Protein AF-A0A7R9ZUE6-F1 (afdb_monomer_lite)

Sequence (410 aa):
VFLILVAGALLWVGVVLMVLRQDAWTFVRWEVLACRSDDLQPEVAAHWDLLGWLAVLCTLAMLGLLPACYLGSYYTQCGDELAHWSVTYLSRSPGAESIVVILMVIYLFLVFFFVSRLAGDRTKKAKLDFFLHKTLLWLVWLLVLAVVAILPVLYAVVRALPWNNIINKLIGNVPYTGIYYGAPAASAVFNSLILPKIAAAYSKRTDMTVRRLLTLTHFVCVWLGPTCAVIWVSEGCGKHWKWFWLACQDDKSDLFDVDVTFGDKIIKVMSTNSTCRVPTFERLVRQHNGGCSRDILEALTPLLLQQVAIEAVVFPVLYLLSWWGSRLTEDGSELQLRALGGVTTSFTTEDYFIQLDTWASTAVAWGPLVPLMQPLILLAVAVSFVMLRLETRYFGRRVGGGRGEECGGP

Radius of gyration: 24.53 Å; chains: 1; bounding box: 69×47×80 Å

pLDDT: mean 82.13, std 15.07, range [38.94, 97.38]

Secondary structure (DSSP, 8-state):
-HHHHHHHHHHHHHHHHHHHSTTT--S--HHHHHTT-TTS-HHHHHHHHHHHHHHHHHHHIIIIIHHHHHHH----SSS-TTGGGSGGG--S-HHHHHHHHHHHHHHHHHHHHHHHHH--S---------HHHHHHHHHHHHHHHHHHHHHHHHHHHHHHS-SSBHHHHHH-HHHHHHHHHHHHHHHHHIIIIIHHHHHHHHHHHHS--HHHHHHHHIIIIIIIHHHHHHHHH-TTTT-GGGGGBGGGTS--TTTT-EEEEETTEEEEEE-HHHHHSPPPHHHHHHT-SSHHHHHHHHHHHHHHHHHHHHHHHHHHHHHHHHHHTEEE-TTSS-EEEGGGTS-B-SPPHHHHHHHHHHHHHHHHHHTTT-TTHHHHHHHHHHHHHHHHHHHHHHH-----S--TTSS---

Foldseek 3Di:
DVLVVVLLVCLVVVLVVLLPPPQNQCLAPLVVQCLVDPPDHSLLSLLVLLLVLLVVLLCLLVVQLQVLLQVQADDDPDADPLLSRFPLRNQPDPVSVVSLSVSSVVLVVSSVVSSVVRSDDDDDDDDDDDDPVLVVLVVVLVVVLVVLLPLLLLLLQLVQADCQWQVCVVVHDVVSVCSNPPSLVVSLCCLQPPLLVVLVVSCVPNVDDSLSSSSV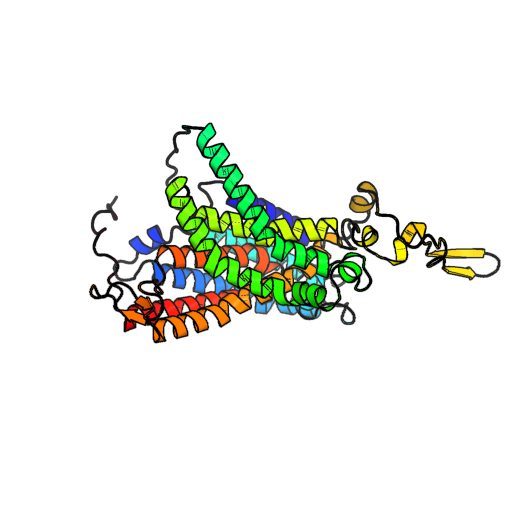SCCRRLQVSSLVSLQCPHPLHQVCSLVGHVVLVPPPQCSWQDWDDDDPDTDRPDGSCVVSDGDDPVVSVVVPPVSSVSSSSSSNSVSLLSSLLCLLPVVLVVLVVQQVQWDQDPVLAFTAHPVPVGDTSDDDSVSSSSLSSSLVSCCSSCCSRRVVSSVSSSSSSVSVSVVVVCCCVPSVNPPPPPPPPPSDDD

Structure (mmCIF, N/CA/C/O backbone):
data_AF-A0A7R9ZUE6-F1
#
_entry.id   AF-A0A7R9ZUE6-F1
#
loop_
_atom_site.group_PDB
_atom_site.id
_atom_site.type_symbol
_atom_site.label_atom_id
_atom_site.label_alt_id
_atom_site.label_comp_id
_atom_site.label_asym_id
_atom_site.label_entity_id
_atom_site.label_seq_id
_atom_site.pdbx_PDB_ins_code
_atom_site.Cartn_x
_atom_site.Cartn_y
_atom_site.Cartn_z
_atom_site.occupancy
_atom_site.B_iso_or_equiv
_atom_site.auth_seq_id
_atom_site.auth_comp_id
_atom_site.auth_asym_id
_atom_site.auth_atom_id
_atom_site.pdbx_PDB_model_num
ATOM 1 N N . VAL A 1 1 ? -2.097 5.457 -22.569 1.00 47.53 1 VAL A N 1
ATOM 2 C CA . VAL A 1 1 ? -1.255 5.443 -21.339 1.00 47.53 1 VAL A CA 1
ATOM 3 C C . VAL A 1 1 ? -1.100 6.825 -20.695 1.00 47.53 1 VAL A C 1
ATOM 5 O O . VAL A 1 1 ? -1.571 6.988 -19.584 1.00 47.53 1 VAL A O 1
ATOM 8 N N . PHE A 1 2 ? -0.519 7.846 -21.344 1.00 44.53 2 PHE A N 1
ATOM 9 C CA . PHE A 1 2 ? -0.311 9.174 -20.719 1.00 44.53 2 PHE A CA 1
ATOM 10 C C . PHE A 1 2 ? -1.576 9.784 -20.077 1.00 44.53 2 PHE A C 1
ATOM 12 O O . PHE A 1 2 ? -1.518 10.241 -18.943 1.00 44.53 2 PHE A O 1
ATOM 19 N N . LEU A 1 3 ? -2.739 9.710 -20.735 1.00 50.06 3 LEU A N 1
ATOM 20 C CA . LEU A 1 3 ? -4.015 10.177 -20.163 1.00 50.06 3 LEU A CA 1
ATOM 21 C C . LEU A 1 3 ? -4.454 9.391 -18.916 1.00 50.06 3 LEU A C 1
ATOM 23 O O . LEU A 1 3 ? -4.938 9.995 -17.966 1.00 50.06 3 LEU A O 1
ATOM 27 N N . ILE A 1 4 ? -4.235 8.071 -18.890 1.00 54.16 4 ILE A N 1
ATOM 28 C CA . ILE A 1 4 ? -4.480 7.215 -17.713 1.00 54.16 4 ILE A CA 1
ATOM 29 C C . ILE A 1 4 ? -3.597 7.669 -16.548 1.00 54.16 4 ILE A C 1
ATOM 31 O O . ILE A 1 4 ? -4.041 7.712 -15.407 1.00 54.16 4 ILE A O 1
ATOM 35 N N . LEU A 1 5 ? -2.358 8.064 -16.841 1.00 52.66 5 LEU A N 1
ATOM 36 C CA . LEU A 1 5 ? -1.402 8.530 -15.844 1.00 52.66 5 LEU A CA 1
ATOM 37 C C . LEU A 1 5 ? -1.702 9.933 -15.351 1.00 52.66 5 LEU A C 1
ATOM 39 O O . LEU A 1 5 ? -1.564 10.181 -14.165 1.00 52.66 5 LEU A O 1
ATOM 43 N N . VAL A 1 6 ? -2.136 10.839 -16.225 1.00 59.84 6 VAL A N 1
ATOM 44 C CA . VAL A 1 6 ? -2.588 12.171 -15.816 1.00 59.84 6 VAL A CA 1
ATOM 45 C C . VAL A 1 6 ? -3.854 12.049 -14.975 1.00 59.84 6 VAL A C 1
ATOM 47 O O . VAL A 1 6 ? -3.924 12.657 -13.916 1.00 59.84 6 VAL A O 1
ATOM 50 N N . ALA A 1 7 ? -4.816 11.213 -15.370 1.00 56.59 7 ALA A N 1
ATOM 51 C CA . ALA A 1 7 ? -6.004 10.937 -14.565 1.00 56.59 7 ALA A CA 1
ATOM 52 C C . ALA A 1 7 ? -5.645 10.273 -13.226 1.00 56.59 7 ALA A C 1
ATOM 54 O O . ALA A 1 7 ? -6.155 10.680 -12.188 1.00 56.59 7 ALA A O 1
ATOM 55 N N . GLY A 1 8 ? -4.721 9.310 -13.229 1.00 55.31 8 GLY A N 1
ATOM 56 C CA . GLY A 1 8 ? -4.207 8.652 -12.029 1.00 55.31 8 GLY A CA 1
ATOM 57 C C . GLY A 1 8 ? -3.409 9.590 -11.122 1.00 55.31 8 GLY A C 1
ATOM 58 O O . GLY A 1 8 ? -3.552 9.514 -9.911 1.00 55.31 8 GLY A O 1
ATOM 59 N N . ALA A 1 9 ? -2.625 10.512 -11.683 1.00 53.78 9 ALA A N 1
ATOM 60 C CA . ALA A 1 9 ? -1.869 11.525 -10.953 1.00 53.78 9 ALA A CA 1
ATOM 61 C C . ALA A 1 9 ? -2.778 12.631 -10.413 1.00 53.78 9 ALA A C 1
ATOM 63 O O . ALA A 1 9 ? -2.560 13.088 -9.303 1.00 53.78 9 ALA A O 1
ATOM 64 N N . LEU A 1 10 ? -3.814 13.042 -11.149 1.00 56.97 10 LEU A N 1
ATOM 65 C CA . LEU A 1 10 ? -4.839 13.971 -10.666 1.00 56.97 10 LEU A CA 1
ATOM 66 C C . LEU A 1 10 ? -5.726 13.322 -9.601 1.00 56.97 10 LEU A C 1
ATOM 68 O O . LEU A 1 10 ? -6.065 13.991 -8.632 1.00 56.97 10 LEU A O 1
ATOM 72 N N . LEU A 1 11 ? -6.045 12.028 -9.728 1.00 59.22 11 LEU A N 1
ATOM 73 C CA . LEU A 1 11 ? -6.630 11.223 -8.652 1.00 59.22 11 LEU A CA 1
ATOM 74 C C . LEU A 1 11 ? -5.687 11.239 -7.452 1.00 59.22 11 LEU A C 1
ATOM 76 O O . LEU A 1 11 ? -6.125 11.555 -6.358 1.00 59.22 11 LEU A O 1
ATOM 80 N N . TRP A 1 12 ? -4.400 10.956 -7.653 1.00 51.69 12 TRP A N 1
ATOM 81 C CA . TRP A 1 12 ? -3.405 10.940 -6.587 1.00 51.69 12 TRP A CA 1
ATOM 82 C C . TRP A 1 12 ? -3.302 12.291 -5.897 1.00 51.69 12 TRP A C 1
ATOM 84 O O . TRP A 1 12 ? -3.473 12.357 -4.695 1.00 51.69 12 TRP A O 1
ATOM 94 N N . VAL A 1 13 ? -3.089 13.377 -6.639 1.00 56.22 13 VAL A N 1
ATOM 95 C CA . VAL A 1 13 ? -3.000 14.747 -6.123 1.00 56.22 13 VAL A CA 1
ATOM 96 C C . VAL A 1 13 ? -4.321 15.175 -5.498 1.00 56.22 13 VAL A C 1
ATOM 98 O O . VAL A 1 13 ? -4.299 15.802 -4.451 1.00 56.22 13 VAL A O 1
ATOM 101 N N . GLY A 1 14 ? -5.465 14.806 -6.071 1.00 57.12 14 GLY A N 1
ATOM 102 C CA . GLY A 1 14 ? -6.779 15.009 -5.470 1.00 57.12 14 GLY A CA 1
ATOM 103 C C . GLY A 1 14 ? -6.894 14.293 -4.128 1.00 57.12 14 GLY A C 1
ATOM 104 O O . GLY A 1 14 ? -7.245 14.922 -3.139 1.00 57.12 14 GLY A O 1
ATOM 105 N N . VAL A 1 15 ? -6.493 13.022 -4.062 1.00 52.41 15 VAL A N 1
ATOM 106 C CA . VAL A 1 15 ? -6.412 12.218 -2.839 1.00 52.41 15 VAL A CA 1
ATOM 107 C C . VAL A 1 15 ? -5.438 12.858 -1.849 1.00 52.41 15 VAL A C 1
ATOM 109 O O . VAL A 1 15 ? -5.840 13.073 -0.720 1.00 52.41 15 VAL A O 1
ATOM 112 N N . VAL A 1 16 ? -4.225 13.262 -2.246 1.00 49.59 16 VAL A N 1
ATOM 113 C CA . VAL A 1 16 ? -3.216 13.919 -1.389 1.00 49.59 16 VAL A CA 1
ATOM 114 C C . VAL A 1 16 ? -3.712 15.265 -0.865 1.00 49.59 16 VAL A C 1
ATOM 116 O O . VAL A 1 16 ? -3.620 15.537 0.326 1.00 49.59 16 VAL A O 1
ATOM 119 N N . LEU A 1 17 ? -4.242 16.128 -1.731 1.00 51.00 17 LEU A N 1
ATOM 120 C CA . LEU A 1 17 ? -4.779 17.433 -1.346 1.00 51.00 17 LEU A CA 1
ATOM 121 C C . LEU A 1 17 ? -6.013 17.273 -0.462 1.00 51.00 17 LEU A C 1
ATOM 123 O O . LEU A 1 17 ? -6.205 18.067 0.455 1.00 51.00 17 LEU A O 1
ATOM 127 N N . MET A 1 18 ? -6.813 16.230 -0.687 1.00 45.91 18 MET A N 1
ATOM 128 C CA . MET A 1 18 ? -7.857 15.830 0.245 1.00 45.91 18 MET A CA 1
ATOM 129 C C . MET A 1 18 ? -7.236 15.358 1.576 1.00 45.91 18 MET A C 1
ATOM 131 O O . MET A 1 18 ? -7.665 15.869 2.605 1.00 45.91 18 MET A O 1
ATOM 135 N N . VAL A 1 19 ? -6.212 14.480 1.584 1.00 43.81 19 VAL A N 1
ATOM 136 C CA . VAL A 1 19 ? -5.535 13.928 2.792 1.00 43.81 19 VAL A CA 1
ATOM 137 C C . VAL A 1 19 ? -4.994 15.054 3.662 1.00 43.81 19 VAL A C 1
ATOM 139 O O . VAL A 1 19 ? -5.150 15.049 4.881 1.00 43.81 19 VAL A O 1
ATOM 142 N N . LEU A 1 20 ? -4.345 16.029 3.028 1.00 44.88 20 LEU A N 1
ATOM 143 C CA . LEU A 1 20 ? -3.692 17.148 3.698 1.00 44.88 20 LEU A CA 1
ATOM 144 C C . LEU A 1 20 ? -4.690 18.196 4.203 1.00 44.88 20 LEU A C 1
ATOM 146 O O . LEU A 1 20 ? -4.371 18.955 5.120 1.00 44.88 20 LEU A O 1
ATOM 150 N N . ARG A 1 21 ? -5.907 18.252 3.649 1.00 51.56 21 ARG A N 1
ATOM 151 C CA . ARG A 1 21 ? -6.947 19.166 4.121 1.00 51.56 21 ARG A CA 1
ATOM 152 C C . ARG A 1 21 ? -7.617 18.552 5.353 1.00 51.56 21 ARG A C 1
ATOM 154 O O . ARG A 1 21 ? -8.498 17.708 5.253 1.00 51.56 21 ARG A O 1
ATOM 161 N N . GLN A 1 22 ? -7.186 19.024 6.522 1.00 43.34 22 GLN A N 1
ATOM 162 C CA . GLN A 1 22 ? -7.490 18.546 7.884 1.00 43.34 22 GLN A CA 1
ATOM 163 C C . GLN A 1 22 ? -8.976 18.279 8.218 1.00 43.34 22 GLN A C 1
ATOM 165 O O . GLN A 1 22 ? -9.257 17.500 9.136 1.00 43.34 22 GLN A O 1
ATOM 170 N N . ASP A 1 23 ? -9.895 18.898 7.469 1.00 47.03 23 ASP A N 1
ATOM 171 C CA . ASP A 1 23 ? -11.352 18.800 7.630 1.00 47.03 23 ASP A CA 1
ATOM 172 C C . ASP A 1 23 ? -12.034 17.924 6.559 1.00 47.03 23 ASP A C 1
ATOM 174 O O . ASP A 1 23 ? -13.196 17.565 6.712 1.00 47.03 23 ASP A O 1
ATOM 178 N N . ALA A 1 24 ? -11.330 17.563 5.478 1.00 38.94 24 ALA A N 1
ATOM 179 C CA . ALA A 1 24 ? -11.886 16.819 4.343 1.00 38.94 24 ALA A CA 1
ATOM 180 C C . ALA A 1 24 ? -11.731 15.290 4.468 1.00 38.94 24 ALA A C 1
ATOM 182 O O . ALA A 1 24 ? -12.365 14.555 3.717 1.00 38.94 24 ALA A O 1
ATOM 183 N N . TRP A 1 25 ? -10.895 14.805 5.397 1.00 39.44 25 TRP A N 1
ATOM 184 C CA . TRP A 1 25 ? -10.546 13.379 5.537 1.00 39.44 25 TRP A CA 1
ATOM 185 C C . TRP A 1 25 ? -11.189 12.627 6.699 1.00 39.44 25 TRP A C 1
ATOM 187 O O . TRP A 1 25 ? -10.825 11.484 6.973 1.00 39.44 25 TRP A O 1
ATOM 197 N N . THR A 1 26 ? -12.232 13.171 7.324 1.00 48.78 26 THR A N 1
ATOM 198 C CA . THR A 1 26 ? -13.245 12.279 7.910 1.00 48.78 26 THR A CA 1
ATOM 199 C C . THR A 1 26 ? -14.042 11.674 6.752 1.00 48.78 26 THR A C 1
ATOM 201 O O . THR A 1 26 ? -15.181 12.068 6.520 1.00 48.78 26 THR A O 1
ATOM 204 N N . PHE A 1 27 ? -13.388 10.784 5.989 1.00 45.88 27 PHE A N 1
ATOM 205 C CA . PHE A 1 27 ? -13.844 10.169 4.732 1.00 45.88 27 PHE A CA 1
ATOM 206 C C . PHE A 1 27 ? -15.262 9.613 4.867 1.00 45.88 27 PHE A C 1
ATOM 208 O O . PHE A 1 27 ? -16.079 9.718 3.958 1.00 45.88 27 PHE A O 1
ATOM 215 N N . VAL A 1 28 ? -15.563 9.132 6.071 1.00 52.16 28 VAL A N 1
ATOM 216 C CA . VAL A 1 28 ? -16.903 8.895 6.565 1.00 52.16 28 VAL A CA 1
ATOM 217 C C . VAL A 1 28 ? -16.934 9.298 8.040 1.00 52.16 28 VAL A C 1
ATOM 219 O O . VAL A 1 28 ? -16.141 8.795 8.849 1.00 52.16 28 VAL A O 1
ATOM 222 N N . ARG A 1 29 ? -17.830 10.213 8.436 1.00 58.84 29 ARG A N 1
ATOM 223 C CA . ARG A 1 29 ? -18.242 10.282 9.846 1.00 58.84 29 ARG A CA 1
ATOM 224 C C . ARG A 1 29 ? -19.189 9.122 10.091 1.00 58.84 29 ARG A C 1
ATOM 226 O O . ARG A 1 29 ? -20.405 9.287 10.097 1.00 58.84 29 ARG A O 1
ATOM 233 N N . TRP A 1 30 ? -18.606 7.949 10.300 1.00 58.94 30 TRP A N 1
ATOM 234 C CA . TRP A 1 30 ? -19.334 6.768 10.744 1.00 58.94 30 TRP A CA 1
ATOM 235 C C . TRP A 1 30 ? -20.163 7.066 11.998 1.00 58.94 30 TRP A C 1
ATOM 237 O O . TRP A 1 30 ? -21.279 6.586 12.118 1.00 58.94 30 TRP A O 1
ATOM 247 N N . GLU A 1 31 ? -19.680 7.974 12.849 1.00 59.62 31 GLU A N 1
ATOM 248 C CA . GLU A 1 31 ? -20.404 8.530 13.997 1.00 59.62 31 GLU A CA 1
ATOM 249 C C . GLU A 1 31 ? -21.740 9.200 13.624 1.00 59.62 31 GLU A C 1
ATOM 251 O O . GLU A 1 31 ? -22.714 9.065 14.348 1.00 59.62 31 GLU A O 1
ATOM 256 N N . VAL A 1 32 ? -21.827 9.902 12.488 1.00 58.12 32 VAL A N 1
ATOM 257 C CA . VAL A 1 32 ? -23.072 10.570 12.059 1.00 58.12 32 VAL A CA 1
ATOM 258 C C . VAL A 1 32 ? -24.060 9.567 11.465 1.00 58.12 32 VAL A C 1
ATOM 260 O O . VAL A 1 32 ? -25.262 9.686 11.686 1.00 58.12 32 VAL A O 1
ATOM 263 N N . LEU A 1 33 ? -23.565 8.567 10.730 1.00 56.25 33 LEU A N 1
ATOM 264 C CA . LEU A 1 33 ? -24.395 7.463 10.236 1.00 56.25 33 LEU A CA 1
ATOM 265 C C . LEU A 1 33 ? -24.922 6.601 11.387 1.00 56.25 33 LEU A C 1
ATOM 267 O O . LEU A 1 33 ? -26.081 6.196 11.367 1.00 56.25 33 LEU A O 1
ATOM 271 N N . ALA A 1 34 ? -24.101 6.399 12.415 1.00 56.19 34 ALA A N 1
ATOM 272 C CA . ALA A 1 34 ? -24.465 5.691 13.629 1.00 56.19 34 ALA A CA 1
ATOM 273 C C . ALA A 1 34 ? -25.642 6.327 14.367 1.00 56.19 34 ALA A C 1
ATOM 275 O O . ALA A 1 34 ? -26.545 5.624 14.800 1.00 56.19 34 ALA A O 1
ATOM 276 N N . CYS A 1 35 ? -25.672 7.659 14.454 1.00 55.28 35 CYS A N 1
ATOM 277 C CA . CYS A 1 35 ? -26.768 8.386 15.093 1.00 55.28 35 CYS A CA 1
ATOM 278 C C . CYS A 1 35 ? -28.092 8.322 14.317 1.00 55.28 35 CYS A C 1
ATOM 280 O O . CYS A 1 35 ? -29.113 8.737 14.849 1.00 55.28 35 CYS A O 1
ATOM 282 N N . ARG A 1 36 ? -28.095 7.870 13.055 1.00 58.59 36 ARG A N 1
ATOM 283 C CA . ARG A 1 36 ? -29.305 7.822 12.217 1.00 58.59 36 ARG A CA 1
ATOM 284 C C . ARG A 1 36 ? -30.048 6.488 12.306 1.00 58.59 36 ARG A C 1
ATOM 286 O O . ARG A 1 36 ? -31.166 6.386 11.809 1.00 58.59 36 ARG A O 1
ATOM 293 N N . SER A 1 37 ? -29.420 5.462 12.868 1.00 54.31 37 SER A N 1
ATOM 294 C CA . SER A 1 37 ? -29.976 4.117 12.939 1.00 54.31 37 SER A CA 1
ATOM 295 C C . SER A 1 37 ? -30.277 3.771 14.392 1.00 54.31 37 SER A C 1
ATOM 297 O O . SER A 1 37 ? -29.429 3.191 15.063 1.00 54.31 37 SER A O 1
ATOM 299 N N . ASP A 1 38 ? -31.486 4.096 14.851 1.00 55.41 38 ASP A N 1
ATOM 300 C CA . ASP A 1 38 ? -31.902 3.987 16.261 1.00 55.41 38 ASP A CA 1
ATOM 301 C C . ASP A 1 38 ? -31.738 2.576 16.878 1.00 55.41 38 ASP A C 1
ATOM 303 O O . ASP A 1 38 ? -31.651 2.454 18.096 1.00 55.41 38 ASP A O 1
ATOM 307 N N . ASP A 1 39 ? -31.595 1.521 16.061 1.00 57.19 39 ASP A N 1
ATOM 308 C CA . ASP A 1 39 ? -31.458 0.126 16.519 1.00 57.19 39 ASP A CA 1
ATOM 309 C C . ASP A 1 39 ? -30.105 -0.551 16.200 1.00 57.19 39 ASP A C 1
ATOM 311 O O . ASP A 1 39 ? -29.865 -1.686 16.627 1.00 57.19 39 ASP A O 1
ATOM 315 N N . LEU A 1 40 ? -29.202 0.081 15.435 1.00 62.34 40 LEU A N 1
ATOM 316 C CA . LEU A 1 40 ? -27.993 -0.589 14.922 1.00 62.34 40 LEU A CA 1
ATOM 317 C C . LEU A 1 40 ? -26.714 0.053 15.462 1.00 62.34 40 LEU A C 1
ATOM 319 O O . LEU A 1 40 ? -26.529 1.262 15.376 1.00 62.34 40 LEU A O 1
ATOM 323 N N . GLN A 1 41 ? -25.799 -0.775 15.974 1.00 77.88 41 GLN A N 1
ATOM 324 C CA . GLN A 1 41 ? -24.494 -0.313 16.450 1.00 77.88 41 GLN A CA 1
ATOM 325 C C . GLN A 1 41 ? -23.750 0.494 15.356 1.00 77.88 41 GLN A C 1
ATOM 327 O O . GLN A 1 41 ? -23.742 0.055 14.197 1.00 77.88 41 GLN A O 1
ATOM 332 N N . PRO A 1 42 ? -23.105 1.627 15.710 1.00 77.25 42 PRO A N 1
ATOM 333 C CA . PRO A 1 42 ? -22.361 2.508 14.801 1.00 77.25 42 PRO A CA 1
ATOM 334 C C . PRO A 1 42 ? -21.481 1.773 13.795 1.00 77.25 42 PRO A C 1
ATOM 336 O O . PRO A 1 42 ? -21.447 2.063 12.600 1.00 77.25 42 PRO A O 1
ATOM 339 N N . GLU A 1 43 ? -20.754 0.795 14.319 1.00 81.69 43 GLU A N 1
ATOM 340 C CA . GLU A 1 43 ? -19.751 0.024 13.620 1.00 81.69 43 GLU A CA 1
ATOM 341 C C . GLU A 1 43 ? -20.418 -0.887 12.594 1.00 81.69 43 GLU A C 1
ATOM 343 O O . GLU A 1 43 ? -19.930 -1.031 11.479 1.00 81.69 43 GLU A O 1
ATOM 348 N N . VAL A 1 44 ? -21.567 -1.470 12.933 1.00 84.75 44 VAL A N 1
ATOM 349 C CA . VAL A 1 44 ? -22.309 -2.364 12.041 1.00 84.75 44 VAL A CA 1
ATOM 350 C C . VAL A 1 44 ? -22.843 -1.589 10.838 1.00 84.75 44 VAL A C 1
ATOM 352 O O . VAL A 1 44 ? -22.684 -2.058 9.713 1.00 84.75 44 VAL A O 1
ATOM 355 N N . ALA A 1 45 ? -23.430 -0.408 11.057 1.00 83.31 45 ALA A N 1
ATOM 356 C CA . ALA A 1 45 ? -23.894 0.459 9.971 1.00 83.31 45 ALA A CA 1
ATOM 357 C C . ALA A 1 45 ? -22.730 0.860 9.052 1.00 83.31 45 ALA A C 1
ATOM 359 O O . ALA A 1 45 ? -22.827 0.750 7.831 1.00 83.31 45 ALA A O 1
ATOM 360 N N . ALA A 1 46 ? -21.591 1.214 9.652 1.00 81.88 46 ALA A N 1
ATOM 361 C CA . ALA A 1 46 ? -20.398 1.583 8.914 1.00 81.88 46 ALA A CA 1
ATOM 362 C C . ALA A 1 46 ? -19.854 0.472 8.008 1.00 81.88 46 ALA A C 1
ATOM 364 O O . ALA A 1 46 ? -19.550 0.693 6.835 1.00 81.88 46 ALA A O 1
ATOM 365 N N . HIS A 1 47 ? -19.766 -0.747 8.539 1.00 85.69 47 HIS A N 1
ATOM 366 C CA . HIS A 1 47 ? -19.336 -1.899 7.756 1.00 85.69 47 HIS A CA 1
ATOM 367 C C . HIS A 1 47 ? -20.294 -2.181 6.597 1.00 85.69 47 HIS A C 1
ATOM 369 O O . HIS A 1 47 ? -19.827 -2.443 5.493 1.00 85.69 47 HIS A O 1
ATOM 375 N N . TRP A 1 48 ? -21.612 -2.120 6.815 1.00 86.94 48 TRP A N 1
ATOM 376 C CA . TRP A 1 48 ? -22.597 -2.362 5.754 1.00 86.94 48 TRP A CA 1
ATOM 377 C C . TRP A 1 48 ? -22.479 -1.369 4.603 1.00 86.94 48 TRP A C 1
ATOM 379 O O . TRP A 1 48 ? -22.452 -1.783 3.442 1.00 86.94 48 TRP A O 1
ATOM 389 N N . ASP A 1 49 ? -22.363 -0.083 4.920 1.00 85.56 49 ASP A N 1
ATOM 390 C CA . ASP A 1 49 ? -22.197 0.966 3.918 1.00 85.56 49 ASP A CA 1
ATOM 391 C C . ASP A 1 49 ? -20.891 0.780 3.133 1.00 85.56 49 ASP A C 1
ATOM 393 O O . ASP A 1 49 ? -20.895 0.837 1.898 1.00 85.56 49 ASP A O 1
ATOM 397 N N . LEU A 1 50 ? -19.779 0.482 3.824 1.00 85.56 50 LEU A N 1
ATOM 398 C CA . LEU A 1 50 ? -18.503 0.222 3.158 1.00 85.56 50 LEU A CA 1
ATOM 399 C C . LEU A 1 50 ? -18.555 -1.040 2.288 1.00 85.56 50 LEU A C 1
ATOM 401 O O . LEU A 1 50 ? -18.061 -1.018 1.163 1.00 85.56 50 LEU A O 1
ATOM 405 N N . LEU A 1 51 ? -19.165 -2.125 2.771 1.00 88.62 51 LEU A N 1
ATOM 406 C CA . LEU A 1 51 ? -19.339 -3.372 2.020 1.00 88.62 51 LEU A CA 1
ATOM 407 C C . LEU A 1 51 ? -20.165 -3.153 0.754 1.00 88.62 51 LEU A C 1
ATOM 409 O O . LEU A 1 51 ? -19.772 -3.620 -0.312 1.00 88.62 51 LEU A O 1
ATOM 413 N N . GLY A 1 52 ? -21.284 -2.430 0.852 1.00 87.62 52 GLY A N 1
ATOM 414 C CA . GLY A 1 52 ? -22.122 -2.105 -0.302 1.00 87.62 52 GLY A CA 1
ATOM 415 C C . GLY A 1 52 ? -21.354 -1.299 -1.348 1.00 87.62 52 GLY A C 1
ATOM 416 O O . GLY A 1 52 ? -21.382 -1.623 -2.536 1.00 87.62 52 GLY A O 1
ATOM 417 N N . TRP A 1 53 ? -20.599 -0.293 -0.905 1.00 89.62 53 TRP A N 1
ATOM 418 C CA . TRP A 1 53 ? -19.749 0.509 -1.779 1.00 89.62 53 TRP A CA 1
ATOM 419 C C . TRP A 1 53 ? -18.632 -0.314 -2.439 1.00 89.62 53 TRP A C 1
ATOM 421 O O . TRP A 1 53 ? -18.488 -0.293 -3.664 1.00 89.62 53 TRP A O 1
ATOM 431 N N . LEU A 1 54 ? -17.884 -1.095 -1.657 1.00 88.12 54 LEU A N 1
ATOM 432 C CA . LEU A 1 54 ? -16.823 -1.964 -2.167 1.00 88.12 54 LEU A CA 1
ATOM 433 C C . LEU A 1 54 ? -17.362 -3.039 -3.109 1.00 88.12 54 LEU A C 1
ATOM 435 O O . LEU A 1 54 ? -16.691 -3.363 -4.080 1.00 88.12 54 LEU A O 1
ATOM 439 N N . ALA A 1 55 ? -18.567 -3.566 -2.887 1.00 90.75 55 ALA A N 1
ATOM 440 C CA . ALA A 1 55 ? -19.189 -4.524 -3.797 1.00 90.75 55 ALA A CA 1
ATOM 441 C C . ALA A 1 55 ? -19.448 -3.905 -5.182 1.00 90.75 55 ALA A C 1
ATOM 443 O O . ALA A 1 55 ? -19.161 -4.537 -6.203 1.00 90.75 55 ALA A O 1
ATOM 444 N N . VAL A 1 56 ? -19.917 -2.652 -5.238 1.00 90.62 56 VAL A N 1
ATOM 445 C CA . VAL A 1 56 ? -20.099 -1.916 -6.503 1.00 90.62 56 VAL A CA 1
ATOM 446 C C . VAL A 1 56 ? -18.754 -1.691 -7.199 1.00 90.62 56 VAL A C 1
ATOM 448 O O . VAL A 1 56 ? -18.615 -1.992 -8.386 1.00 90.62 56 VAL A O 1
ATOM 451 N N . LEU A 1 57 ? -17.743 -1.216 -6.467 1.00 89.56 57 LEU A N 1
ATOM 452 C CA . LEU A 1 57 ? -16.406 -0.981 -7.022 1.00 89.56 57 LEU A CA 1
ATOM 453 C C . LEU A 1 57 ? -15.714 -2.273 -7.469 1.00 89.56 57 LEU A C 1
ATOM 455 O O . LEU A 1 57 ? -15.074 -2.298 -8.518 1.00 89.56 57 LEU A O 1
ATOM 459 N N . CYS A 1 58 ? -15.875 -3.353 -6.709 1.00 91.25 58 CYS A N 1
ATOM 460 C CA . CYS A 1 58 ? -15.376 -4.681 -7.040 1.00 91.25 58 CYS A CA 1
ATOM 461 C C . CYS A 1 58 ? -16.050 -5.220 -8.302 1.00 91.25 58 CYS A C 1
ATOM 463 O O . CYS A 1 58 ? -15.366 -5.723 -9.186 1.00 91.25 58 CYS A O 1
ATOM 465 N N . THR A 1 59 ? -17.363 -5.032 -8.454 1.00 90.38 59 THR A N 1
ATOM 466 C CA . THR A 1 59 ? -18.085 -5.406 -9.679 1.00 90.38 59 THR A CA 1
ATOM 467 C C . THR A 1 59 ? -17.531 -4.656 -10.892 1.00 90.38 59 THR A C 1
ATOM 469 O O . THR A 1 59 ? -17.231 -5.272 -11.914 1.00 90.38 59 THR A O 1
ATOM 472 N N . LEU A 1 60 ? -17.312 -3.341 -10.768 1.00 91.19 60 LEU A N 1
ATOM 473 C CA . LEU A 1 60 ? -16.712 -2.523 -11.827 1.00 91.19 60 LEU A CA 1
ATOM 474 C C . LEU A 1 60 ? -15.281 -2.979 -12.167 1.00 91.19 60 LEU A C 1
ATOM 476 O O . LEU A 1 60 ? -14.910 -3.064 -13.340 1.00 91.19 60 LEU A O 1
ATOM 480 N N . ALA A 1 61 ? -14.483 -3.307 -11.150 1.00 90.12 61 ALA A N 1
ATOM 481 C CA . ALA A 1 61 ? -13.115 -3.777 -11.324 1.00 90.12 61 ALA A CA 1
ATOM 482 C C . ALA A 1 61 ? -13.050 -5.172 -11.962 1.00 90.12 61 ALA A C 1
ATOM 484 O O . ALA A 1 61 ? -12.290 -5.369 -12.904 1.00 90.12 61 ALA A O 1
ATOM 485 N N . MET A 1 62 ? -13.864 -6.123 -11.502 1.00 91.12 62 MET A N 1
ATOM 486 C CA . MET A 1 62 ? -13.822 -7.521 -11.940 1.00 91.12 62 MET A CA 1
ATOM 487 C C . MET A 1 62 ? -14.511 -7.756 -13.284 1.00 91.12 62 MET A C 1
ATOM 489 O O . MET A 1 62 ? -14.037 -8.578 -14.061 1.00 91.12 62 MET A O 1
ATOM 493 N N . LEU A 1 63 ? -15.608 -7.050 -13.577 1.00 91.56 63 LEU A N 1
ATOM 494 C CA . LEU A 1 63 ? -16.334 -7.205 -14.844 1.00 91.56 63 LEU A CA 1
ATOM 495 C C . LEU A 1 63 ? -15.853 -6.238 -15.930 1.00 91.56 63 LEU A C 1
ATOM 497 O O . LEU A 1 63 ? -16.018 -6.523 -17.112 1.00 91.56 63 LEU A O 1
ATOM 501 N N . GLY A 1 64 ? -15.273 -5.098 -15.544 1.00 89.94 64 GLY A N 1
ATOM 502 C CA . GLY A 1 64 ? -14.815 -4.068 -16.475 1.00 89.94 64 GLY A CA 1
ATOM 503 C C . GLY A 1 64 ? -13.298 -4.035 -16.629 1.00 89.94 64 GLY A C 1
ATOM 504 O O . GLY A 1 64 ? -12.769 -4.314 -17.704 1.00 89.94 64 GLY A O 1
ATOM 505 N N . LEU A 1 65 ? -12.590 -3.671 -15.555 1.00 86.69 65 LEU A N 1
ATOM 506 C CA . LEU A 1 65 ? -11.151 -3.395 -15.628 1.00 86.69 65 LEU A CA 1
ATOM 507 C C . LEU A 1 65 ? -10.320 -4.665 -15.841 1.00 86.69 65 LEU A C 1
ATOM 509 O O . LEU A 1 65 ? -9.431 -4.664 -16.684 1.00 86.69 65 LEU A O 1
ATOM 513 N N . LEU A 1 66 ? -10.610 -5.750 -15.120 1.00 87.88 66 LEU A N 1
ATOM 514 C CA . LEU A 1 66 ? -9.827 -6.984 -15.186 1.00 87.88 66 LEU A CA 1
ATOM 515 C C . LEU A 1 66 ? -9.865 -7.627 -16.588 1.00 87.88 66 LEU A C 1
ATOM 517 O O . LEU A 1 66 ? -8.788 -7.915 -17.113 1.00 87.88 66 LEU A O 1
ATOM 521 N N . PRO A 1 67 ? -11.029 -7.788 -17.257 1.00 89.12 67 PRO A N 1
ATOM 522 C CA . PRO A 1 67 ? -11.067 -8.307 -18.622 1.00 89.12 67 PRO A CA 1
ATOM 523 C C . PRO A 1 67 ? -10.377 -7.369 -19.614 1.00 89.12 67 PRO A C 1
ATOM 525 O O . PRO A 1 67 ? -9.684 -7.840 -20.511 1.00 89.12 67 PRO A O 1
ATOM 528 N N . ALA A 1 68 ? -10.510 -6.048 -19.441 1.00 86.50 68 ALA A N 1
ATOM 529 C CA . ALA A 1 68 ? -9.825 -5.074 -20.289 1.00 86.50 68 ALA A CA 1
ATOM 530 C C . ALA A 1 68 ? -8.294 -5.152 -20.138 1.00 86.50 68 ALA A C 1
ATOM 532 O O . ALA A 1 68 ? -7.584 -5.138 -21.144 1.00 86.50 68 ALA A O 1
ATOM 533 N N . CYS A 1 69 ? -7.785 -5.296 -18.909 1.00 86.12 69 CYS A N 1
ATOM 534 C CA . CYS A 1 69 ? -6.364 -5.523 -18.639 1.00 86.12 69 CYS A CA 1
ATOM 535 C C . CYS A 1 69 ? -5.884 -6.850 -19.240 1.00 86.12 69 CYS A C 1
ATOM 537 O O . CYS A 1 69 ? -4.862 -6.872 -19.921 1.00 86.12 69 CYS A O 1
ATOM 539 N N . TYR A 1 70 ? -6.643 -7.934 -19.047 1.00 86.31 70 TYR A N 1
ATOM 540 C CA . TYR A 1 70 ? -6.304 -9.260 -19.565 1.00 86.31 70 TYR A CA 1
ATOM 541 C C . TYR A 1 70 ? -6.225 -9.271 -21.099 1.00 86.31 70 TYR A C 1
ATOM 543 O O . TYR A 1 70 ? -5.200 -9.646 -21.665 1.00 86.31 70 TYR A O 1
ATOM 551 N N . LEU A 1 71 ? -7.264 -8.775 -21.779 1.00 86.12 71 LEU A N 1
ATOM 552 C CA . LEU A 1 71 ? -7.324 -8.706 -23.245 1.00 86.12 71 LEU A CA 1
ATOM 553 C C . LEU A 1 71 ? -6.325 -7.701 -23.841 1.00 86.12 71 LEU A C 1
ATOM 555 O O . LEU A 1 71 ? -5.921 -7.837 -24.993 1.00 86.12 71 LEU A O 1
ATOM 559 N N . GLY A 1 72 ? -5.950 -6.670 -23.078 1.00 81.25 72 GLY A N 1
ATOM 560 C CA . GLY A 1 72 ? -4.973 -5.660 -23.483 1.00 81.25 72 GLY A CA 1
ATOM 561 C C . GLY A 1 72 ? -3.513 -6.063 -23.258 1.00 81.25 72 GLY A C 1
ATOM 562 O O . GLY A 1 72 ? -2.623 -5.375 -23.767 1.00 81.25 72 GLY A O 1
ATOM 563 N N . SER A 1 73 ? -3.259 -7.147 -22.516 1.00 80.81 73 SER A N 1
ATOM 564 C CA . SER A 1 73 ? -1.913 -7.607 -22.176 1.00 80.81 73 SER A CA 1
ATOM 565 C C . SER A 1 73 ? -1.238 -8.282 -23.379 1.00 80.81 73 SER A C 1
ATOM 567 O O . SER A 1 73 ? -1.712 -9.280 -23.913 1.00 80.81 73 SER A O 1
ATOM 569 N N . TYR A 1 74 ? -0.126 -7.709 -23.850 1.00 70.06 74 TYR A N 1
ATOM 570 C CA . TYR A 1 74 ? 0.649 -8.246 -24.986 1.00 70.06 74 TYR A CA 1
ATOM 571 C C . TYR A 1 74 ? 2.042 -8.763 -24.572 1.00 70.06 74 TYR A C 1
ATOM 573 O O . TYR A 1 74 ? 2.689 -9.492 -25.318 1.00 70.06 74 TYR A O 1
ATOM 581 N N . TYR A 1 75 ? 2.520 -8.398 -23.379 1.00 59.44 75 TYR A N 1
ATOM 582 C CA . TYR A 1 75 ? 3.818 -8.816 -22.841 1.00 59.44 75 TYR A CA 1
ATOM 583 C C . TYR A 1 75 ? 3.615 -9.969 -21.856 1.00 59.44 75 TYR A C 1
ATOM 585 O O . TYR A 1 75 ? 3.350 -9.726 -20.688 1.00 59.44 75 TYR A O 1
ATOM 593 N N . THR A 1 76 ? 3.707 -11.214 -22.325 1.00 53.78 76 THR A N 1
ATOM 594 C CA . THR A 1 76 ? 3.425 -12.404 -21.497 1.00 53.78 76 THR A CA 1
ATOM 595 C C . THR A 1 76 ? 4.660 -13.199 -21.074 1.00 53.78 76 THR A C 1
ATOM 597 O O . THR A 1 76 ? 4.510 -14.217 -20.409 1.00 53.78 76 THR A O 1
ATOM 600 N N . GLN A 1 77 ? 5.879 -12.786 -21.441 1.00 62.25 77 GLN A N 1
ATOM 601 C CA . GLN A 1 77 ? 7.065 -13.633 -21.223 1.00 62.25 77 GLN A CA 1
ATOM 602 C C . GLN A 1 77 ? 8.019 -13.164 -20.120 1.00 62.25 77 GLN A C 1
ATOM 604 O O . GLN A 1 77 ? 8.799 -13.973 -19.626 1.00 62.25 77 GLN A O 1
ATOM 609 N N . CYS A 1 78 ? 7.993 -11.891 -19.718 1.00 69.25 78 CYS A N 1
ATOM 610 C CA . CYS A 1 78 ? 8.900 -11.371 -18.693 1.00 69.25 78 CYS A CA 1
ATOM 611 C C . CYS A 1 78 ? 8.143 -10.410 -17.777 1.00 69.25 78 CYS A C 1
ATOM 613 O O . CYS A 1 78 ? 7.660 -9.386 -18.256 1.00 69.25 78 CYS A O 1
ATOM 615 N N . GLY A 1 79 ? 8.054 -10.739 -16.490 1.00 73.25 79 GLY A N 1
ATOM 616 C CA . GLY A 1 79 ? 7.338 -9.942 -15.497 1.00 73.25 79 GLY A CA 1
ATOM 617 C C . GLY A 1 79 ? 6.907 -10.780 -14.296 1.00 73.25 79 GLY A C 1
ATOM 618 O O . GLY A 1 79 ? 6.969 -12.008 -14.326 1.00 73.25 79 GLY A O 1
ATOM 619 N N . ASP A 1 80 ? 6.495 -10.102 -13.229 1.00 78.94 80 ASP A N 1
ATOM 620 C CA . ASP A 1 80 ? 5.849 -10.731 -12.076 1.00 78.94 80 ASP A CA 1
ATOM 621 C C . ASP A 1 80 ? 4.394 -11.072 -12.435 1.00 78.94 80 ASP A C 1
ATOM 623 O O . ASP A 1 80 ? 3.657 -10.209 -12.923 1.00 78.94 80 ASP A O 1
ATOM 627 N N . GLU A 1 81 ? 3.961 -12.307 -12.172 1.00 83.94 81 GLU A N 1
ATOM 628 C CA . GLU A 1 81 ? 2.610 -12.777 -12.503 1.00 83.94 81 GLU A CA 1
ATOM 629 C C . GLU A 1 81 ? 1.517 -11.903 -11.875 1.00 83.94 81 GLU A C 1
ATOM 631 O O . GLU A 1 81 ? 0.456 -11.705 -12.470 1.00 83.94 81 GLU A O 1
ATOM 636 N N . LEU A 1 82 ? 1.776 -11.326 -10.696 1.00 82.56 82 LEU A N 1
ATOM 637 C CA . LEU A 1 82 ? 0.828 -10.433 -10.031 1.00 82.56 82 LEU A CA 1
ATOM 638 C C . LEU A 1 82 ? 0.709 -9.074 -10.731 1.00 82.56 82 LEU A C 1
ATOM 640 O O . LEU A 1 82 ? -0.362 -8.466 -10.718 1.00 82.56 82 LEU A O 1
ATOM 644 N N . ALA A 1 83 ? 1.781 -8.598 -11.367 1.00 80.50 83 ALA A N 1
ATOM 645 C CA . ALA A 1 83 ? 1.774 -7.322 -12.075 1.00 80.50 83 ALA A CA 1
ATOM 646 C C . ALA A 1 83 ? 0.962 -7.389 -13.379 1.00 80.50 83 ALA A C 1
ATOM 648 O O . ALA A 1 83 ? 0.403 -6.367 -13.784 1.00 80.50 83 ALA A O 1
ATOM 649 N N . HIS A 1 84 ? 0.815 -8.576 -13.983 1.00 81.25 84 HIS A N 1
ATOM 650 C CA . HIS A 1 84 ? 0.008 -8.793 -15.194 1.00 81.25 84 HIS A CA 1
ATOM 651 C C . HIS A 1 84 ? -1.458 -8.372 -15.035 1.00 81.25 84 HIS A C 1
ATOM 653 O O . HIS A 1 84 ? -2.121 -8.027 -16.010 1.00 81.25 84 HIS A O 1
ATOM 659 N N . TRP A 1 85 ? -1.960 -8.350 -13.802 1.00 81.94 85 TRP A N 1
ATOM 660 C CA . TRP A 1 85 ? -3.335 -7.968 -13.493 1.00 81.94 85 TRP A CA 1
ATOM 661 C C . TRP A 1 85 ? -3.522 -6.471 -13.242 1.00 81.94 85 TRP A C 1
ATOM 663 O O . TRP A 1 85 ? -4.613 -6.048 -12.867 1.00 81.94 85 TRP A O 1
ATOM 673 N N . SER A 1 86 ? -2.479 -5.661 -13.425 1.00 85.50 86 SER A N 1
ATOM 674 C CA . SER A 1 86 ? -2.530 -4.206 -13.267 1.00 85.50 86 SER A CA 1
ATOM 675 C C . SER A 1 86 ? -2.643 -3.489 -14.615 1.00 85.50 86 SER A C 1
ATOM 677 O O . SER A 1 86 ? -2.359 -4.047 -15.676 1.00 85.50 86 SER A O 1
ATOM 679 N N . VAL A 1 87 ? -3.005 -2.203 -14.582 1.00 85.75 87 VAL A N 1
ATOM 680 C CA . VAL A 1 87 ? -3.140 -1.371 -15.796 1.00 85.75 87 VAL A CA 1
ATOM 681 C C . VAL A 1 87 ? -1.819 -1.150 -16.554 1.00 85.75 87 VAL A C 1
ATOM 683 O O . VAL A 1 87 ? -1.801 -0.578 -17.643 1.00 85.75 87 VAL A O 1
ATOM 686 N N . THR A 1 88 ? -0.692 -1.604 -16.008 1.00 81.50 88 THR A N 1
ATOM 687 C CA . THR A 1 88 ? 0.646 -1.452 -16.596 1.00 81.50 88 THR A CA 1
ATOM 688 C C . THR A 1 88 ? 0.833 -2.186 -17.919 1.00 81.50 88 THR A C 1
ATOM 690 O O . THR A 1 88 ? 1.619 -1.740 -18.758 1.00 81.50 88 THR A O 1
ATOM 693 N N . TYR A 1 89 ? 0.093 -3.274 -18.138 1.00 80.12 89 TYR A N 1
ATOM 694 C CA . TYR A 1 89 ? 0.252 -4.139 -19.307 1.00 80.12 89 TYR A CA 1
ATOM 695 C C . TYR A 1 89 ? -0.639 -3.743 -20.504 1.00 80.12 89 TYR A C 1
ATOM 697 O O . TYR A 1 89 ? -0.544 -4.366 -21.560 1.00 80.12 89 TYR A O 1
ATOM 705 N N . LEU A 1 90 ? -1.422 -2.656 -20.402 1.00 79.38 90 LEU A N 1
ATOM 706 C CA . LEU A 1 90 ? -2.291 -2.092 -21.458 1.00 79.38 90 LEU A CA 1
ATOM 707 C C . LEU A 1 90 ? -1.513 -1.348 -22.563 1.00 79.38 90 LEU A C 1
ATOM 709 O O . LEU A 1 90 ? -1.836 -0.214 -22.900 1.00 79.38 90 LEU A O 1
ATOM 713 N N . SER A 1 91 ? -0.440 -1.922 -23.111 1.00 66.25 91 SER A N 1
ATOM 714 C CA . SER A 1 91 ? 0.503 -1.133 -23.922 1.00 66.25 91 SER A CA 1
ATOM 715 C C . SER A 1 91 ? 0.235 -1.123 -25.435 1.00 66.25 91 SER A C 1
ATOM 717 O O . SER A 1 91 ? 1.013 -0.495 -26.156 1.00 66.25 91 SER A O 1
ATOM 719 N N . ARG A 1 92 ? -0.771 -1.844 -25.961 1.00 67.06 92 ARG A N 1
ATOM 720 C CA . ARG A 1 92 ? -0.948 -1.991 -27.428 1.00 67.06 92 ARG A CA 1
ATOM 721 C C . ARG A 1 92 ? -2.380 -2.088 -27.961 1.00 67.06 92 ARG A C 1
ATOM 723 O O . ARG A 1 92 ? -2.546 -2.263 -29.164 1.00 67.06 92 ARG A O 1
ATOM 730 N N . SER A 1 93 ? -3.406 -1.949 -27.124 1.00 79.38 93 SER A N 1
ATOM 731 C CA . SER A 1 93 ? -4.804 -1.995 -27.577 1.00 79.38 93 SER A CA 1
ATOM 732 C C . SER A 1 93 ? -5.494 -0.648 -27.332 1.00 79.38 93 SER A C 1
ATOM 734 O O . SER A 1 93 ? -5.926 -0.391 -26.207 1.00 79.38 93 SER A O 1
ATOM 736 N N . PRO A 1 94 ? -5.644 0.214 -28.361 1.00 80.44 94 PRO A N 1
ATOM 737 C CA . PRO A 1 94 ? -6.315 1.512 -28.227 1.00 80.44 94 PRO A CA 1
ATOM 738 C C . PRO A 1 94 ? -7.745 1.393 -27.683 1.00 80.44 94 PRO A C 1
ATOM 740 O O . PRO A 1 94 ? -8.210 2.255 -26.935 1.00 80.44 94 PRO A O 1
ATOM 743 N N . GLY A 1 95 ? -8.434 0.302 -28.036 1.00 83.81 95 GLY A N 1
ATOM 744 C CA . GLY A 1 95 ? -9.761 -0.019 -27.516 1.00 83.81 95 GLY A CA 1
ATOM 745 C C . GLY A 1 95 ? -9.737 -0.314 -26.016 1.00 83.81 95 GLY A C 1
ATOM 746 O O . GLY A 1 95 ? -10.501 0.294 -25.269 1.00 83.81 95 GLY A O 1
ATOM 747 N N . ALA A 1 96 ? -8.825 -1.180 -25.559 1.00 81.62 96 ALA A N 1
ATOM 748 C CA . ALA A 1 96 ? -8.697 -1.502 -24.136 1.00 81.62 96 ALA A CA 1
ATOM 749 C C . ALA A 1 96 ? -8.269 -0.278 -23.310 1.00 81.62 96 ALA A C 1
ATOM 751 O O . ALA A 1 96 ? -8.820 -0.041 -22.238 1.00 81.62 96 ALA A O 1
ATOM 752 N N . GLU A 1 97 ? -7.358 0.549 -23.834 1.00 79.81 97 GLU A N 1
ATOM 753 C CA . GLU A 1 97 ? -6.973 1.811 -23.193 1.00 79.81 97 GLU A CA 1
ATOM 754 C C . GLU A 1 97 ? -8.173 2.753 -23.027 1.00 79.81 97 GLU A C 1
ATOM 756 O O . GLU A 1 97 ? -8.369 3.311 -21.949 1.00 79.81 97 GLU A O 1
ATOM 761 N N . SER A 1 98 ? -9.003 2.901 -24.065 1.00 82.69 98 SER A N 1
ATOM 762 C CA . SER A 1 98 ? -10.190 3.766 -24.021 1.00 82.69 98 SER A CA 1
ATOM 763 C C . SER A 1 98 ? -11.219 3.270 -23.004 1.00 82.69 98 SER A C 1
ATOM 765 O O . SER A 1 98 ? -11.742 4.060 -22.219 1.00 82.69 98 SER A O 1
ATOM 767 N N . ILE A 1 99 ? -11.470 1.956 -22.974 1.00 83.19 99 ILE A N 1
ATOM 768 C CA . ILE A 1 99 ? -12.370 1.321 -22.002 1.00 83.19 99 ILE A CA 1
ATOM 769 C C . ILE A 1 99 ? -11.866 1.564 -20.577 1.00 83.19 99 ILE A C 1
ATOM 771 O O . ILE A 1 99 ? -12.640 1.985 -19.722 1.00 83.19 99 ILE A O 1
ATOM 775 N N . VAL A 1 100 ? -10.571 1.365 -20.321 1.00 82.56 100 VAL A N 1
ATOM 776 C CA . VAL A 1 100 ? -9.984 1.569 -18.990 1.00 82.56 100 VAL A CA 1
ATOM 777 C C . VAL A 1 100 ? -10.083 3.028 -18.559 1.00 82.56 100 VAL A C 1
ATOM 779 O O . VAL A 1 100 ? -10.484 3.285 -17.429 1.00 82.56 100 VAL A O 1
ATOM 782 N N . VAL A 1 101 ? -9.823 3.993 -19.449 1.00 83.69 101 VAL A N 1
ATOM 783 C CA . VAL A 1 101 ? -10.017 5.422 -19.143 1.00 83.69 101 VAL A CA 1
ATOM 784 C C . VAL A 1 101 ? -11.468 5.710 -18.753 1.00 83.69 101 VAL A C 1
ATOM 786 O O . VAL A 1 101 ? -11.703 6.343 -17.725 1.00 83.69 101 VAL A O 1
ATOM 789 N N . ILE A 1 102 ? -12.442 5.227 -19.530 1.00 84.88 102 ILE A N 1
ATOM 790 C CA . ILE A 1 102 ? -13.871 5.427 -19.240 1.00 84.88 102 ILE A CA 1
ATOM 791 C C . ILE A 1 102 ? -14.229 4.820 -17.879 1.00 84.88 102 ILE A C 1
ATOM 793 O O . ILE A 1 102 ? -14.851 5.482 -17.050 1.00 84.88 102 ILE A O 1
ATOM 797 N N . LEU A 1 103 ? -13.793 3.587 -17.616 1.00 83.62 103 LEU A N 1
ATOM 798 C CA . LEU A 1 103 ? -14.042 2.905 -16.349 1.00 83.62 103 LEU A CA 1
ATOM 799 C C . LEU A 1 103 ? -13.377 3.618 -15.167 1.00 83.62 103 LEU A C 1
ATOM 801 O O . LEU A 1 103 ? -13.990 3.709 -14.109 1.00 83.62 103 LEU A O 1
ATOM 805 N N . MET A 1 104 ? -12.178 4.181 -15.335 1.00 82.19 104 MET A N 1
ATOM 806 C CA . MET A 1 104 ? -11.522 4.992 -14.303 1.00 82.19 104 MET A CA 1
ATOM 807 C C . MET A 1 104 ? -12.275 6.296 -14.028 1.00 82.19 104 MET A C 1
ATOM 809 O O . MET A 1 104 ? -12.373 6.700 -12.873 1.00 82.19 104 MET A O 1
ATOM 813 N N . VAL A 1 105 ? -12.842 6.941 -15.051 1.00 83.31 105 VAL A N 1
ATOM 814 C CA . VAL A 1 105 ? -13.685 8.136 -14.876 1.00 83.31 105 VAL A CA 1
ATOM 815 C C . VAL A 1 105 ? -14.986 7.788 -14.148 1.00 83.31 105 VAL A C 1
ATOM 817 O O . VAL A 1 105 ? -15.375 8.504 -13.228 1.00 83.31 105 VAL A O 1
ATOM 820 N N . ILE A 1 106 ? -15.633 6.671 -14.497 1.00 85.12 106 ILE A N 1
ATOM 821 C CA . ILE A 1 106 ? -16.819 6.173 -13.780 1.00 85.12 106 ILE A CA 1
ATOM 822 C C . ILE A 1 106 ? -16.461 5.855 -12.325 1.00 85.12 106 ILE A C 1
ATOM 824 O O . ILE A 1 106 ? -17.167 6.273 -11.411 1.00 85.12 106 ILE A O 1
ATOM 828 N N . TYR A 1 107 ? -15.340 5.167 -12.103 1.00 85.00 107 TYR A N 1
ATOM 829 C CA . TYR A 1 107 ? -14.824 4.844 -10.776 1.00 85.00 107 TYR A CA 1
ATOM 830 C C . TYR A 1 107 ? -14.619 6.113 -9.935 1.00 85.00 107 TYR A C 1
ATOM 832 O O . TYR A 1 107 ? -15.110 6.210 -8.812 1.00 85.00 107 TYR A O 1
ATOM 840 N N . LEU A 1 108 ? -13.958 7.120 -10.510 1.00 79.44 108 LEU A N 1
ATOM 841 C CA . LEU A 1 108 ? -13.739 8.438 -9.915 1.00 79.44 108 LEU A CA 1
ATOM 842 C C . LEU A 1 108 ? -15.044 9.145 -9.550 1.00 79.44 108 LEU A C 1
ATOM 844 O O . LEU A 1 108 ? -15.176 9.675 -8.447 1.00 79.44 108 LEU A O 1
ATOM 848 N N . PHE A 1 109 ? -16.007 9.146 -10.470 1.00 84.69 109 PHE A N 1
ATOM 849 C CA . PHE A 1 109 ? -17.313 9.750 -10.250 1.00 84.69 109 PHE A CA 1
ATOM 850 C C . PHE A 1 109 ? -18.059 9.070 -9.098 1.00 84.69 109 PHE A C 1
ATOM 852 O O . PHE A 1 109 ? -18.595 9.761 -8.234 1.00 84.69 109 PHE A O 1
ATOM 859 N N . LEU A 1 110 ? -18.041 7.733 -9.039 1.00 83.19 110 LEU A N 1
ATOM 860 C CA . LEU A 1 110 ? -18.633 6.976 -7.936 1.00 83.19 110 LEU A CA 1
ATOM 861 C C . LEU A 1 110 ? -17.964 7.343 -6.611 1.00 83.19 110 LEU A C 1
ATOM 863 O O . LEU A 1 110 ? -18.658 7.736 -5.678 1.00 83.19 110 LEU A O 1
ATOM 867 N N . VAL A 1 111 ? -16.630 7.292 -6.533 1.00 78.69 111 VAL A N 1
ATOM 868 C CA . VAL A 1 111 ? -15.883 7.699 -5.331 1.00 78.69 111 VAL A CA 1
ATOM 869 C C . VAL A 1 111 ? -16.286 9.107 -4.890 1.00 78.69 111 VAL A C 1
ATOM 871 O O . VAL A 1 111 ? -16.636 9.306 -3.730 1.00 78.69 111 VAL A O 1
ATOM 874 N N . PHE A 1 112 ? -16.288 10.074 -5.809 1.00 77.12 112 PHE A N 1
ATOM 875 C CA . PHE A 1 112 ? -16.641 11.458 -5.504 1.00 77.12 112 PHE A CA 1
ATOM 876 C C . PHE A 1 112 ? -18.078 11.596 -4.987 1.00 77.12 112 PHE A C 1
ATOM 878 O O . PHE A 1 112 ? -18.309 12.279 -3.987 1.00 77.12 112 PHE A O 1
ATOM 885 N N . PHE A 1 113 ? -19.034 10.934 -5.644 1.00 80.88 113 PHE A N 1
ATOM 886 C CA . PHE A 1 113 ? -20.442 10.922 -5.253 1.00 80.88 113 PHE A CA 1
ATOM 887 C C . PHE A 1 113 ? -20.634 10.351 -3.842 1.00 80.88 113 PHE A C 1
ATOM 889 O O . PHE A 1 113 ? -21.328 10.954 -3.022 1.00 80.88 113 PHE A O 1
ATOM 896 N N . PHE A 1 114 ? -19.978 9.230 -3.530 1.00 74.44 114 PHE A N 1
ATOM 897 C CA . PHE A 1 114 ? -20.043 8.617 -2.203 1.00 74.44 114 PHE A CA 1
ATOM 898 C C . PHE A 1 114 ? -19.396 9.498 -1.133 1.00 74.44 114 PHE A C 1
ATOM 900 O O . PHE A 1 114 ? -20.033 9.775 -0.121 1.00 74.44 114 PHE A O 1
ATOM 907 N N . VAL A 1 115 ? -18.187 10.013 -1.370 1.00 68.88 115 VAL A N 1
ATOM 908 C CA . VAL A 1 115 ? -17.483 10.880 -0.408 1.00 68.88 115 VAL A CA 1
ATOM 909 C C . VAL A 1 115 ? -18.273 12.162 -0.135 1.00 68.88 115 VAL A C 1
ATOM 911 O O . VAL A 1 115 ? -18.427 12.568 1.016 1.00 68.88 115 VAL A O 1
ATOM 914 N N . SER A 1 116 ? -18.850 12.771 -1.172 1.00 71.44 116 SER A N 1
ATOM 915 C CA . SER A 1 116 ? -19.644 13.998 -1.041 1.00 71.44 116 SER A CA 1
ATOM 916 C C . SER A 1 116 ? -20.920 13.795 -0.224 1.00 71.44 116 SER A C 1
ATOM 918 O O . SER A 1 116 ? -21.351 14.705 0.477 1.00 71.44 116 SER A O 1
ATOM 920 N N . ARG A 1 117 ? -21.506 12.594 -0.250 1.00 70.75 117 ARG A N 1
ATOM 921 C CA . ARG A 1 117 ? -22.676 12.252 0.569 1.00 70.75 117 ARG A CA 1
ATOM 922 C C . ARG A 1 117 ? -22.340 12.104 2.060 1.00 70.75 117 ARG A C 1
ATOM 924 O O . ARG A 1 117 ? -23.235 12.218 2.893 1.00 70.75 117 ARG A O 1
ATOM 931 N N . LEU A 1 118 ? -21.074 11.844 2.387 1.00 59.94 118 LEU A N 1
ATOM 932 C CA . LEU A 1 118 ? -20.598 11.543 3.743 1.00 59.94 118 LEU A CA 1
ATOM 933 C C . LEU A 1 118 ? -19.935 12.742 4.434 1.00 59.94 118 LEU A C 1
ATOM 935 O O . LEU A 1 118 ? -19.792 12.747 5.660 1.00 59.94 118 LEU A O 1
ATOM 939 N N . ALA A 1 119 ? -19.571 13.775 3.672 1.00 56.75 119 ALA A N 1
ATOM 940 C CA . ALA A 1 119 ? -19.053 15.039 4.180 1.00 56.75 119 ALA A CA 1
ATOM 941 C C . ALA A 1 119 ? -20.167 15.851 4.878 1.00 56.75 119 ALA A C 1
ATOM 943 O O . ALA A 1 119 ? -20.806 16.715 4.286 1.00 56.75 119 ALA A O 1
ATOM 944 N N . GLY A 1 120 ? -20.426 15.545 6.153 1.00 52.47 120 GLY A N 1
ATOM 945 C CA . GLY A 1 120 ? -21.346 16.301 7.005 1.00 52.47 120 GLY A CA 1
ATOM 946 C C . GLY A 1 120 ? -20.820 17.700 7.359 1.00 52.47 120 GLY A C 1
ATOM 947 O O . GLY A 1 120 ? -19.653 17.877 7.713 1.00 52.47 120 GLY A O 1
ATOM 948 N N . ASP A 1 121 ? -21.710 18.687 7.303 1.00 42.81 121 ASP A N 1
ATOM 949 C CA . ASP A 1 121 ? -21.406 20.119 7.342 1.00 42.81 121 ASP A CA 1
ATOM 950 C C . ASP A 1 121 ? -21.190 20.645 8.777 1.00 42.81 121 ASP A C 1
ATOM 952 O O . ASP A 1 121 ? -22.124 21.094 9.437 1.00 42.81 121 ASP A O 1
ATOM 956 N N . ARG A 1 122 ? -19.960 20.562 9.311 1.00 47.97 122 ARG A N 1
ATOM 957 C CA . ARG A 1 122 ? -19.520 21.370 10.472 1.00 47.97 122 ARG A CA 1
ATOM 958 C C . ARG A 1 122 ? -18.018 21.642 10.421 1.00 47.97 122 ARG A C 1
ATOM 960 O O . ARG A 1 122 ? -17.219 20.852 10.922 1.00 47.97 122 ARG A O 1
ATOM 967 N N . THR A 1 123 ? -17.643 22.816 9.924 1.00 41.94 123 THR A N 1
ATOM 968 C CA . THR A 1 123 ? -16.307 23.389 10.123 1.00 41.94 123 THR A CA 1
ATOM 969 C C . THR A 1 123 ? -16.288 24.190 11.427 1.00 41.94 123 THR A C 1
ATOM 971 O O . THR A 1 123 ? -16.785 25.312 11.508 1.00 41.94 123 THR A O 1
ATOM 974 N N . LYS A 1 124 ? -15.713 23.623 12.494 1.00 47.91 124 LYS A N 1
ATOM 975 C CA . LYS A 1 124 ? -15.309 24.423 13.660 1.00 47.91 124 LYS A CA 1
ATOM 976 C C . LYS A 1 124 ? -13.861 24.855 13.458 1.00 47.91 124 LYS A C 1
ATOM 978 O O . LYS A 1 124 ? -12.966 24.020 13.400 1.00 47.91 124 LYS A O 1
ATOM 983 N N . LYS A 1 125 ? -13.642 26.171 13.369 1.00 44.16 125 LYS A N 1
ATOM 984 C CA . LYS A 1 125 ? -12.310 26.793 13.353 1.00 44.16 125 LYS A CA 1
ATOM 985 C C . LYS A 1 125 ? -11.532 26.386 14.607 1.00 44.16 125 LYS A C 1
ATOM 987 O O . LYS A 1 125 ? -11.871 26.824 15.706 1.00 44.16 125 LYS A O 1
ATOM 992 N N . ALA A 1 126 ? -10.475 25.597 14.443 1.00 48.84 126 ALA A N 1
ATOM 993 C CA . ALA A 1 126 ? -9.484 25.399 15.492 1.00 48.84 126 ALA A CA 1
ATOM 994 C C . ALA A 1 126 ? -8.621 26.666 15.613 1.00 48.84 126 ALA A C 1
ATOM 996 O O . ALA A 1 126 ? -8.081 27.156 14.620 1.00 48.84 126 ALA A O 1
ATOM 997 N N . LYS A 1 127 ? -8.513 27.220 16.827 1.00 48.25 127 LYS A N 1
ATOM 998 C CA . LYS A 1 127 ? -7.582 28.316 17.121 1.00 48.25 127 LYS A CA 1
ATOM 999 C C . LYS A 1 127 ? -6.152 27.777 17.124 1.00 48.25 127 LYS A C 1
ATOM 1001 O O . LYS A 1 127 ? -5.853 26.767 17.759 1.00 48.25 127 LYS A O 1
ATOM 1006 N N . LEU A 1 128 ? -5.294 28.468 16.385 1.00 45.41 128 LEU A N 1
ATOM 1007 C CA . LEU A 1 128 ? -3.881 28.168 16.241 1.00 45.41 128 LEU A CA 1
ATOM 1008 C C . LEU A 1 128 ? -3.133 28.762 17.438 1.00 45.41 128 LEU A C 1
ATOM 1010 O O . LEU A 1 128 ? -2.824 29.945 17.420 1.00 45.41 128 LEU A O 1
ATOM 1014 N N . ASP A 1 129 ? -2.847 27.955 18.457 1.00 54.09 129 ASP A N 1
ATOM 1015 C CA . ASP A 1 129 ? -1.891 28.340 19.495 1.00 54.09 129 ASP A CA 1
ATOM 1016 C C . ASP A 1 129 ? -0.882 27.222 19.811 1.00 54.09 129 ASP A C 1
ATOM 1018 O O . ASP A 1 129 ? -1.174 26.017 19.746 1.00 54.09 129 ASP A O 1
ATOM 1022 N N . PHE A 1 130 ? 0.322 27.701 20.140 1.00 53.56 130 PHE A N 1
ATOM 1023 C CA . PHE A 1 130 ? 1.555 27.022 20.558 1.00 53.56 130 PHE A CA 1
ATOM 1024 C C . PHE A 1 130 ? 2.349 26.233 19.489 1.00 53.56 130 PHE A C 1
ATOM 1026 O O . PHE A 1 130 ? 2.147 25.041 19.264 1.00 53.56 130 PHE A O 1
ATOM 1033 N N . PHE A 1 131 ? 3.317 26.912 18.854 1.00 72.44 131 PHE A N 1
ATOM 1034 C CA . PHE A 1 131 ? 4.063 26.449 17.670 1.00 72.44 131 PHE A CA 1
ATOM 1035 C C . PHE A 1 131 ? 5.284 25.553 17.979 1.00 72.44 131 PHE A C 1
ATOM 1037 O O . PHE A 1 131 ? 5.513 24.562 17.287 1.00 72.44 131 PHE A O 1
ATOM 1044 N N . LEU A 1 132 ? 6.068 25.842 19.028 1.00 80.44 132 LEU A N 1
ATOM 1045 C CA . LEU A 1 132 ? 7.382 25.202 19.220 1.00 80.44 132 LEU A CA 1
ATOM 1046 C C . LEU A 1 132 ? 7.295 23.741 19.706 1.00 80.44 132 LEU A C 1
ATOM 1048 O O . LEU A 1 132 ? 7.911 22.857 19.115 1.00 80.44 132 LEU A O 1
ATOM 1052 N N . HIS A 1 133 ? 6.497 23.465 20.748 1.00 82.88 133 HIS A N 1
ATOM 1053 C CA . HIS A 1 133 ? 6.333 22.104 21.284 1.00 82.88 133 HIS A CA 1
ATOM 1054 C C . HIS A 1 133 ? 5.699 21.161 20.253 1.00 82.88 133 HIS A C 1
ATOM 1056 O O . HIS A 1 133 ? 6.174 20.044 20.054 1.00 82.88 133 HIS A O 1
ATOM 1062 N N . LYS A 1 134 ? 4.687 21.652 19.521 1.00 81.62 134 LYS A N 1
ATOM 1063 C CA . LYS A 1 134 ? 4.076 20.921 18.406 1.00 81.62 134 LYS A CA 1
ATOM 1064 C C . LYS A 1 134 ? 5.099 20.617 17.314 1.00 81.62 134 LYS A C 1
ATOM 1066 O O . LYS A 1 134 ? 5.133 19.491 16.837 1.00 81.62 134 LYS A O 1
ATOM 1071 N N . THR A 1 135 ? 5.970 21.565 16.963 1.00 82.44 135 THR A N 1
ATOM 1072 C CA . THR A 1 135 ? 7.025 21.338 15.958 1.00 82.44 135 THR A CA 1
ATOM 1073 C C . THR A 1 135 ? 7.984 20.222 16.381 1.00 82.44 135 THR A C 1
ATOM 1075 O O . THR A 1 135 ? 8.267 19.330 15.586 1.00 82.44 135 THR A O 1
ATOM 1078 N N . LEU A 1 136 ? 8.445 20.215 17.638 1.00 88.75 136 LEU A N 1
ATOM 1079 C CA . LEU A 1 136 ? 9.343 19.165 18.133 1.00 88.75 136 LEU A CA 1
ATOM 1080 C C . LEU A 1 136 ? 8.669 17.789 18.134 1.00 88.75 136 LEU A C 1
ATOM 1082 O O . LEU A 1 136 ? 9.268 16.804 17.709 1.00 88.75 136 LEU A O 1
ATOM 1086 N N . LEU A 1 137 ? 7.407 17.724 18.554 1.00 89.50 137 LEU A N 1
ATOM 1087 C CA . LEU A 1 137 ? 6.621 16.500 18.469 1.00 89.50 137 LEU A CA 1
ATOM 1088 C C . LEU A 1 137 ? 6.499 16.024 17.016 1.00 89.50 137 LEU A C 1
ATOM 1090 O O . LEU A 1 137 ? 6.722 14.842 16.750 1.00 89.50 137 LEU A O 1
ATOM 1094 N N . TRP A 1 138 ? 6.204 16.917 16.069 1.00 87.94 138 TRP A N 1
ATOM 1095 C CA . TRP A 1 138 ? 6.138 16.583 14.644 1.00 87.94 138 TRP A CA 1
ATOM 1096 C C . TRP A 1 138 ? 7.458 16.024 14.111 1.00 87.94 138 TRP A C 1
ATOM 1098 O O . TRP A 1 138 ? 7.433 15.046 13.370 1.00 87.94 138 TRP A O 1
ATOM 1108 N N . LEU A 1 139 ? 8.606 16.569 14.525 1.00 90.56 139 LEU A N 1
ATOM 1109 C CA . LEU A 1 139 ? 9.916 16.018 14.161 1.00 90.56 139 LEU A CA 1
ATOM 1110 C C . LEU A 1 139 ? 10.094 14.578 14.666 1.00 90.56 139 LEU A C 1
ATOM 1112 O O . LEU A 1 139 ? 10.585 13.729 13.924 1.00 90.56 139 LEU A O 1
ATOM 1116 N N . VAL A 1 140 ? 9.643 14.275 15.889 1.00 94.31 140 VAL A N 1
ATOM 1117 C CA . VAL A 1 140 ? 9.648 12.899 16.417 1.00 94.31 140 VAL A CA 1
ATOM 1118 C C . VAL A 1 140 ? 8.748 11.988 15.578 1.00 94.31 140 VAL A C 1
ATOM 1120 O O . VAL A 1 140 ? 9.140 10.865 15.271 1.00 94.31 140 VAL A O 1
ATOM 1123 N N . TRP A 1 141 ? 7.571 12.458 15.158 1.00 93.81 141 TRP A N 1
ATOM 1124 C CA . TRP A 1 141 ? 6.692 11.666 14.293 1.00 93.81 141 TRP A CA 1
ATOM 1125 C C . TRP A 1 141 ? 7.297 11.430 12.910 1.00 93.81 141 TRP A C 1
ATOM 1127 O O . TRP A 1 141 ? 7.249 10.313 12.410 1.00 93.81 141 TRP A O 1
ATOM 1137 N N . LEU A 1 142 ? 7.930 12.440 12.309 1.00 90.50 142 LEU A N 1
ATOM 1138 C CA . LEU A 1 142 ? 8.647 12.285 11.040 1.00 90.50 142 LEU A CA 1
ATOM 1139 C C . LEU A 1 142 ? 9.768 11.243 11.143 1.00 90.50 142 LEU A C 1
ATOM 1141 O O . LEU A 1 142 ? 9.961 10.470 10.208 1.00 90.50 142 LEU A O 1
ATOM 1145 N N . LEU A 1 143 ? 10.464 11.173 12.283 1.00 94.69 143 LEU A N 1
ATOM 1146 C CA . LEU A 1 143 ? 11.442 10.116 12.539 1.00 94.69 143 LEU A CA 1
ATOM 1147 C C . LEU A 1 143 ? 10.778 8.731 12.587 1.00 94.69 143 LEU A C 1
ATOM 1149 O O . LEU A 1 143 ? 11.296 7.794 11.984 1.00 94.69 143 LEU A O 1
ATOM 1153 N N . VAL A 1 144 ? 9.619 8.602 13.247 1.00 94.25 144 VAL A N 1
ATOM 1154 C CA . VAL A 1 144 ? 8.830 7.357 13.228 1.00 94.25 144 VAL A CA 1
ATOM 1155 C C . VAL A 1 144 ? 8.459 6.992 11.789 1.00 94.25 144 VAL A C 1
ATOM 1157 O O . VAL A 1 144 ? 8.745 5.877 11.368 1.00 94.25 144 VAL A O 1
ATOM 1160 N N . LEU A 1 145 ? 7.919 7.928 11.003 1.00 92.06 145 LEU A N 1
ATOM 1161 C CA . LEU A 1 145 ? 7.575 7.694 9.595 1.00 92.06 145 LEU A CA 1
ATOM 1162 C C . LEU A 1 145 ? 8.781 7.221 8.775 1.00 92.06 145 LEU A C 1
ATOM 1164 O O . LEU A 1 145 ? 8.658 6.285 7.987 1.00 92.06 145 LEU A O 1
ATOM 1168 N N . ALA A 1 146 ? 9.951 7.830 8.980 1.00 92.88 146 ALA A N 1
ATOM 1169 C CA . ALA A 1 146 ? 11.175 7.426 8.301 1.00 92.88 146 ALA A CA 1
ATOM 1170 C C . ALA A 1 146 ? 11.556 5.978 8.636 1.00 92.88 146 ALA A C 1
ATOM 1172 O O . ALA A 1 146 ? 11.852 5.214 7.723 1.00 92.88 146 ALA A O 1
ATOM 1173 N N . VAL A 1 147 ? 11.488 5.581 9.914 1.00 95.38 147 VAL A N 1
ATOM 1174 C CA . VAL A 1 147 ? 11.784 4.208 10.357 1.00 95.38 147 VAL A CA 1
ATOM 1175 C C . VAL A 1 147 ? 10.787 3.204 9.777 1.00 95.38 147 VAL A C 1
ATOM 1177 O O . VAL A 1 147 ? 11.193 2.162 9.268 1.00 95.38 147 VAL A O 1
ATOM 1180 N N . VAL A 1 148 ? 9.491 3.518 9.804 1.00 94.00 148 VAL A N 1
ATOM 1181 C CA . VAL A 1 148 ? 8.439 2.628 9.283 1.00 94.00 148 VAL A CA 1
ATOM 1182 C C . VAL A 1 148 ? 8.530 2.475 7.765 1.00 94.00 148 VAL A C 1
ATOM 1184 O O . VAL A 1 148 ? 8.301 1.390 7.236 1.00 94.00 148 VAL A O 1
ATOM 1187 N N . ALA A 1 149 ? 8.936 3.529 7.053 1.00 95.56 149 ALA A N 1
ATOM 1188 C CA . ALA A 1 149 ? 9.117 3.491 5.606 1.00 95.56 149 ALA A CA 1
ATOM 1189 C C . ALA A 1 149 ? 10.308 2.624 5.153 1.00 95.56 149 ALA A C 1
ATOM 1191 O O . ALA A 1 149 ? 10.367 2.275 3.975 1.00 95.56 149 ALA A O 1
ATOM 1192 N N . ILE A 1 150 ? 11.239 2.247 6.045 1.00 96.12 150 ILE A N 1
ATOM 1193 C CA . ILE A 1 150 ? 12.446 1.485 5.677 1.00 96.12 150 ILE A CA 1
ATOM 1194 C C . ILE A 1 150 ? 12.086 0.176 4.970 1.00 96.12 150 ILE A C 1
ATOM 1196 O O . ILE A 1 150 ? 12.634 -0.099 3.909 1.00 96.12 150 ILE A O 1
ATOM 1200 N N . LEU A 1 151 ? 11.168 -0.625 5.518 1.00 96.12 151 LEU A N 1
ATOM 1201 C CA . LEU A 1 151 ? 10.816 -1.932 4.947 1.00 96.12 151 LEU A CA 1
ATOM 1202 C C . LEU A 1 151 ? 10.234 -1.840 3.522 1.00 96.12 151 LEU A C 1
ATOM 1204 O O . LEU A 1 151 ? 10.800 -2.467 2.623 1.00 96.12 151 LEU A O 1
ATOM 1208 N N . PRO A 1 152 ? 9.163 -1.064 3.263 1.00 96.62 152 PRO A N 1
ATOM 1209 C CA . PRO A 1 152 ? 8.610 -0.942 1.915 1.00 96.62 152 PRO A CA 1
ATOM 1210 C C . PRO A 1 152 ? 9.578 -0.256 0.936 1.00 96.62 152 PRO A C 1
ATOM 1212 O O . PRO A 1 152 ? 9.632 -0.635 -0.234 1.00 96.62 152 PRO A O 1
ATOM 1215 N N . VAL A 1 153 ? 10.394 0.704 1.393 1.00 97.38 153 VAL A N 1
ATOM 1216 C CA . VAL A 1 153 ? 11.437 1.329 0.559 1.00 97.38 153 VAL A CA 1
ATOM 1217 C C . VAL A 1 153 ? 12.523 0.322 0.190 1.00 97.38 153 VAL A C 1
ATOM 1219 O O . VAL A 1 153 ? 12.885 0.228 -0.980 1.00 97.38 153 VAL A O 1
ATOM 1222 N N . LEU A 1 154 ? 13.024 -0.461 1.148 1.00 96.75 154 LEU A N 1
ATOM 1223 C CA . LEU A 1 154 ? 14.019 -1.500 0.883 1.00 96.75 154 LEU A CA 1
ATOM 1224 C C . LEU A 1 154 ? 13.478 -2.556 -0.074 1.00 96.75 154 LEU A C 1
ATOM 1226 O O . LEU A 1 154 ? 14.199 -2.948 -0.986 1.00 96.75 154 LEU A O 1
ATOM 1230 N N . TYR A 1 155 ? 12.219 -2.968 0.084 1.00 97.06 155 TYR A N 1
ATOM 1231 C CA . TYR A 1 155 ? 11.553 -3.847 -0.875 1.00 97.06 155 TYR A CA 1
ATOM 1232 C C . TYR A 1 155 ? 11.592 -3.261 -2.291 1.00 97.06 155 TYR A C 1
ATOM 1234 O O . TYR A 1 155 ? 12.057 -3.921 -3.220 1.00 97.06 155 TYR A O 1
ATOM 1242 N N . ALA A 1 156 ? 11.160 -2.006 -2.451 1.00 96.44 156 ALA A N 1
ATOM 1243 C CA . ALA A 1 156 ? 11.133 -1.328 -3.743 1.00 96.44 156 ALA A CA 1
ATOM 1244 C C . ALA A 1 156 ? 12.532 -1.209 -4.372 1.00 96.44 156 ALA A C 1
ATOM 1246 O O . ALA A 1 156 ? 12.691 -1.455 -5.567 1.00 96.44 156 ALA A O 1
ATOM 1247 N N . VAL A 1 157 ? 13.553 -0.887 -3.569 1.00 96.81 157 VAL A N 1
ATOM 1248 C CA . VAL A 1 157 ? 14.950 -0.827 -4.022 1.00 96.81 157 VAL A CA 1
ATOM 1249 C C . VAL A 1 157 ? 15.437 -2.211 -4.443 1.00 96.81 157 VAL A C 1
ATOM 1251 O O . VAL A 1 157 ? 15.884 -2.372 -5.572 1.00 96.81 157 VAL A O 1
ATOM 1254 N N . VAL A 1 158 ? 15.328 -3.219 -3.574 1.00 96.69 158 VAL A N 1
ATOM 1255 C CA . VAL A 1 158 ? 15.795 -4.590 -3.841 1.00 96.69 158 VAL A CA 1
ATOM 1256 C C . VAL A 1 158 ? 15.134 -5.154 -5.095 1.00 96.69 158 VAL A C 1
ATOM 1258 O O . VAL A 1 158 ? 15.829 -5.724 -5.928 1.00 96.69 158 VAL A O 1
ATOM 1261 N N . ARG A 1 159 ? 13.830 -4.925 -5.277 1.00 95.06 159 ARG A N 1
ATOM 1262 C CA . ARG A 1 159 ? 13.080 -5.350 -6.464 1.00 95.06 159 ARG A CA 1
ATOM 1263 C C . ARG A 1 159 ? 13.548 -4.677 -7.756 1.00 95.06 159 ARG A C 1
ATOM 1265 O O . ARG A 1 159 ? 13.522 -5.315 -8.802 1.00 95.06 159 ARG A O 1
ATOM 1272 N N . ALA A 1 160 ? 13.948 -3.409 -7.697 1.00 95.12 160 ALA A N 1
ATOM 1273 C CA . ALA A 1 160 ? 14.403 -2.658 -8.866 1.00 95.12 160 ALA A CA 1
ATOM 1274 C C . ALA A 1 160 ? 15.874 -2.933 -9.238 1.00 95.12 160 ALA A C 1
ATOM 1276 O O . ALA A 1 160 ? 16.314 -2.548 -10.321 1.00 95.12 160 ALA A O 1
ATOM 1277 N N . LEU A 1 161 ? 16.651 -3.568 -8.354 1.00 95.62 161 LEU A N 1
ATOM 1278 C CA . LEU A 1 161 ? 18.059 -3.876 -8.595 1.00 95.62 161 LEU A CA 1
ATOM 1279 C C . LEU A 1 161 ? 18.240 -5.215 -9.335 1.00 95.62 161 LEU A C 1
ATOM 1281 O O . LEU A 1 161 ? 17.537 -6.183 -9.050 1.00 95.62 161 LEU A O 1
ATOM 1285 N N . PRO A 1 162 ? 19.234 -5.324 -10.237 1.00 94.06 162 PRO A N 1
ATOM 1286 C CA . PRO A 1 162 ? 19.601 -6.605 -10.836 1.00 94.06 162 PRO A CA 1
ATOM 1287 C C . PRO A 1 162 ? 20.196 -7.536 -9.776 1.00 94.06 162 PRO A C 1
ATOM 1289 O O . PRO A 1 162 ? 20.872 -7.067 -8.867 1.00 94.06 162 PRO A O 1
ATOM 1292 N N . TRP A 1 163 ? 20.049 -8.856 -9.920 1.00 93.56 163 TRP A N 1
ATOM 1293 C CA . TRP A 1 163 ? 20.547 -9.829 -8.929 1.00 93.56 163 TRP A CA 1
ATOM 1294 C C . TRP A 1 163 ? 22.041 -9.657 -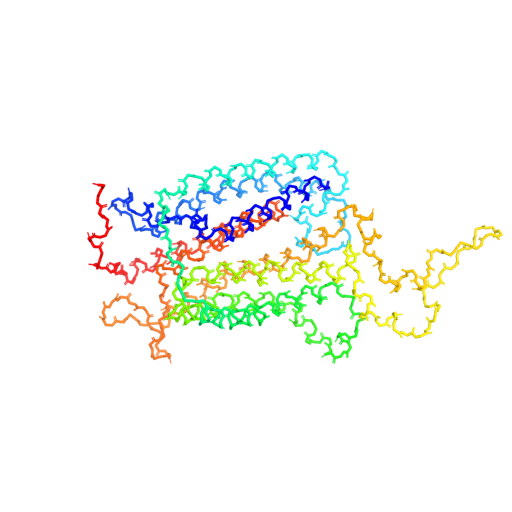8.583 1.00 93.56 163 TRP A C 1
ATOM 1296 O O . TRP A 1 163 ? 22.433 -9.698 -7.416 1.00 93.56 163 TRP A O 1
ATOM 1306 N N . ASN A 1 164 ? 22.877 -9.391 -9.590 1.00 93.88 164 ASN A N 1
ATOM 1307 C CA . ASN A 1 164 ? 24.315 -9.155 -9.429 1.00 93.88 164 ASN A CA 1
ATOM 1308 C C . ASN A 1 164 ? 24.611 -7.676 -9.135 1.00 93.88 164 ASN A C 1
ATOM 1310 O O . ASN A 1 164 ? 25.162 -6.958 -9.971 1.00 93.88 164 ASN A O 1
ATOM 1314 N N . ASN A 1 165 ? 24.236 -7.213 -7.947 1.00 95.62 165 ASN A N 1
ATOM 1315 C CA . ASN A 1 165 ? 24.470 -5.843 -7.493 1.00 95.62 165 ASN A CA 1
ATOM 1316 C C . ASN A 1 165 ? 25.361 -5.791 -6.237 1.00 95.62 165 ASN A C 1
ATOM 1318 O O . ASN A 1 165 ? 25.560 -6.793 -5.548 1.00 95.62 165 ASN A O 1
ATOM 1322 N N . ILE A 1 166 ? 25.893 -4.604 -5.932 1.00 96.31 166 ILE A N 1
ATOM 1323 C CA . ILE A 1 166 ? 26.772 -4.358 -4.776 1.00 96.31 166 ILE A CA 1
ATOM 1324 C C . ILE A 1 166 ? 26.076 -4.693 -3.459 1.00 96.31 166 ILE A C 1
ATOM 1326 O O . ILE A 1 166 ? 26.708 -5.263 -2.577 1.00 96.31 166 ILE A O 1
ATOM 1330 N N . ILE A 1 167 ? 24.792 -4.349 -3.317 1.00 95.75 167 ILE A N 1
ATOM 1331 C CA . ILE A 1 167 ? 24.045 -4.589 -2.079 1.00 95.75 167 ILE A CA 1
ATOM 1332 C C . ILE A 1 167 ? 23.968 -6.092 -1.827 1.00 95.75 167 ILE A C 1
ATOM 1334 O O . ILE A 1 167 ? 24.359 -6.529 -0.752 1.00 95.75 167 ILE A O 1
ATOM 1338 N N . ASN A 1 168 ? 23.568 -6.886 -2.827 1.00 96.81 168 ASN A N 1
ATOM 1339 C CA . ASN A 1 168 ? 23.534 -8.345 -2.718 1.00 96.81 168 ASN A CA 1
ATOM 1340 C C . ASN A 1 168 ? 24.927 -8.930 -2.413 1.00 96.81 168 ASN A C 1
ATOM 1342 O O . ASN A 1 168 ? 25.064 -9.789 -1.547 1.00 96.81 168 ASN A O 1
ATOM 1346 N N . LYS A 1 169 ? 25.989 -8.406 -3.041 1.00 96.75 169 LYS A N 1
ATOM 1347 C CA . LYS A 1 169 ? 27.374 -8.800 -2.729 1.00 96.75 169 LYS A CA 1
ATOM 1348 C C . LYS A 1 169 ? 27.778 -8.470 -1.283 1.00 96.75 169 LYS A C 1
ATOM 1350 O O . LYS A 1 169 ? 28.536 -9.231 -0.691 1.00 96.75 169 LYS A O 1
ATOM 1355 N N . LEU A 1 170 ? 27.293 -7.356 -0.730 1.00 96.94 170 LEU A N 1
ATOM 1356 C CA . LEU A 1 170 ? 27.627 -6.879 0.614 1.00 96.94 170 LEU A CA 1
ATOM 1357 C C . LEU A 1 170 ? 26.877 -7.640 1.714 1.00 96.94 170 LEU A C 1
ATOM 1359 O O . LEU A 1 170 ? 27.496 -8.061 2.686 1.00 96.94 170 LEU A O 1
ATOM 1363 N N . ILE A 1 171 ? 25.555 -7.793 1.582 1.00 97.06 171 ILE A N 1
ATOM 1364 C CA . ILE A 1 171 ? 24.725 -8.435 2.617 1.00 97.06 171 ILE A CA 1
ATOM 1365 C C . ILE A 1 171 ? 24.629 -9.954 2.434 1.00 97.06 171 ILE A C 1
ATOM 1367 O O . ILE A 1 171 ? 24.390 -10.675 3.397 1.00 97.06 171 ILE A O 1
ATOM 1371 N N . GLY A 1 172 ? 24.841 -10.450 1.215 1.00 97.31 172 GLY A N 1
ATOM 1372 C CA . GLY A 1 172 ? 24.696 -11.852 0.839 1.00 97.31 172 GLY A CA 1
ATOM 1373 C C . GLY A 1 172 ? 23.302 -12.207 0.307 1.00 97.31 172 GLY A C 1
ATOM 1374 O O . GLY A 1 172 ? 22.297 -11.561 0.612 1.00 97.31 172 GLY A O 1
ATOM 1375 N N . ASN A 1 173 ? 23.239 -13.308 -0.449 1.00 96.62 173 ASN A N 1
ATOM 1376 C CA . ASN A 1 173 ? 22.022 -13.753 -1.142 1.00 96.62 173 ASN A CA 1
ATOM 1377 C C . ASN A 1 173 ? 20.843 -14.021 -0.194 1.00 96.62 173 ASN A C 1
ATOM 1379 O O . ASN A 1 173 ? 19.699 -13.726 -0.536 1.00 96.62 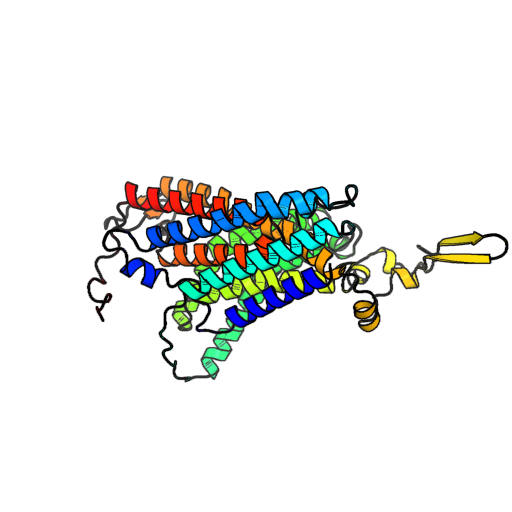173 ASN A O 1
ATOM 1383 N N . VAL A 1 174 ? 21.101 -14.582 0.993 1.00 96.56 174 VAL A N 1
ATOM 1384 C CA . VAL A 1 174 ? 20.050 -14.966 1.952 1.00 96.56 174 VAL A CA 1
ATOM 1385 C C . VAL A 1 174 ? 19.289 -13.746 2.487 1.00 96.56 174 VAL A C 1
ATOM 1387 O O . VAL A 1 174 ? 18.076 -13.697 2.289 1.00 96.56 174 VAL A O 1
ATOM 1390 N N . PRO A 1 175 ? 19.928 -12.735 3.112 1.00 96.19 175 PRO A N 1
ATOM 1391 C CA . PRO A 1 175 ? 19.204 -11.551 3.574 1.00 96.19 175 PRO A CA 1
ATOM 1392 C C . PRO A 1 175 ? 18.636 -10.714 2.424 1.00 96.19 175 PRO A C 1
ATOM 1394 O O . PRO A 1 175 ? 17.554 -10.160 2.582 1.00 96.19 175 PRO A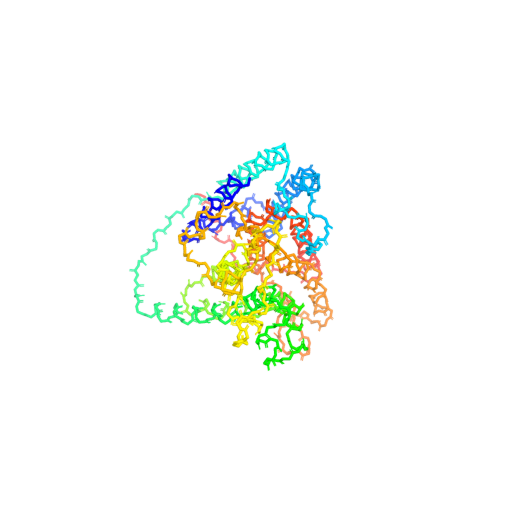 O 1
ATOM 1397 N N . TYR A 1 176 ? 19.289 -10.666 1.258 1.00 95.88 176 TYR A N 1
ATOM 1398 C CA . TYR A 1 176 ? 18.739 -9.991 0.075 1.00 95.88 176 TYR A CA 1
ATOM 1399 C C . TYR A 1 176 ? 17.402 -10.615 -0.362 1.00 95.88 176 TYR A C 1
ATOM 1401 O O . TYR A 1 176 ? 16.396 -9.920 -0.513 1.00 95.88 176 TYR A O 1
ATOM 1409 N N . THR A 1 177 ? 17.364 -11.947 -0.453 1.00 95.62 177 THR A N 1
ATOM 1410 C CA . THR A 1 177 ? 16.145 -12.722 -0.736 1.00 95.62 177 THR A CA 1
ATOM 1411 C C . THR A 1 177 ? 15.108 -12.564 0.379 1.00 95.62 177 THR A C 1
ATOM 1413 O O . THR A 1 177 ? 13.916 -12.419 0.111 1.00 95.62 177 THR A O 1
ATOM 1416 N N . GLY A 1 178 ? 15.558 -12.538 1.636 1.00 96.31 178 GLY A N 1
ATOM 1417 C CA . GLY A 1 178 ? 14.710 -12.317 2.804 1.00 96.31 178 GLY A CA 1
ATOM 1418 C C . GLY A 1 178 ? 14.020 -10.952 2.795 1.00 96.31 178 GLY A C 1
ATOM 1419 O O . GLY A 1 178 ? 12.843 -10.877 3.125 1.00 96.31 178 GLY A O 1
ATOM 1420 N N . ILE A 1 179 ? 14.700 -9.884 2.365 1.00 95.69 179 ILE A N 1
ATOM 1421 C CA . ILE A 1 179 ? 14.077 -8.564 2.187 1.00 95.69 179 ILE A CA 1
ATOM 1422 C C . ILE A 1 179 ? 13.040 -8.624 1.064 1.00 95.69 179 ILE A C 1
ATOM 1424 O O . ILE A 1 179 ? 11.920 -8.157 1.254 1.00 95.69 179 ILE A O 1
ATOM 1428 N N . TYR A 1 180 ? 13.378 -9.234 -0.076 1.00 94.19 180 TYR A N 1
ATOM 1429 C CA . TYR A 1 180 ? 12.470 -9.320 -1.221 1.00 94.19 180 TYR A CA 1
ATOM 1430 C C . TYR A 1 180 ? 11.150 -10.028 -0.873 1.00 94.19 180 TYR A C 1
ATOM 1432 O O . TYR A 1 180 ? 10.082 -9.489 -1.139 1.00 94.19 180 TYR A O 1
ATOM 1440 N N . TYR A 1 181 ? 11.196 -11.202 -0.237 1.00 94.12 181 TYR A N 1
ATOM 1441 C CA . TYR A 1 181 ? 9.979 -11.965 0.078 1.00 94.12 181 TYR A CA 1
ATOM 1442 C C . TYR A 1 181 ? 9.365 -11.629 1.443 1.00 94.12 181 TYR A C 1
ATOM 1444 O O . TYR A 1 181 ? 8.159 -11.765 1.631 1.00 94.12 181 TYR A O 1
ATOM 1452 N N . GLY A 1 182 ? 10.176 -11.212 2.415 1.00 95.56 182 GLY A N 1
ATOM 1453 C CA . GLY A 1 182 ? 9.748 -11.008 3.798 1.00 95.56 182 GLY A CA 1
ATOM 1454 C C . GLY A 1 182 ? 9.274 -9.592 4.113 1.00 95.56 182 GLY A C 1
ATOM 1455 O O . GLY A 1 182 ? 8.450 -9.426 5.012 1.00 95.56 182 GLY A O 1
ATOM 1456 N N . ALA A 1 183 ? 9.746 -8.567 3.392 1.00 95.44 183 ALA A N 1
ATOM 1457 C CA . ALA A 1 183 ? 9.389 -7.179 3.690 1.00 95.44 183 ALA A CA 1
ATOM 1458 C C . ALA A 1 183 ? 7.877 -6.887 3.609 1.00 95.44 183 ALA A C 1
ATOM 1460 O O . ALA A 1 183 ? 7.394 -6.204 4.513 1.00 95.44 183 ALA A O 1
ATOM 1461 N N . PRO A 1 184 ? 7.098 -7.414 2.637 1.00 93.81 184 PRO A N 1
ATOM 1462 C CA . PRO A 1 184 ? 5.646 -7.214 2.608 1.00 93.81 184 PRO A CA 1
ATOM 1463 C C . PRO A 1 184 ? 4.953 -7.765 3.859 1.00 93.81 184 PRO A C 1
ATOM 1465 O O . PRO A 1 184 ? 4.159 -7.068 4.490 1.00 93.81 184 PRO A O 1
ATOM 1468 N N . ALA A 1 185 ? 5.315 -8.981 4.278 1.00 93.50 185 ALA A N 1
ATOM 1469 C CA . ALA A 1 185 ? 4.762 -9.605 5.476 1.00 93.50 185 ALA A CA 1
ATOM 1470 C C . ALA A 1 185 ? 5.167 -8.871 6.758 1.00 93.50 185 ALA A C 1
ATOM 1472 O O . ALA A 1 185 ? 4.323 -8.590 7.608 1.00 93.50 185 ALA A O 1
ATOM 1473 N N . ALA A 1 186 ? 6.445 -8.506 6.883 1.00 94.69 186 ALA A N 1
ATOM 1474 C CA . ALA A 1 186 ? 6.940 -7.736 8.017 1.00 94.69 186 ALA A CA 1
ATOM 1475 C C . ALA A 1 186 ? 6.268 -6.356 8.098 1.00 94.69 186 ALA A C 1
ATOM 1477 O O . ALA A 1 186 ? 5.880 -5.927 9.184 1.00 94.69 186 ALA A O 1
ATOM 1478 N N . SER A 1 187 ? 6.071 -5.692 6.954 1.00 94.56 187 SER A N 1
ATOM 1479 C CA . SER A 1 187 ? 5.365 -4.414 6.875 1.00 94.56 187 SER A CA 1
ATOM 1480 C C . SER A 1 187 ? 3.899 -4.554 7.279 1.00 94.56 187 SER A C 1
ATOM 1482 O O . SER A 1 187 ? 3.420 -3.730 8.051 1.00 94.56 187 SER A O 1
ATOM 1484 N N . ALA A 1 188 ? 3.198 -5.597 6.820 1.00 93.00 188 ALA A N 1
ATOM 1485 C CA . ALA A 1 188 ? 1.819 -5.873 7.226 1.00 93.00 188 ALA A CA 1
ATOM 1486 C C . ALA A 1 188 ? 1.720 -6.029 8.751 1.00 93.00 188 ALA A C 1
ATOM 1488 O O . ALA A 1 188 ? 0.969 -5.318 9.415 1.00 93.00 188 ALA A O 1
ATOM 1489 N N . VAL A 1 189 ? 2.543 -6.913 9.327 1.00 90.81 189 VAL A N 1
ATOM 1490 C CA . VAL A 1 189 ? 2.577 -7.176 10.776 1.00 90.81 189 VAL A CA 1
ATOM 1491 C C . VAL A 1 189 ? 2.875 -5.900 11.562 1.00 90.81 189 VAL A C 1
ATOM 1493 O O . VAL A 1 189 ? 2.210 -5.614 12.560 1.00 90.81 189 VAL A O 1
ATOM 1496 N N . PHE A 1 190 ? 3.847 -5.108 11.110 1.00 92.56 190 PHE A N 1
ATOM 1497 C CA . PHE A 1 190 ? 4.197 -3.853 11.760 1.00 92.56 190 PHE A CA 1
ATOM 1498 C C . PHE A 1 190 ? 3.038 -2.847 11.715 1.00 92.56 190 PHE A C 1
ATOM 1500 O O . PHE A 1 190 ? 2.670 -2.291 12.754 1.00 92.56 190 PHE A O 1
ATOM 1507 N N . ASN A 1 191 ? 2.442 -2.646 10.537 1.00 90.88 191 ASN A N 1
ATOM 1508 C CA . ASN A 1 191 ? 1.379 -1.667 10.310 1.00 90.88 191 ASN A CA 1
ATOM 1509 C C . ASN A 1 191 ? 0.107 -1.979 11.099 1.00 90.88 191 ASN A C 1
ATOM 1511 O O . ASN A 1 191 ? -0.580 -1.051 11.518 1.00 90.88 191 ASN A O 1
ATOM 1515 N N . SER A 1 192 ? -0.187 -3.253 11.353 1.00 87.69 192 SER A N 1
ATOM 1516 C CA . SER A 1 192 ? -1.426 -3.632 12.037 1.00 87.69 192 SER A CA 1
ATOM 1517 C C . SER A 1 192 ? -1.262 -3.923 13.524 1.00 87.69 192 SER A C 1
ATOM 1519 O O . SER A 1 192 ? -2.210 -3.723 14.273 1.00 87.69 192 SER A O 1
ATOM 1521 N N . LEU A 1 193 ? -0.084 -4.358 13.990 1.00 87.75 193 LEU A N 1
ATOM 1522 C CA . LEU A 1 193 ? 0.107 -4.707 15.407 1.00 87.75 193 LEU A CA 1
ATOM 1523 C C . LEU A 1 193 ? 0.892 -3.662 16.201 1.00 87.75 193 LEU A C 1
ATOM 1525 O O . LEU A 1 193 ? 0.607 -3.432 17.380 1.00 87.75 193 LEU A O 1
ATOM 1529 N N . ILE A 1 194 ? 1.916 -3.065 15.588 1.00 91.44 194 ILE A N 1
ATOM 1530 C CA . ILE A 1 194 ? 2.878 -2.205 16.288 1.00 91.44 194 ILE A CA 1
ATOM 1531 C C . ILE A 1 194 ? 2.493 -0.740 16.109 1.00 91.44 194 ILE A C 1
ATOM 1533 O O . ILE A 1 194 ? 2.395 0.007 17.085 1.00 91.44 194 ILE A O 1
ATOM 1537 N N . LEU A 1 195 ? 2.238 -0.336 14.869 1.00 92.75 195 LEU A N 1
ATOM 1538 C CA . LEU A 1 195 ? 1.986 1.051 14.522 1.00 92.75 195 LEU A CA 1
ATOM 1539 C C . LEU A 1 195 ? 0.760 1.658 15.243 1.00 92.75 195 LEU A C 1
ATOM 1541 O O . LEU A 1 195 ? 0.902 2.775 15.747 1.00 92.75 195 LEU A O 1
ATOM 1545 N N . PRO A 1 196 ? -0.389 0.964 15.411 1.00 91.06 196 PRO A N 1
ATOM 1546 C CA . PRO A 1 196 ? -1.528 1.512 16.153 1.00 91.06 196 PRO A CA 1
ATOM 1547 C C . PRO A 1 196 ? -1.191 1.827 17.609 1.00 91.06 196 PRO A C 1
ATOM 1549 O O . PRO A 1 196 ? -1.596 2.861 18.134 1.00 91.06 196 PRO A O 1
ATOM 1552 N N . LYS A 1 197 ? -0.353 1.000 18.245 1.00 91.38 197 LYS A N 1
ATOM 1553 C CA . LYS A 1 197 ? 0.101 1.221 19.625 1.00 91.38 197 LYS A CA 1
ATOM 1554 C C . LYS A 1 197 ? 1.009 2.443 19.730 1.00 91.38 197 LYS A C 1
ATOM 1556 O O . LYS A 1 197 ? 0.864 3.233 20.661 1.00 91.38 197 LYS A O 1
ATOM 1561 N N . ILE A 1 198 ? 1.916 2.622 18.768 1.00 94.56 198 ILE A N 1
ATOM 1562 C CA . ILE A 1 198 ? 2.782 3.809 18.692 1.00 94.56 198 ILE A CA 1
ATOM 1563 C C . ILE A 1 198 ? 1.931 5.065 18.469 1.00 94.56 198 ILE A C 1
ATOM 1565 O O . ILE A 1 198 ? 2.108 6.058 19.176 1.00 94.56 198 ILE A O 1
ATOM 1569 N N . ALA A 1 199 ? 0.970 5.010 17.544 1.00 94.19 199 ALA A N 1
ATOM 1570 C CA . ALA A 1 199 ? 0.057 6.112 17.263 1.00 94.19 199 ALA A CA 1
ATOM 1571 C C . ALA A 1 199 ? -0.817 6.464 18.480 1.00 94.19 199 ALA A C 1
ATOM 1573 O O . ALA A 1 199 ? -0.966 7.642 18.790 1.00 94.19 199 ALA A O 1
ATOM 1574 N N . ALA A 1 200 ? -1.324 5.473 19.220 1.00 91.12 200 ALA A N 1
ATOM 1575 C CA . ALA A 1 200 ? -2.090 5.676 20.453 1.00 91.12 200 ALA A CA 1
ATOM 1576 C C . ALA A 1 200 ? -1.246 6.243 21.605 1.00 91.12 200 ALA A C 1
ATOM 1578 O O . ALA A 1 200 ? -1.723 7.053 22.399 1.00 91.12 200 ALA A O 1
ATOM 1579 N N . ALA A 1 201 ? 0.023 5.850 21.717 1.00 93.12 201 ALA A N 1
ATOM 1580 C CA . ALA A 1 201 ? 0.934 6.443 22.693 1.00 93.12 201 ALA A CA 1
ATOM 1581 C C . ALA A 1 201 ? 1.270 7.903 22.342 1.00 93.12 201 ALA A C 1
ATOM 1583 O O . ALA A 1 201 ? 1.384 8.749 23.231 1.00 93.12 201 ALA A O 1
ATOM 1584 N N . TYR A 1 202 ? 1.413 8.197 21.049 1.00 93.81 202 TYR A N 1
ATOM 1585 C CA . TYR A 1 202 ? 1.729 9.528 20.547 1.00 93.81 202 TYR A CA 1
ATOM 1586 C C . TYR A 1 202 ? 0.516 10.476 20.583 1.00 93.81 202 TYR A C 1
ATOM 1588 O O . TYR A 1 202 ? 0.668 11.645 20.946 1.00 93.81 202 TYR A O 1
ATOM 1596 N N . SER A 1 203 ? -0.697 9.991 20.289 1.00 92.94 203 SER A N 1
ATOM 1597 C CA . SER A 1 203 ? -1.936 10.787 20.332 1.00 92.94 203 SER A CA 1
ATOM 1598 C C . SER A 1 203 ? -2.178 11.393 21.711 1.00 92.94 203 SER A C 1
ATOM 1600 O O . SER A 1 203 ? -2.455 12.586 21.822 1.00 92.94 203 SER A O 1
ATOM 1602 N N . LYS A 1 204 ? -1.936 10.608 22.771 1.00 92.56 204 LYS A N 1
ATOM 1603 C CA . LYS A 1 204 ? -2.031 11.035 24.178 1.00 92.56 204 LYS A CA 1
ATOM 1604 C C . LYS A 1 204 ? -1.149 12.241 24.521 1.00 92.56 204 LYS A C 1
ATOM 1606 O O . LYS A 1 204 ? -1.376 12.870 25.547 1.00 92.56 204 LYS A O 1
ATOM 1611 N N . ARG A 1 205 ? -0.127 12.542 23.710 1.00 92.75 205 ARG A N 1
ATOM 1612 C CA . ARG A 1 205 ? 0.824 13.641 23.944 1.00 92.75 205 ARG A CA 1
ATOM 1613 C C . ARG A 1 205 ? 0.645 14.836 23.009 1.00 92.75 205 ARG A C 1
ATOM 1615 O O . ARG A 1 205 ? 1.265 15.864 23.252 1.00 92.75 205 ARG A O 1
ATOM 1622 N N . THR A 1 206 ? -0.109 14.701 21.917 1.00 85.81 206 THR A N 1
ATOM 1623 C CA . THR A 1 206 ? -0.029 15.633 20.773 1.00 85.81 206 THR A CA 1
ATOM 1624 C C . THR A 1 206 ? -1.362 16.246 20.356 1.00 85.81 206 THR A C 1
ATOM 1626 O O . THR A 1 206 ? -1.397 17.004 19.387 1.00 85.81 206 THR A O 1
ATOM 1629 N N . ASP A 1 207 ? -2.454 15.913 21.054 1.00 84.75 207 ASP A N 1
ATOM 1630 C CA . ASP A 1 207 ? -3.847 16.215 20.678 1.00 84.75 207 ASP A CA 1
ATOM 1631 C C . ASP A 1 207 ? -4.230 15.732 19.262 1.00 84.75 207 ASP A C 1
ATOM 1633 O O . ASP A 1 207 ? -5.305 16.042 18.740 1.00 84.75 207 ASP A O 1
ATOM 1637 N N . MET A 1 208 ? -3.357 14.967 18.602 1.00 82.88 208 MET A N 1
ATOM 1638 C CA . MET A 1 208 ? -3.626 14.377 17.301 1.00 82.88 208 MET A CA 1
ATOM 1639 C C . MET A 1 208 ? -4.395 13.084 17.497 1.00 82.88 208 MET A C 1
ATOM 1641 O O . MET A 1 208 ? -3.977 12.223 18.261 1.00 82.88 208 MET A O 1
ATOM 1645 N N . THR A 1 209 ? -5.495 12.910 16.772 1.00 87.56 209 THR A N 1
ATOM 1646 C CA . THR A 1 209 ? -6.248 11.655 16.818 1.00 87.56 209 THR A CA 1
ATOM 1647 C C . THR A 1 209 ? -5.418 10.501 16.250 1.00 87.56 209 THR A C 1
ATOM 1649 O O . THR A 1 209 ? -4.661 10.681 15.288 1.00 87.56 209 THR A O 1
ATOM 1652 N N . VAL A 1 210 ? -5.576 9.300 16.817 1.00 88.75 210 VAL A N 1
ATOM 1653 C CA . VAL A 1 210 ? -4.857 8.085 16.385 1.00 88.75 210 VAL A CA 1
ATOM 1654 C C . VAL A 1 210 ? -5.113 7.818 14.903 1.00 88.75 210 VAL A C 1
ATOM 1656 O O . VAL A 1 210 ? -4.181 7.595 14.129 1.00 88.75 210 VAL A O 1
ATOM 1659 N N . ARG A 1 211 ? -6.370 7.987 14.482 1.00 85.44 211 ARG A N 1
ATOM 1660 C CA . ARG A 1 211 ? -6.814 7.919 13.084 1.00 85.44 211 ARG A CA 1
ATOM 1661 C C . ARG A 1 211 ? -5.985 8.778 12.126 1.00 85.44 211 ARG A C 1
ATOM 1663 O O . ARG A 1 211 ? -5.587 8.294 11.067 1.00 85.44 211 ARG A O 1
ATOM 1670 N N . ARG A 1 212 ? -5.682 10.033 12.486 1.00 83.00 212 ARG A N 1
ATOM 1671 C CA . ARG A 1 212 ? -4.887 10.946 11.638 1.00 83.00 212 ARG A CA 1
ATOM 1672 C C . ARG A 1 212 ? -3.450 10.468 11.488 1.00 83.00 212 ARG A C 1
ATOM 1674 O O . ARG A 1 212 ? -2.910 10.480 10.386 1.00 83.00 212 ARG A O 1
ATOM 1681 N N . LEU A 1 213 ? -2.848 10.042 12.593 1.00 90.00 213 LEU A N 1
ATOM 1682 C CA . LEU A 1 213 ? -1.473 9.551 12.632 1.00 90.00 213 LEU A CA 1
ATOM 1683 C C . LEU A 1 213 ? -1.310 8.296 11.768 1.00 90.00 213 LEU A C 1
ATOM 1685 O O . LEU A 1 213 ? -0.379 8.215 10.966 1.00 90.00 213 LEU A O 1
ATOM 1689 N N . LEU A 1 214 ? -2.245 7.351 11.874 1.00 90.25 214 LEU A N 1
ATOM 1690 C CA . LEU A 1 214 ? -2.223 6.109 11.103 1.00 90.25 214 LEU A CA 1
ATOM 1691 C C . LEU A 1 214 ? -2.472 6.336 9.618 1.00 90.25 214 LEU A C 1
ATOM 1693 O O . LEU A 1 214 ? -1.711 5.834 8.797 1.00 90.25 214 LEU A O 1
ATOM 1697 N N . THR A 1 215 ? -3.448 7.176 9.276 1.00 84.44 215 THR A N 1
ATOM 1698 C CA . THR A 1 215 ? -3.715 7.549 7.880 1.00 84.44 215 THR A CA 1
ATOM 1699 C C . THR A 1 215 ? -2.492 8.199 7.231 1.00 84.44 215 THR A C 1
ATOM 1701 O O . THR A 1 215 ? -2.082 7.811 6.137 1.00 84.44 215 THR A O 1
ATOM 1704 N N . LEU A 1 216 ? -1.870 9.163 7.922 1.00 86.12 216 LEU A N 1
ATOM 1705 C CA . LEU A 1 216 ? -0.654 9.818 7.444 1.00 86.12 216 LEU A CA 1
ATOM 1706 C C . LEU A 1 216 ? 0.489 8.812 7.276 1.00 86.12 216 LEU A C 1
ATOM 1708 O O . LEU A 1 216 ? 1.218 8.874 6.290 1.00 86.12 216 LEU A O 1
ATOM 1712 N N . THR A 1 217 ? 0.637 7.882 8.221 1.00 92.00 217 THR A N 1
ATOM 1713 C CA . THR A 1 217 ? 1.680 6.854 8.145 1.00 92.00 217 THR A CA 1
ATOM 1714 C C . THR A 1 217 ? 1.465 5.923 6.970 1.00 92.00 217 THR A C 1
ATOM 1716 O O . THR A 1 217 ? 2.407 5.673 6.229 1.00 92.00 217 THR A O 1
ATOM 1719 N N . HIS A 1 218 ? 0.239 5.456 6.748 1.00 90.38 218 HIS A N 1
ATOM 1720 C CA . HIS A 1 218 ? -0.076 4.607 5.603 1.00 90.38 218 HIS A CA 1
ATOM 1721 C C . HIS A 1 218 ? 0.241 5.326 4.291 1.00 90.38 218 HIS A C 1
ATOM 1723 O O . HIS A 1 218 ? 0.974 4.810 3.451 1.00 90.38 218 HIS A O 1
ATOM 1729 N N . PHE A 1 219 ? -0.204 6.575 4.160 1.00 87.44 219 PHE A N 1
ATOM 1730 C CA . PHE A 1 219 ? 0.082 7.388 2.984 1.00 87.44 219 PHE A CA 1
ATOM 1731 C C . PHE A 1 219 ? 1.593 7.572 2.746 1.00 87.44 219 PHE A C 1
ATOM 1733 O O . PHE A 1 219 ? 2.090 7.333 1.644 1.00 87.44 219 PHE A O 1
ATOM 1740 N N . VAL A 1 220 ? 2.349 7.975 3.771 1.00 87.50 220 VAL A N 1
ATOM 1741 C CA . VAL A 1 220 ? 3.781 8.268 3.624 1.00 87.50 220 VAL A CA 1
ATOM 1742 C C . VAL A 1 220 ? 4.606 6.992 3.468 1.00 87.50 220 VAL A C 1
ATOM 1744 O O . VAL A 1 220 ? 5.429 6.906 2.561 1.00 87.50 220 VAL A O 1
ATOM 1747 N N . CYS A 1 221 ? 4.409 6.004 4.335 1.00 93.38 221 CYS A N 1
ATOM 1748 C CA . CYS A 1 221 ? 5.277 4.835 4.427 1.00 93.38 221 CYS A CA 1
ATOM 1749 C C . CYS A 1 221 ? 4.893 3.739 3.435 1.00 93.38 221 CYS A C 1
ATOM 1751 O O . CYS A 1 221 ? 5.784 3.101 2.885 1.00 93.38 221 CYS A O 1
ATOM 1753 N N . VAL A 1 222 ? 3.600 3.524 3.183 1.00 91.12 222 VAL A N 1
ATOM 1754 C CA . VAL A 1 222 ? 3.135 2.436 2.307 1.00 91.12 222 VAL A CA 1
ATOM 1755 C C . VAL A 1 222 ? 3.023 2.902 0.858 1.00 91.12 222 VAL A C 1
ATOM 1757 O O . VAL A 1 222 ? 3.245 2.105 -0.050 1.00 91.12 222 VAL A O 1
ATOM 1760 N N . TRP A 1 223 ? 2.720 4.183 0.608 1.00 91.56 223 TRP A N 1
ATOM 1761 C CA . TRP A 1 223 ? 2.558 4.688 -0.762 1.00 91.56 223 TRP A CA 1
ATOM 1762 C C . TRP A 1 223 ? 3.716 5.579 -1.206 1.00 91.56 223 TRP A C 1
ATOM 1764 O O . TRP A 1 223 ? 4.427 5.234 -2.150 1.00 91.56 223 TRP A O 1
ATOM 1774 N N . LEU A 1 224 ? 3.919 6.725 -0.554 1.00 88.31 224 LEU A N 1
ATOM 1775 C CA . LEU A 1 224 ? 4.834 7.758 -1.046 1.00 88.31 224 LEU A CA 1
ATOM 1776 C C . LEU A 1 224 ? 6.300 7.309 -1.016 1.00 88.31 224 LEU A C 1
ATOM 1778 O O . LEU A 1 224 ? 6.993 7.417 -2.022 1.00 88.31 224 LEU A O 1
ATOM 1782 N N . GLY A 1 225 ? 6.763 6.784 0.118 1.00 93.88 225 GLY A N 1
ATOM 1783 C CA . GLY A 1 225 ? 8.130 6.310 0.320 1.00 93.88 225 GLY A CA 1
ATOM 1784 C C . GLY A 1 225 ? 8.583 5.317 -0.753 1.00 93.88 225 GLY A C 1
ATOM 1785 O O . GLY A 1 225 ? 9.533 5.614 -1.484 1.00 93.88 225 GLY A O 1
ATOM 1786 N N . PRO A 1 226 ? 7.911 4.164 -0.912 1.00 96.25 226 PRO A N 1
ATOM 1787 C CA . PRO A 1 226 ? 8.314 3.184 -1.909 1.00 96.25 226 PRO A CA 1
ATOM 1788 C C . PRO A 1 226 ? 8.080 3.690 -3.342 1.00 96.25 226 PRO A C 1
ATOM 1790 O O . PRO A 1 226 ? 8.893 3.389 -4.209 1.00 96.25 226 PRO A O 1
ATOM 1793 N N . THR A 1 227 ? 7.087 4.554 -3.603 1.00 93.56 227 THR A N 1
ATOM 1794 C CA . THR A 1 227 ? 6.948 5.228 -4.913 1.00 93.56 227 THR A CA 1
ATOM 1795 C C . THR A 1 227 ? 8.182 6.066 -5.251 1.00 93.56 227 THR A C 1
ATOM 1797 O O . THR A 1 227 ? 8.740 5.932 -6.339 1.00 93.56 227 THR A O 1
ATOM 1800 N N . CYS A 1 228 ? 8.655 6.896 -4.317 1.00 93.75 228 CYS A N 1
ATOM 1801 C CA . CYS A 1 228 ? 9.873 7.688 -4.489 1.00 93.75 228 CYS A CA 1
ATOM 1802 C C . CYS A 1 228 ? 11.098 6.797 -4.733 1.00 93.75 228 CYS A C 1
ATOM 1804 O O . CYS A 1 228 ? 11.933 7.120 -5.578 1.00 93.75 228 CYS A O 1
ATOM 1806 N N . ALA A 1 229 ? 11.185 5.658 -4.042 1.00 96.56 229 ALA A N 1
ATOM 1807 C CA . ALA A 1 229 ? 12.255 4.688 -4.246 1.00 96.56 229 ALA A CA 1
ATOM 1808 C C . ALA A 1 229 ? 12.234 4.091 -5.663 1.00 96.56 229 ALA A C 1
ATOM 1810 O O . ALA A 1 229 ? 13.279 4.030 -6.309 1.00 96.56 229 ALA A O 1
ATOM 1811 N N . VAL A 1 230 ? 11.058 3.727 -6.188 1.00 95.69 230 VAL A N 1
ATOM 1812 C CA . VAL A 1 230 ? 10.921 3.223 -7.566 1.00 95.69 230 VAL A CA 1
ATOM 1813 C C . VAL A 1 230 ? 11.251 4.310 -8.590 1.00 95.69 230 VAL A C 1
ATOM 1815 O O . VAL A 1 230 ? 12.013 4.052 -9.521 1.00 95.69 230 VAL A O 1
ATOM 1818 N N . ILE A 1 231 ? 10.752 5.539 -8.397 1.00 93.06 231 ILE A N 1
ATOM 1819 C CA . ILE A 1 231 ? 11.080 6.690 -9.258 1.00 93.06 231 ILE A CA 1
ATOM 1820 C C . ILE A 1 231 ? 12.592 6.898 -9.325 1.00 93.06 231 ILE A C 1
ATOM 1822 O O . ILE A 1 231 ? 13.148 7.183 -10.386 1.00 93.06 231 ILE A O 1
ATOM 1826 N N . TRP A 1 232 ? 13.271 6.755 -8.194 1.00 95.31 232 TRP A N 1
ATOM 1827 C CA . TRP A 1 232 ? 14.708 6.925 -8.143 1.00 95.31 232 TRP A CA 1
ATOM 1828 C C . TRP A 1 232 ? 15.440 5.766 -8.832 1.00 95.31 232 TRP A C 1
ATOM 1830 O O . TRP A 1 232 ? 16.253 6.001 -9.731 1.00 95.31 232 TRP A O 1
ATOM 1840 N N . VAL A 1 233 ? 15.138 4.523 -8.451 1.00 96.44 233 VAL A N 1
ATOM 1841 C CA . VAL A 1 233 ? 15.962 3.360 -8.801 1.00 96.44 233 VAL A CA 1
ATOM 1842 C C . VAL A 1 233 ? 15.596 2.744 -10.148 1.00 96.44 233 VAL A C 1
ATOM 1844 O O . VAL A 1 233 ? 16.522 2.357 -10.844 1.00 96.44 233 VAL A O 1
ATOM 1847 N N . SER A 1 234 ? 14.323 2.685 -10.552 1.00 94.62 234 SER A N 1
ATOM 1848 C CA . SER A 1 234 ? 13.842 1.818 -11.648 1.00 94.62 234 SER A CA 1
ATOM 1849 C C . SER A 1 234 ? 14.283 2.207 -13.066 1.00 94.62 234 SER A C 1
ATOM 1851 O O . SER A 1 234 ? 14.588 3.368 -13.348 1.00 94.62 234 SER A O 1
ATOM 1853 N N . GLU A 1 235 ? 14.271 1.230 -13.981 1.00 91.19 235 GLU A N 1
ATOM 1854 C CA . GLU A 1 235 ? 14.754 1.327 -15.369 1.00 91.19 235 GLU A CA 1
ATOM 1855 C C . GLU A 1 235 ? 13.916 2.244 -16.275 1.00 91.19 235 GLU A C 1
ATOM 1857 O O . GLU A 1 235 ? 14.454 2.931 -17.142 1.00 91.19 235 GLU A O 1
ATOM 1862 N N . GLY A 1 236 ? 12.603 2.295 -16.091 1.00 89.56 236 GLY A N 1
ATOM 1863 C CA . GLY A 1 236 ? 11.691 3.221 -16.760 1.00 89.56 236 GLY A CA 1
ATOM 1864 C C . GLY A 1 236 ? 11.653 4.612 -16.120 1.00 89.56 236 GLY A C 1
ATOM 1865 O O . GLY A 1 236 ? 11.084 5.534 -16.709 1.00 89.56 236 GLY A O 1
ATOM 1866 N N . CYS A 1 237 ? 12.259 4.767 -14.939 1.00 91.31 237 CYS A N 1
ATOM 1867 C CA . CYS A 1 237 ? 12.366 6.012 -14.182 1.00 91.31 237 CYS A CA 1
ATOM 1868 C C . CYS A 1 237 ? 13.830 6.496 -14.147 1.00 91.31 237 CYS A C 1
ATOM 1870 O O . CYS A 1 237 ? 14.477 6.561 -15.185 1.00 91.31 237 CYS A O 1
ATOM 1872 N N . GLY A 1 238 ? 14.368 6.856 -12.975 1.00 92.25 238 GLY A N 1
ATOM 1873 C CA . GLY A 1 238 ? 15.685 7.474 -12.816 1.00 92.25 238 GLY A CA 1
ATOM 1874 C C . GLY A 1 238 ? 16.884 6.614 -13.226 1.00 92.25 238 GLY A C 1
ATOM 1875 O O . GLY A 1 238 ? 17.952 7.167 -13.471 1.00 92.25 238 GLY A O 1
ATOM 1876 N N . LYS A 1 239 ? 16.734 5.289 -13.335 1.00 94.88 239 LYS A N 1
ATOM 1877 C CA . LYS A 1 239 ? 17.808 4.327 -13.650 1.00 94.88 239 LYS A CA 1
ATOM 1878 C C . LYS A 1 239 ? 19.014 4.386 -12.708 1.00 94.88 239 LYS A C 1
ATOM 1880 O O . LYS A 1 239 ? 20.125 4.019 -13.100 1.00 94.88 239 LYS A O 1
ATOM 1885 N N . HIS A 1 240 ? 18.827 4.841 -11.467 1.00 95.56 240 HIS A N 1
ATOM 1886 C CA . HIS A 1 240 ? 19.919 4.899 -10.492 1.00 95.56 240 HIS A CA 1
ATOM 1887 C C . HIS A 1 240 ? 20.368 3.509 -10.024 1.00 95.56 240 HIS A C 1
ATOM 1889 O O . HIS A 1 240 ? 21.446 3.389 -9.447 1.00 95.56 240 HIS A O 1
ATOM 1895 N N . TRP A 1 241 ? 19.619 2.445 -10.346 1.00 95.62 241 TRP A N 1
ATOM 1896 C CA . TRP A 1 241 ? 20.063 1.060 -10.160 1.00 95.62 241 TRP A CA 1
ATOM 1897 C C . TRP A 1 241 ? 21.445 0.786 -10.780 1.00 95.62 241 TRP A C 1
ATOM 1899 O O . TRP A 1 241 ? 22.204 -0.021 -10.245 1.00 95.62 241 TRP A O 1
ATOM 1909 N N . LYS A 1 242 ? 21.811 1.495 -11.860 1.00 94.56 242 LYS A N 1
ATOM 1910 C CA . LYS A 1 242 ? 23.103 1.353 -12.553 1.00 94.56 242 LYS A CA 1
ATOM 1911 C C . LYS A 1 242 ? 24.306 1.631 -11.653 1.00 94.56 242 LYS A C 1
ATOM 1913 O O . LYS A 1 242 ? 25.339 0.995 -11.823 1.00 94.56 242 LYS A O 1
ATOM 1918 N N . TRP A 1 243 ? 24.172 2.521 -10.665 1.00 94.94 243 TRP A N 1
ATOM 1919 C CA . TRP A 1 243 ? 25.228 2.783 -9.675 1.00 94.94 243 TRP A CA 1
ATOM 1920 C C . TRP A 1 243 ? 25.522 1.579 -8.783 1.00 94.94 243 TRP A C 1
ATOM 1922 O O . TRP A 1 243 ? 26.630 1.442 -8.274 1.00 94.94 243 TRP A O 1
ATOM 1932 N N . PHE A 1 244 ? 24.531 0.707 -8.605 1.00 95.38 244 PHE A N 1
ATOM 1933 C CA . PHE A 1 244 ? 24.642 -0.496 -7.794 1.00 95.38 244 PHE A CA 1
ATOM 1934 C C . PHE A 1 244 ? 25.014 -1.727 -8.620 1.00 95.38 244 PHE A C 1
ATOM 1936 O O . PHE A 1 244 ? 25.252 -2.792 -8.049 1.00 95.38 244 PHE A O 1
ATOM 1943 N N . TRP A 1 245 ? 25.044 -1.626 -9.949 1.00 94.69 245 TRP A N 1
ATOM 1944 C CA . TRP A 1 245 ? 25.310 -2.768 -10.810 1.00 94.69 245 TRP A CA 1
ATOM 1945 C C . TRP A 1 245 ? 26.812 -3.024 -10.918 1.00 94.69 245 TRP A C 1
ATOM 1947 O O . TRP A 1 245 ? 27.559 -2.175 -11.398 1.00 94.69 245 TRP A O 1
ATOM 1957 N N . LEU A 1 246 ? 27.254 -4.214 -10.502 1.00 92.69 246 LEU A N 1
ATOM 1958 C CA . LEU A 1 246 ? 28.682 -4.558 -10.458 1.00 92.69 246 LEU A CA 1
ATOM 1959 C C . LEU A 1 246 ? 29.351 -4.465 -11.834 1.00 92.69 246 LEU A C 1
ATOM 1961 O O . LEU A 1 246 ? 30.488 -4.022 -11.932 1.00 92.69 246 LEU A O 1
ATOM 1965 N N . ALA A 1 247 ? 28.620 -4.790 -12.902 1.00 90.56 247 ALA A N 1
ATOM 1966 C CA . ALA A 1 247 ? 29.146 -4.718 -14.261 1.00 90.56 247 ALA A CA 1
ATOM 1967 C C . ALA A 1 247 ? 29.477 -3.286 -14.724 1.00 90.56 247 ALA A C 1
ATOM 1969 O O . ALA A 1 247 ? 30.233 -3.120 -15.672 1.00 90.56 247 ALA A O 1
ATOM 1970 N N . CYS A 1 248 ? 28.924 -2.263 -14.066 1.00 90.50 248 CYS A N 1
ATOM 1971 C CA . CYS A 1 248 ? 29.238 -0.859 -14.332 1.00 90.50 248 CYS A CA 1
ATOM 1972 C C . CYS A 1 248 ? 30.337 -0.294 -13.423 1.00 90.50 248 CYS A C 1
ATOM 1974 O O . CYS A 1 248 ? 30.721 0.860 -13.600 1.00 90.50 248 CYS A O 1
ATOM 1976 N N . GLN A 1 249 ? 30.805 -1.067 -12.438 1.00 87.75 249 GLN A N 1
ATOM 1977 C CA . GLN A 1 249 ? 31.893 -0.670 -11.544 1.00 87.75 249 GLN A CA 1
ATOM 1978 C C . GLN A 1 249 ? 33.249 -1.214 -11.969 1.00 87.75 249 GLN A C 1
ATOM 1980 O O . GLN A 1 249 ? 34.268 -0.627 -11.622 1.00 87.75 249 GLN A O 1
ATOM 1985 N N . ASP A 1 250 ? 33.270 -2.340 -12.677 1.00 81.00 250 ASP A N 1
ATOM 1986 C CA . ASP A 1 250 ? 34.515 -2.872 -13.203 1.00 81.00 250 ASP A CA 1
ATOM 1987 C C . ASP A 1 250 ? 35.044 -1.903 -14.274 1.00 81.00 250 ASP A C 1
ATOM 1989 O O . ASP A 1 250 ? 34.375 -1.667 -15.279 1.00 81.00 250 ASP A O 1
ATOM 1993 N N . ASP A 1 251 ? 36.268 -1.390 -14.102 1.00 69.88 251 ASP A N 1
ATOM 1994 C CA . ASP A 1 251 ? 36.967 -0.483 -15.042 1.00 69.88 251 ASP A CA 1
ATOM 1995 C C . ASP A 1 251 ? 37.233 -1.104 -16.435 1.00 69.88 251 ASP A C 1
ATOM 1997 O O . ASP A 1 251 ? 37.968 -0.562 -17.262 1.00 69.88 251 ASP A O 1
ATOM 2001 N N . LYS A 1 252 ? 36.641 -2.265 -16.724 1.00 74.94 252 LYS A N 1
ATOM 2002 C CA . LYS A 1 252 ? 36.669 -2.907 -18.033 1.00 74.94 252 LYS A CA 1
ATOM 2003 C C . LYS A 1 252 ? 35.734 -2.138 -18.963 1.00 74.94 252 LYS A C 1
ATOM 2005 O O . LYS A 1 252 ? 34.548 -2.445 -19.066 1.00 74.94 252 LYS A O 1
ATOM 2010 N N . SER A 1 253 ? 36.299 -1.146 -19.649 1.00 63.59 253 SER A N 1
ATOM 2011 C CA . SER A 1 253 ? 35.598 -0.213 -20.542 1.00 63.59 253 SER A CA 1
ATOM 2012 C C . SER A 1 253 ? 34.755 -0.881 -21.636 1.00 63.59 253 SER A C 1
ATOM 2014 O O . SER A 1 253 ? 33.804 -0.270 -22.123 1.00 63.59 253 SER A O 1
ATOM 2016 N N . ASP A 1 254 ? 35.028 -2.144 -21.966 1.00 75.31 254 ASP A N 1
ATOM 2017 C CA . ASP A 1 254 ? 34.513 -2.779 -23.182 1.00 75.31 254 ASP A CA 1
ATOM 2018 C C . ASP A 1 254 ? 33.524 -3.926 -22.895 1.00 75.31 254 ASP A C 1
ATOM 2020 O O . ASP A 1 254 ? 33.170 -4.680 -23.796 1.00 75.31 254 ASP A O 1
ATOM 2024 N N . LEU A 1 255 ? 33.052 -4.080 -21.648 1.00 77.75 255 LEU A N 1
ATOM 2025 C CA . LEU A 1 255 ? 32.227 -5.234 -21.245 1.00 77.75 255 LEU A CA 1
ATOM 2026 C C . LEU A 1 255 ? 30.920 -5.379 -22.053 1.00 77.75 255 LEU A C 1
ATOM 2028 O O . LEU A 1 255 ? 30.412 -6.488 -22.208 1.00 77.75 255 LEU A O 1
ATOM 2032 N N . PHE A 1 256 ? 30.376 -4.263 -22.550 1.00 79.56 256 PHE A N 1
ATOM 2033 C CA . PHE A 1 256 ? 29.115 -4.207 -23.298 1.00 79.56 256 PHE A CA 1
ATOM 2034 C C . PHE A 1 256 ? 29.255 -3.577 -24.685 1.00 79.56 256 PHE A C 1
ATOM 2036 O O . PHE A 1 256 ? 28.243 -3.274 -25.321 1.00 79.56 256 PHE A O 1
ATOM 2043 N N . ASP A 1 257 ? 30.483 -3.334 -25.139 1.00 81.19 257 ASP A N 1
ATOM 2044 C CA . ASP A 1 257 ? 30.724 -2.757 -26.453 1.00 81.19 257 ASP A CA 1
ATOM 2045 C C . ASP A 1 257 ? 30.504 -3.850 -27.510 1.00 81.19 257 ASP A C 1
ATOM 2047 O O . ASP A 1 257 ? 31.356 -4.699 -27.762 1.00 81.19 257 ASP A O 1
ATOM 2051 N N . VAL A 1 258 ? 29.299 -3.857 -28.089 1.00 83.06 258 VAL A N 1
ATOM 2052 C CA . VAL A 1 258 ? 28.920 -4.768 -29.173 1.00 83.06 258 VAL A CA 1
ATOM 2053 C C . VAL A 1 258 ? 28.869 -3.976 -30.469 1.00 83.06 258 VAL A C 1
ATOM 2055 O O . VAL A 1 258 ? 27.937 -3.205 -30.728 1.00 83.06 258 VAL A O 1
ATOM 2058 N N . ASP A 1 259 ? 29.885 -4.207 -31.287 1.00 85.50 259 ASP A N 1
ATOM 2059 C CA . ASP A 1 259 ? 30.018 -3.639 -32.616 1.00 85.50 259 ASP A CA 1
ATOM 2060 C C . ASP A 1 259 ? 29.475 -4.637 -33.643 1.00 85.50 259 ASP A C 1
ATOM 2062 O O . ASP A 1 259 ? 29.938 -5.775 -33.733 1.00 85.50 259 ASP A O 1
ATOM 2066 N N . VAL A 1 260 ? 28.471 -4.223 -34.420 1.00 86.56 260 VAL A N 1
ATOM 2067 C CA . VAL A 1 260 ? 27.930 -5.033 -35.518 1.00 86.56 260 VAL A CA 1
ATOM 2068 C C . VAL A 1 260 ? 28.343 -4.398 -36.837 1.00 86.56 260 VAL A C 1
ATOM 2070 O O . VAL A 1 260 ? 28.031 -3.238 -37.116 1.00 86.56 260 VAL A O 1
ATOM 2073 N N . THR A 1 261 ? 29.058 -5.160 -37.659 1.00 86.00 261 THR A N 1
ATOM 2074 C CA . THR A 1 261 ? 29.473 -4.747 -38.999 1.00 86.00 261 THR A CA 1
ATOM 2075 C C . THR A 1 261 ? 28.360 -5.019 -40.010 1.00 86.00 261 THR A C 1
ATOM 2077 O O . THR A 1 261 ? 27.939 -6.155 -40.211 1.00 86.00 261 THR A O 1
ATOM 2080 N N . PHE A 1 262 ? 27.885 -3.964 -40.672 1.00 85.81 262 PHE A N 1
ATOM 2081 C CA . PHE A 1 262 ? 26.972 -4.049 -41.813 1.00 85.81 262 PHE A CA 1
ATOM 2082 C C . PHE A 1 262 ? 27.686 -3.507 -43.057 1.00 85.81 262 PHE A C 1
ATOM 2084 O O . PHE A 1 262 ? 27.732 -2.296 -43.287 1.00 85.81 262 PHE A O 1
ATOM 2091 N N . GLY A 1 263 ? 28.277 -4.413 -43.845 1.00 89.00 263 GLY A N 1
ATOM 2092 C CA . GLY A 1 263 ? 29.198 -4.051 -44.929 1.00 89.00 263 GLY A CA 1
ATOM 2093 C C . GLY A 1 263 ? 30.463 -3.394 -44.369 1.00 89.00 263 GLY A C 1
ATOM 2094 O O . GLY A 1 263 ? 31.032 -3.892 -43.401 1.00 89.00 263 GLY A O 1
ATOM 2095 N N . ASP A 1 264 ? 30.846 -2.239 -44.917 1.00 91.50 264 ASP A N 1
ATOM 2096 C CA . ASP A 1 264 ? 32.018 -1.465 -44.469 1.00 91.50 264 ASP A CA 1
ATOM 2097 C C . ASP A 1 264 ? 31.733 -0.538 -43.268 1.00 91.50 264 ASP A C 1
ATOM 2099 O O . ASP A 1 264 ? 32.593 0.240 -42.853 1.00 91.50 264 ASP A O 1
ATOM 2103 N N . LYS A 1 265 ? 30.516 -0.569 -42.701 1.00 86.88 265 LYS A N 1
ATOM 2104 C CA . LYS A 1 265 ? 30.134 0.276 -41.559 1.00 86.88 265 LYS A CA 1
ATOM 2105 C C . LYS A 1 265 ? 30.066 -0.536 -40.273 1.00 86.88 265 LYS A C 1
ATOM 2107 O O . LYS A 1 265 ? 29.271 -1.467 -40.160 1.00 86.88 265 LYS A O 1
ATOM 2112 N N . ILE A 1 266 ? 30.846 -0.120 -39.279 1.00 86.69 266 ILE A N 1
ATOM 2113 C CA . ILE A 1 266 ? 30.717 -0.584 -37.896 1.00 86.69 266 ILE A CA 1
ATOM 2114 C C . ILE A 1 266 ? 29.616 0.245 -37.233 1.00 86.69 266 ILE A C 1
ATOM 2116 O O . ILE A 1 266 ? 29.756 1.458 -37.065 1.00 86.69 266 ILE A O 1
ATOM 2120 N N . ILE A 1 267 ? 28.502 -0.396 -36.884 1.00 85.31 267 ILE A N 1
ATOM 2121 C CA . ILE A 1 267 ? 27.440 0.220 -36.090 1.00 85.31 267 ILE A CA 1
ATOM 2122 C C . ILE A 1 267 ? 27.633 -0.244 -34.652 1.00 85.31 267 ILE A C 1
ATOM 2124 O O . ILE A 1 267 ? 27.484 -1.425 -34.343 1.00 85.31 267 ILE A O 1
ATOM 2128 N N . LYS A 1 268 ? 27.942 0.704 -33.768 1.00 82.12 268 LYS A N 1
ATOM 2129 C CA . LYS A 1 268 ? 28.022 0.454 -32.330 1.00 82.12 268 LYS A CA 1
ATOM 2130 C C . LYS A 1 268 ? 26.602 0.316 -31.787 1.00 82.12 268 LYS A C 1
ATOM 2132 O O . LYS A 1 268 ? 25.907 1.315 -31.602 1.00 82.12 268 LYS A O 1
ATOM 2137 N N . VAL A 1 269 ? 26.140 -0.925 -31.629 1.00 82.88 269 VAL A N 1
ATOM 2138 C CA . VAL A 1 269 ? 24.750 -1.236 -31.247 1.00 82.88 269 VAL A CA 1
ATOM 2139 C C . VAL A 1 269 ? 24.522 -0.931 -29.772 1.00 82.88 269 VAL A C 1
ATOM 2141 O O . VAL A 1 269 ? 23.467 -0.424 -29.391 1.00 82.88 269 VAL A O 1
ATOM 2144 N N . MET A 1 270 ? 25.530 -1.194 -28.944 1.00 83.62 270 MET A N 1
ATOM 2145 C CA . MET A 1 270 ? 25.506 -0.898 -27.522 1.00 83.62 270 MET A CA 1
ATOM 2146 C C . MET A 1 270 ? 26.892 -0.433 -27.094 1.00 83.62 270 MET A C 1
ATOM 2148 O O . MET A 1 270 ? 27.895 -0.965 -27.562 1.00 83.62 270 MET A O 1
ATOM 2152 N N . SER A 1 271 ? 26.948 0.587 -26.236 1.00 86.75 271 SER A N 1
ATOM 2153 C CA . SER A 1 271 ? 28.205 1.001 -25.619 1.00 86.75 271 SER A CA 1
ATOM 2154 C C . SER A 1 271 ? 28.109 0.985 -24.105 1.00 86.75 271 SER A C 1
ATOM 2156 O O . SER A 1 271 ? 27.116 1.475 -23.555 1.00 86.75 271 SER A O 1
ATOM 2158 N N . THR A 1 272 ? 29.167 0.532 -23.434 1.00 87.00 272 THR A N 1
ATOM 2159 C CA . THR A 1 272 ? 29.299 0.534 -21.970 1.00 87.00 272 THR A CA 1
ATOM 2160 C C . THR A 1 272 ? 28.929 1.893 -21.374 1.00 87.00 272 THR A C 1
ATOM 2162 O O . THR A 1 272 ? 28.142 1.964 -20.433 1.00 87.00 272 THR A O 1
ATOM 2165 N N . ASN A 1 273 ? 29.378 3.001 -21.976 1.00 85.88 273 ASN A N 1
ATOM 2166 C CA . ASN A 1 273 ? 29.048 4.346 -21.493 1.00 85.88 273 ASN A CA 1
ATOM 2167 C C . ASN A 1 273 ? 27.541 4.651 -21.604 1.00 85.88 273 ASN A C 1
ATOM 2169 O O . ASN A 1 273 ? 26.950 5.235 -20.702 1.00 85.88 273 ASN A O 1
ATOM 2173 N N . SER A 1 274 ? 26.877 4.222 -22.681 1.00 84.94 274 SER A N 1
ATOM 2174 C CA . SER A 1 274 ? 25.423 4.399 -22.823 1.00 84.94 274 SER A CA 1
ATOM 2175 C C . SER A 1 274 ? 24.625 3.528 -21.845 1.00 84.94 274 SER A C 1
ATOM 2177 O O . SER A 1 274 ? 23.596 3.961 -21.318 1.00 84.94 274 SER A O 1
ATOM 2179 N N . THR A 1 275 ? 25.135 2.332 -21.549 1.00 88.50 275 THR A N 1
ATOM 2180 C CA . THR A 1 275 ? 24.503 1.365 -20.653 1.00 88.50 275 THR A CA 1
ATOM 2181 C C . THR A 1 275 ? 24.690 1.753 -19.191 1.00 88.50 275 THR A C 1
ATOM 2183 O O . THR A 1 275 ? 23.720 1.717 -18.443 1.00 88.50 275 THR A O 1
ATOM 2186 N N . CYS A 1 276 ? 25.872 2.213 -18.784 1.00 91.31 276 CYS A N 1
ATOM 2187 C CA . CYS A 1 276 ? 26.191 2.512 -17.386 1.00 91.31 276 CYS A CA 1
ATOM 2188 C C . CYS A 1 276 ? 25.917 3.961 -16.970 1.00 91.31 276 CYS A C 1
ATOM 2190 O O . CYS A 1 276 ? 25.761 4.245 -15.782 1.00 91.31 276 CYS A O 1
ATOM 2192 N N . ARG A 1 277 ? 25.782 4.895 -17.918 1.00 91.25 277 ARG A N 1
ATOM 2193 C CA . ARG A 1 277 ? 25.456 6.284 -17.585 1.00 91.25 277 ARG A CA 1
ATOM 2194 C C . ARG A 1 277 ? 23.990 6.425 -17.171 1.00 91.25 277 ARG A C 1
ATOM 2196 O O . ARG A 1 277 ? 23.065 5.976 -17.861 1.00 91.25 277 ARG A O 1
ATOM 2203 N N . VAL A 1 278 ? 23.784 7.091 -16.038 1.00 92.19 278 VAL A N 1
ATOM 2204 C CA . VAL A 1 278 ? 22.461 7.520 -15.574 1.00 92.19 278 VAL A CA 1
ATOM 2205 C C . VAL A 1 278 ? 21.967 8.650 -16.490 1.00 92.19 278 VAL A C 1
ATOM 2207 O O . VAL A 1 278 ? 22.738 9.569 -16.795 1.00 92.19 278 VAL A O 1
ATOM 2210 N N . PRO A 1 279 ? 20.726 8.580 -17.002 1.00 89.44 279 PRO A N 1
ATOM 2211 C CA . PRO A 1 279 ? 20.189 9.613 -17.877 1.00 89.44 279 PRO A CA 1
ATOM 2212 C C . PRO A 1 279 ? 20.066 10.951 -17.138 1.00 89.44 279 PRO A C 1
ATOM 2214 O O . PRO A 1 279 ? 19.780 11.002 -15.945 1.00 89.44 279 PRO A O 1
ATOM 2217 N N . THR A 1 280 ? 20.242 12.058 -17.860 1.00 89.50 280 THR A N 1
ATOM 2218 C CA . THR A 1 280 ? 19.927 13.386 -17.321 1.00 89.50 280 THR A CA 1
ATOM 2219 C C . THR A 1 280 ? 18.413 13.558 -17.182 1.00 89.50 280 THR A C 1
ATOM 2221 O O . THR A 1 280 ? 17.645 12.983 -17.957 1.00 89.50 280 THR A O 1
ATOM 2224 N N . PHE A 1 281 ? 17.977 14.394 -16.234 1.00 83.88 281 PHE A N 1
ATOM 2225 C CA . PHE A 1 281 ? 16.553 14.663 -15.985 1.00 83.88 281 PHE A CA 1
ATOM 2226 C C . PHE A 1 281 ? 15.796 15.092 -17.254 1.00 83.88 281 PHE A C 1
ATOM 2228 O O . PHE A 1 281 ? 14.692 14.625 -17.511 1.00 83.88 281 PHE A O 1
ATOM 2235 N N . GLU A 1 282 ? 16.420 15.905 -18.108 1.00 86.25 282 GLU A N 1
ATOM 2236 C CA . GLU A 1 282 ? 15.828 16.333 -19.380 1.00 86.25 282 GLU A CA 1
ATOM 2237 C C . GLU A 1 282 ? 15.528 15.158 -20.325 1.00 86.25 282 GLU A C 1
ATOM 2239 O O . GLU A 1 282 ? 14.453 15.097 -20.925 1.00 86.25 282 GLU A O 1
ATOM 2244 N N . ARG A 1 283 ? 16.453 14.193 -20.441 1.00 83.75 283 ARG A N 1
ATOM 2245 C CA . ARG A 1 283 ? 16.218 12.976 -21.231 1.00 83.75 283 ARG A CA 1
ATOM 2246 C C . ARG A 1 283 ? 15.122 12.129 -20.610 1.00 83.75 283 ARG A C 1
ATOM 2248 O O . ARG A 1 283 ? 14.317 11.576 -21.349 1.00 83.75 283 ARG A O 1
ATOM 2255 N N . LEU A 1 284 ? 15.068 12.076 -19.279 1.00 81.56 284 LEU A N 1
ATOM 2256 C CA . LEU A 1 284 ? 14.015 11.372 -18.563 1.00 81.56 284 LEU A CA 1
ATOM 2257 C C . LEU A 1 284 ? 12.635 11.889 -18.971 1.00 81.56 284 LEU A C 1
ATOM 2259 O O . LEU A 1 284 ? 11.801 11.110 -19.423 1.00 81.56 284 LEU A O 1
ATOM 2263 N N . VAL A 1 285 ? 12.44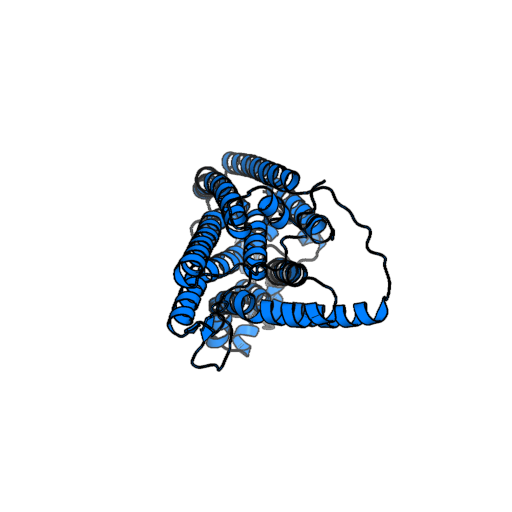0 13.206 -18.883 1.00 78.44 285 VAL A N 1
ATOM 2264 C CA . VAL A 1 285 ? 11.172 13.874 -19.200 1.00 78.44 285 VAL A CA 1
ATOM 2265 C C . VAL A 1 285 ? 10.809 13.707 -20.676 1.00 78.44 285 VAL A C 1
ATOM 2267 O O . VAL A 1 285 ? 9.658 13.420 -20.990 1.00 78.44 285 VAL A O 1
ATOM 2270 N N . ARG A 1 286 ? 11.776 13.823 -21.597 1.00 81.50 286 ARG A N 1
ATOM 2271 C CA . ARG A 1 286 ? 11.515 13.648 -23.040 1.00 81.50 286 ARG A CA 1
ATOM 2272 C C . ARG A 1 286 ? 11.212 12.202 -23.435 1.00 81.50 286 ARG A C 1
ATOM 2274 O O . ARG A 1 286 ? 10.488 11.982 -24.397 1.00 81.50 286 ARG A O 1
ATOM 2281 N N . GLN A 1 287 ? 11.760 11.222 -22.718 1.00 76.25 287 GLN A N 1
ATOM 2282 C CA . GLN A 1 287 ? 11.607 9.796 -23.022 1.00 76.25 287 GLN A CA 1
ATOM 2283 C C . GLN A 1 287 ? 10.383 9.164 -22.328 1.00 76.25 287 GLN A C 1
ATOM 2285 O O . GLN A 1 287 ? 10.175 7.953 -22.421 1.00 76.25 287 GLN A O 1
ATOM 2290 N N . HIS A 1 288 ? 9.558 9.957 -21.634 1.00 66.50 288 HIS A N 1
ATOM 2291 C CA . HIS A 1 288 ? 8.387 9.478 -20.897 1.00 66.50 288 HIS A CA 1
ATOM 2292 C C . HIS A 1 288 ? 7.244 9.014 -21.817 1.00 66.50 288 HIS A C 1
ATOM 2294 O O . HIS A 1 288 ? 6.200 9.645 -21.932 1.00 66.50 288 HIS A O 1
ATOM 2300 N N . ASN A 1 289 ? 7.379 7.809 -22.368 1.00 72.56 289 ASN A N 1
ATOM 2301 C CA . ASN A 1 289 ? 6.274 7.048 -22.961 1.00 72.56 289 ASN A CA 1
ATOM 2302 C C . ASN A 1 289 ? 5.407 6.350 -21.885 1.00 72.56 289 ASN A C 1
ATOM 2304 O O . ASN A 1 289 ? 4.844 5.287 -22.126 1.00 72.56 289 ASN A O 1
ATOM 2308 N N . GLY A 1 290 ? 5.335 6.902 -20.666 1.00 74.19 290 GLY A N 1
ATOM 2309 C CA . GLY A 1 290 ? 4.648 6.275 -19.527 1.00 74.19 290 GLY A CA 1
ATOM 2310 C C . GLY A 1 290 ? 5.386 5.089 -18.888 1.00 74.19 290 GLY A C 1
ATOM 2311 O O . GLY A 1 290 ? 4.791 4.359 -18.100 1.00 74.19 290 GLY A O 1
ATOM 2312 N N . GLY A 1 291 ? 6.674 4.892 -19.199 1.00 83.56 291 GLY A N 1
ATOM 2313 C CA . GLY A 1 291 ? 7.485 3.812 -18.620 1.00 83.56 291 GLY A CA 1
ATOM 2314 C C . GLY A 1 291 ? 7.620 3.912 -17.098 1.00 83.56 291 GLY A C 1
ATOM 2315 O O . GLY A 1 291 ? 7.418 2.927 -16.404 1.00 83.56 291 GLY A O 1
ATOM 2316 N N . CYS A 1 292 ? 7.859 5.111 -16.554 1.00 86.44 292 CYS A N 1
ATOM 2317 C CA . CYS A 1 292 ? 8.110 5.252 -15.118 1.00 86.44 292 CYS A CA 1
ATOM 2318 C C . CYS A 1 292 ? 6.910 4.866 -14.241 1.00 86.44 292 CYS A C 1
ATOM 2320 O O . CYS A 1 292 ? 7.030 4.120 -13.278 1.00 86.44 292 CYS A O 1
ATOM 2322 N N . SER A 1 293 ? 5.713 5.318 -14.595 1.00 85.62 293 SER A N 1
ATOM 2323 C CA . SER A 1 293 ? 4.491 4.903 -13.902 1.00 85.62 293 SER A CA 1
ATOM 2324 C C . SER A 1 293 ? 4.198 3.414 -14.030 1.00 85.62 293 SER A C 1
ATOM 2326 O O . SER A 1 293 ? 3.594 2.838 -13.128 1.00 85.62 293 SER A O 1
ATOM 2328 N N . ARG A 1 294 ? 4.607 2.799 -15.149 1.00 87.38 294 ARG A N 1
ATOM 2329 C CA . ARG A 1 294 ? 4.485 1.358 -15.348 1.00 87.38 294 ARG A CA 1
ATOM 2330 C C . ARG A 1 294 ? 5.300 0.629 -14.290 1.00 87.38 294 ARG A C 1
ATOM 2332 O O . ARG A 1 294 ? 4.763 -0.209 -13.580 1.00 87.38 294 ARG A O 1
ATOM 2339 N N . ASP A 1 295 ? 6.546 1.047 -14.131 1.00 90.31 295 ASP A N 1
ATOM 2340 C CA . ASP A 1 295 ? 7.463 0.497 -13.146 1.00 90.31 295 ASP A CA 1
ATOM 2341 C C . ASP A 1 295 ? 6.996 0.734 -11.706 1.00 90.31 295 ASP A C 1
ATOM 2343 O O . ASP A 1 295 ? 7.097 -0.169 -10.884 1.00 90.31 295 ASP A O 1
ATOM 2347 N N . ILE A 1 296 ? 6.441 1.915 -11.389 1.00 92.00 296 ILE A N 1
ATOM 2348 C CA . ILE A 1 296 ? 5.849 2.200 -10.066 1.00 92.00 296 ILE A CA 1
ATOM 2349 C C . ILE A 1 296 ? 4.775 1.167 -9.739 1.00 92.00 296 ILE A C 1
ATOM 2351 O O . ILE A 1 296 ? 4.805 0.539 -8.683 1.00 92.00 296 ILE A O 1
ATOM 2355 N N . LEU A 1 297 ? 3.829 0.966 -10.649 1.00 91.62 297 LEU A N 1
ATOM 2356 C CA . LEU A 1 297 ? 2.743 0.019 -10.444 1.00 91.62 297 LEU A CA 1
ATOM 2357 C C . LEU A 1 297 ? 3.249 -1.430 -10.416 1.00 91.62 297 LEU A C 1
ATOM 2359 O O . LEU A 1 297 ? 2.844 -2.189 -9.542 1.00 91.62 297 LEU A O 1
ATOM 2363 N N . GLU A 1 298 ? 4.155 -1.813 -11.311 1.00 91.25 298 GLU A N 1
ATOM 2364 C CA . GLU A 1 298 ? 4.749 -3.154 -11.361 1.00 91.25 298 GLU A CA 1
ATOM 2365 C C . GLU A 1 298 ? 5.563 -3.479 -10.100 1.00 91.25 298 GLU A C 1
ATOM 2367 O O . GLU A 1 298 ? 5.578 -4.624 -9.642 1.00 91.25 298 GLU A O 1
ATOM 2372 N N . ALA A 1 299 ? 6.203 -2.475 -9.502 1.00 92.81 299 ALA A N 1
ATOM 2373 C CA . ALA A 1 299 ? 6.935 -2.618 -8.255 1.00 92.81 299 ALA A CA 1
ATOM 2374 C C . ALA A 1 299 ? 6.016 -2.684 -7.029 1.00 92.81 299 ALA A C 1
ATOM 2376 O O . ALA A 1 299 ? 6.230 -3.518 -6.153 1.00 92.81 299 ALA A O 1
ATOM 2377 N N . LEU A 1 300 ? 4.995 -1.825 -6.954 1.00 94.75 300 LEU A N 1
ATOM 2378 C CA . LEU A 1 300 ? 4.168 -1.675 -5.752 1.00 94.75 300 LEU A CA 1
ATOM 2379 C C . LEU A 1 300 ? 2.974 -2.630 -5.693 1.00 94.75 300 LEU A C 1
ATOM 2381 O O . LEU A 1 300 ? 2.542 -2.980 -4.599 1.00 94.75 300 LEU A O 1
ATOM 2385 N N . THR A 1 301 ? 2.459 -3.092 -6.834 1.00 94.06 301 THR A N 1
ATOM 2386 C CA . THR A 1 301 ? 1.327 -4.034 -6.894 1.00 94.06 301 THR A CA 1
ATOM 2387 C C . THR A 1 301 ? 1.521 -5.261 -5.991 1.00 94.06 301 THR A C 1
ATOM 2389 O O . THR A 1 301 ? 0.667 -5.495 -5.137 1.00 94.06 301 THR A O 1
ATOM 2392 N N . PRO A 1 302 ? 2.619 -6.030 -6.096 1.00 93.94 302 PRO A N 1
ATOM 2393 C CA . PRO A 1 302 ? 2.804 -7.214 -5.258 1.00 93.94 302 PRO A CA 1
ATOM 2394 C C . PRO A 1 302 ? 3.003 -6.877 -3.782 1.00 93.94 302 PRO A C 1
ATOM 2396 O O . PRO A 1 302 ? 2.455 -7.584 -2.942 1.00 93.94 302 PRO A O 1
ATOM 2399 N N . LEU A 1 303 ? 3.710 -5.786 -3.459 1.00 94.31 303 LEU A N 1
ATOM 2400 C CA . LEU A 1 303 ? 3.851 -5.311 -2.078 1.00 94.31 303 LEU A CA 1
ATOM 2401 C C . LEU A 1 303 ? 2.477 -5.082 -1.440 1.00 94.31 303 LEU A C 1
ATOM 2403 O O . LEU A 1 303 ? 2.192 -5.608 -0.367 1.00 94.31 303 LEU A O 1
ATOM 2407 N N . LEU A 1 304 ? 1.617 -4.329 -2.128 1.00 94.44 304 LEU A N 1
ATOM 2408 C CA . LEU A 1 304 ? 0.301 -3.958 -1.622 1.00 94.44 304 LEU A CA 1
ATOM 2409 C C . LEU A 1 304 ? -0.659 -5.152 -1.590 1.00 94.44 304 LEU A C 1
ATOM 2411 O O . LEU A 1 304 ? -1.367 -5.326 -0.603 1.00 94.44 304 LEU A O 1
ATOM 2415 N N . LEU A 1 305 ? -0.680 -5.989 -2.636 1.00 94.69 305 LEU A N 1
ATOM 2416 C CA . LEU A 1 305 ? -1.546 -7.172 -2.689 1.00 94.69 305 LEU A CA 1
ATOM 2417 C C . LEU A 1 305 ? -1.180 -8.172 -1.592 1.00 94.69 305 LEU A C 1
ATOM 2419 O O . LEU A 1 305 ? -2.070 -8.672 -0.909 1.00 94.69 305 LEU A O 1
ATOM 2423 N N . GLN A 1 306 ? 0.113 -8.444 -1.395 1.00 93.75 306 GLN A N 1
ATOM 2424 C CA . GLN A 1 306 ? 0.570 -9.338 -0.332 1.00 93.75 306 GLN A CA 1
ATOM 2425 C C . GLN A 1 306 ? 0.282 -8.756 1.045 1.00 93.75 306 GLN A C 1
ATOM 2427 O O . GLN A 1 306 ? -0.182 -9.492 1.912 1.00 93.75 306 GLN A O 1
ATOM 2432 N N . GLN A 1 307 ? 0.507 -7.450 1.241 1.00 93.81 307 GLN A N 1
ATOM 2433 C CA . GLN A 1 307 ? 0.161 -6.791 2.493 1.00 93.81 307 GLN A CA 1
ATOM 2434 C C . GLN A 1 307 ? -1.328 -6.993 2.789 1.00 93.81 307 GLN A C 1
ATOM 2436 O O . GLN A 1 307 ? -1.642 -7.656 3.771 1.00 93.81 307 GLN A O 1
ATOM 2441 N N . VAL A 1 308 ? -2.229 -6.538 1.910 1.00 93.56 308 VAL A N 1
ATOM 2442 C CA . VAL A 1 308 ? -3.687 -6.648 2.106 1.00 93.56 308 VAL A CA 1
ATOM 2443 C C . VAL A 1 308 ? -4.139 -8.101 2.259 1.00 93.56 308 VAL A C 1
ATOM 2445 O O . VAL A 1 308 ? -4.984 -8.380 3.104 1.00 93.56 308 VAL A O 1
ATOM 2448 N N . ALA A 1 309 ? -3.570 -9.048 1.507 1.00 93.88 309 ALA A N 1
ATOM 2449 C CA . ALA A 1 309 ? -3.892 -10.467 1.655 1.00 93.88 309 ALA A CA 1
ATOM 2450 C C . ALA A 1 309 ? -3.514 -11.007 3.045 1.00 93.88 309 ALA A C 1
ATOM 2452 O O . ALA A 1 309 ? -4.285 -11.749 3.655 1.00 93.88 309 ALA A O 1
ATOM 2453 N N . ILE A 1 310 ? -2.356 -10.607 3.576 1.00 92.31 310 ILE A N 1
ATOM 2454 C CA . ILE A 1 310 ? -1.944 -10.947 4.941 1.00 92.31 310 ILE A CA 1
ATOM 2455 C C . ILE A 1 310 ? -2.892 -10.298 5.951 1.00 92.31 310 ILE A C 1
ATOM 2457 O O . ILE A 1 310 ? -3.318 -10.976 6.886 1.00 92.31 310 ILE A O 1
ATOM 2461 N N . GLU A 1 311 ? -3.294 -9.039 5.748 1.00 90.44 311 GLU A N 1
ATOM 2462 C CA . GLU A 1 311 ? -4.253 -8.388 6.648 1.00 90.44 311 GLU A CA 1
ATOM 2463 C C . GLU A 1 311 ? -5.629 -9.070 6.627 1.00 90.44 311 GLU A C 1
ATOM 2465 O O . GLU A 1 311 ? -6.258 -9.215 7.672 1.00 90.44 311 GLU A O 1
ATOM 2470 N N . ALA A 1 312 ? -6.074 -9.530 5.455 1.00 91.19 312 ALA A N 1
ATOM 2471 C CA . ALA A 1 312 ? -7.365 -10.180 5.254 1.00 91.19 312 ALA A CA 1
ATOM 2472 C C . ALA A 1 312 ? -7.423 -11.612 5.809 1.00 91.19 312 ALA A C 1
ATOM 2474 O O . ALA A 1 312 ? -8.494 -12.075 6.192 1.00 91.19 312 ALA A O 1
ATOM 2475 N N . VAL A 1 313 ? -6.294 -12.329 5.823 1.00 90.31 313 VAL A N 1
ATOM 2476 C CA . VAL A 1 313 ? -6.250 -13.759 6.173 1.00 90.31 313 VAL A CA 1
ATOM 2477 C C . VAL A 1 313 ? -5.555 -13.995 7.507 1.00 90.31 313 VAL A C 1
ATOM 2479 O O . VAL A 1 313 ? -6.110 -14.637 8.397 1.00 90.31 313 VAL A O 1
ATOM 2482 N N . VAL A 1 314 ? -4.337 -13.483 7.666 1.00 89.19 314 VAL A N 1
ATOM 2483 C CA . VAL A 1 314 ? -3.480 -13.824 8.806 1.00 89.19 314 VAL A CA 1
ATOM 2484 C C . VAL A 1 314 ? -3.972 -13.141 10.074 1.00 89.19 314 VAL A C 1
ATOM 2486 O O . VAL A 1 314 ? -4.048 -13.799 11.111 1.00 89.19 314 VAL A O 1
ATOM 2489 N N . PHE A 1 315 ? -4.355 -11.860 10.025 1.00 87.50 315 PHE A N 1
ATOM 2490 C CA . PHE A 1 315 ? -4.812 -11.186 11.244 1.00 87.50 315 PHE A CA 1
ATOM 2491 C C . PHE A 1 315 ? -6.083 -11.783 11.823 1.00 87.50 315 PHE A C 1
ATOM 2493 O O . PHE A 1 315 ? -6.049 -12.105 13.008 1.00 87.50 315 PHE A O 1
ATOM 2500 N N . PRO A 1 316 ? -7.161 -12.022 11.058 1.00 89.94 316 PRO A N 1
ATOM 2501 C CA . PRO A 1 316 ? -8.354 -12.653 11.611 1.00 89.94 316 PRO A CA 1
ATOM 2502 C C . PRO A 1 316 ? -8.050 -13.988 12.294 1.00 89.94 316 PRO A C 1
ATOM 2504 O O . PRO A 1 316 ? -8.541 -14.237 13.391 1.00 89.94 316 PRO A O 1
ATOM 2507 N N . VAL A 1 317 ? -7.164 -14.806 11.715 1.00 90.25 317 VAL A N 1
ATOM 2508 C CA . VAL A 1 317 ? -6.717 -16.065 12.331 1.00 90.25 317 VAL A CA 1
ATOM 2509 C C . VAL A 1 317 ? -5.968 -15.815 13.641 1.00 90.25 317 VAL A C 1
ATOM 2511 O O . VAL A 1 317 ? -6.292 -16.434 14.654 1.00 90.25 317 VAL A O 1
ATOM 2514 N N . LEU A 1 318 ? -4.999 -14.895 13.661 1.00 90.12 318 LEU A N 1
ATOM 2515 C CA . LEU A 1 318 ? -4.262 -14.550 14.883 1.00 90.12 318 LEU A CA 1
ATOM 2516 C C . LEU A 1 318 ? -5.186 -13.998 15.976 1.00 90.12 318 LEU A C 1
ATOM 2518 O O . LEU A 1 318 ? -5.020 -14.341 17.147 1.00 90.12 318 LEU A O 1
ATOM 2522 N N . TYR A 1 319 ? -6.189 -13.202 15.605 1.00 89.62 319 TYR A N 1
ATOM 2523 C CA . TYR A 1 319 ? -7.194 -12.688 16.529 1.00 89.62 319 TYR A CA 1
ATOM 2524 C C . TYR A 1 319 ? -8.067 -13.802 17.095 1.00 89.62 319 TYR A C 1
ATOM 2526 O O . TYR A 1 319 ? -8.192 -13.888 18.313 1.00 89.62 319 TYR A O 1
ATOM 2534 N N . LEU A 1 320 ? -8.585 -14.710 16.265 1.00 91.31 320 LEU A N 1
ATOM 2535 C CA . LEU A 1 320 ? -9.342 -15.871 16.743 1.00 91.31 320 LEU A CA 1
ATOM 2536 C C . LEU A 1 320 ? -8.518 -16.736 17.710 1.00 91.31 320 LEU A C 1
ATOM 2538 O O . LEU A 1 320 ? -9.023 -17.147 18.755 1.00 91.31 320 LEU A O 1
ATOM 2542 N N . LEU A 1 321 ? -7.237 -16.966 17.406 1.00 92.25 321 LEU A N 1
ATOM 2543 C CA . LEU A 1 321 ? -6.323 -17.687 18.297 1.00 92.25 321 LEU A CA 1
ATOM 2544 C C . LEU A 1 321 ? -6.092 -16.929 19.612 1.00 92.25 321 LEU A C 1
ATOM 2546 O O . LEU A 1 321 ? -6.075 -17.535 20.686 1.00 92.25 321 LEU A O 1
ATOM 2550 N N . SER A 1 322 ? -5.955 -15.602 19.550 1.00 91.75 322 SER A N 1
ATOM 2551 C CA . SER A 1 322 ? -5.820 -14.761 20.743 1.00 91.75 322 SER A CA 1
ATOM 2552 C C . SER A 1 322 ? -7.079 -14.783 21.611 1.00 91.75 322 SER A C 1
ATOM 2554 O O . SER A 1 322 ? -6.973 -14.885 22.833 1.00 91.75 322 SER A O 1
ATOM 2556 N N . TRP A 1 323 ? -8.268 -14.782 21.003 1.00 92.88 323 TRP A N 1
ATOM 2557 C CA . TRP A 1 323 ? -9.543 -14.877 21.709 1.00 92.88 323 TRP A CA 1
ATOM 2558 C C . TRP A 1 323 ? -9.693 -16.235 22.384 1.00 92.88 323 TRP A C 1
ATOM 2560 O O . TRP A 1 323 ? -10.092 -16.301 23.545 1.00 92.88 323 TRP A O 1
ATOM 2570 N N . TRP A 1 324 ? -9.283 -17.310 21.705 1.00 93.50 324 TRP A N 1
ATOM 2571 C CA . TRP A 1 324 ? -9.254 -18.651 22.285 1.00 93.50 324 TRP A CA 1
ATOM 2572 C C . TRP A 1 324 ? -8.357 -18.732 23.533 1.00 93.50 324 TRP A C 1
ATOM 2574 O O . TRP A 1 324 ? -8.719 -19.363 24.527 1.00 93.50 324 TRP A O 1
ATOM 2584 N N . GLY A 1 325 ? -7.215 -18.038 23.520 1.00 93.69 325 GLY A N 1
ATOM 2585 C CA . GLY A 1 325 ? -6.295 -17.941 24.659 1.00 93.69 325 GLY A CA 1
ATOM 2586 C C . GLY A 1 325 ? -6.683 -16.922 25.741 1.00 93.69 325 GLY A C 1
ATOM 2587 O O . GLY A 1 325 ? -5.982 -16.810 26.754 1.00 93.69 325 GLY A O 1
ATOM 2588 N N . SER A 1 326 ? -7.769 -16.172 25.558 1.00 94.62 326 SER A N 1
ATOM 2589 C CA . SER A 1 326 ? -8.153 -15.072 26.448 1.00 94.62 326 SER A CA 1
ATOM 2590 C C . SER A 1 326 ? -9.144 -15.494 27.541 1.00 94.62 326 SER A C 1
ATOM 2592 O O . SER A 1 326 ? -9.691 -16.602 27.560 1.00 94.62 326 SER A O 1
ATOM 2594 N N . ARG A 1 327 ? -9.313 -14.636 28.547 1.00 92.88 327 ARG A N 1
ATOM 2595 C CA . ARG A 1 327 ? -10.433 -14.660 29.497 1.00 92.88 327 ARG A CA 1
ATOM 2596 C C . ARG A 1 327 ? -11.175 -13.346 29.384 1.00 92.88 327 ARG A C 1
ATOM 2598 O O . ARG A 1 327 ? -10.570 -12.314 29.108 1.00 92.88 327 ARG A O 1
ATOM 2605 N N . LEU A 1 328 ? -12.478 -13.412 29.607 1.00 91.44 328 LEU A N 1
ATOM 2606 C CA . LEU A 1 328 ? -13.279 -12.219 29.799 1.00 91.44 328 LEU A CA 1
ATOM 2607 C C . LEU A 1 328 ? -12.865 -11.572 31.130 1.00 91.44 328 LEU A C 1
ATOM 2609 O O . LEU A 1 328 ? -12.693 -12.288 32.121 1.00 91.44 328 LEU A O 1
ATOM 2613 N N . THR A 1 329 ? -12.670 -10.255 31.136 1.00 89.56 329 THR A N 1
ATOM 2614 C CA . THR A 1 329 ? -12.456 -9.468 32.362 1.00 89.56 329 THR A CA 1
ATOM 2615 C C . THR A 1 329 ? -13.657 -9.631 33.303 1.00 89.56 329 THR A C 1
ATOM 2617 O O . THR A 1 329 ? -14.761 -9.922 32.841 1.00 89.56 329 THR A O 1
ATOM 2620 N N . GLU A 1 330 ? -13.469 -9.433 34.613 1.00 89.31 330 GLU A N 1
ATOM 2621 C CA . GLU A 1 330 ? -14.549 -9.530 35.616 1.00 89.31 330 GLU A CA 1
ATOM 2622 C C . GLU A 1 330 ? -15.752 -8.629 35.283 1.00 89.31 330 GLU A C 1
ATOM 2624 O O . GLU A 1 330 ? -16.897 -9.038 35.459 1.00 89.31 330 GLU A O 1
ATOM 2629 N N . ASP A 1 331 ? -15.496 -7.459 34.690 1.00 85.44 331 ASP A N 1
ATOM 2630 C CA . ASP A 1 331 ? -16.524 -6.507 34.245 1.00 85.44 331 ASP A CA 1
ATOM 2631 C C . ASP A 1 331 ? -17.291 -6.957 32.986 1.00 85.44 331 ASP A C 1
ATOM 2633 O O . ASP A 1 331 ? -18.263 -6.321 32.573 1.00 85.44 331 ASP A O 1
ATOM 2637 N N . GLY A 1 332 ? -16.847 -8.034 32.332 1.00 83.00 332 GLY A N 1
ATOM 2638 C CA . GLY A 1 332 ? -17.445 -8.553 31.103 1.00 83.00 332 GLY A CA 1
ATOM 2639 C C . GLY A 1 332 ? -17.231 -7.679 29.861 1.00 83.00 332 GLY A C 1
ATOM 2640 O O . GLY A 1 332 ? -17.841 -7.938 28.829 1.00 83.00 332 GLY A O 1
ATOM 2641 N N . SER A 1 333 ? -16.413 -6.628 29.952 1.00 80.25 333 SER A N 1
ATOM 2642 C CA . SER A 1 333 ? -16.262 -5.608 28.907 1.00 80.25 333 SER A CA 1
ATOM 2643 C C . SER A 1 333 ? -15.175 -5.920 27.877 1.00 80.25 333 SER A C 1
ATOM 2645 O O . SER A 1 333 ? -15.315 -5.544 26.715 1.00 80.25 333 SER A O 1
ATOM 2647 N N . GLU A 1 334 ? -14.102 -6.600 28.287 1.00 87.38 334 GLU A N 1
ATOM 2648 C CA . GLU A 1 334 ? -12.895 -6.792 27.477 1.00 87.38 334 GLU A CA 1
ATOM 2649 C C . GLU A 1 334 ? -12.363 -8.226 27.564 1.00 87.38 334 GLU A C 1
ATOM 2651 O O . GLU A 1 334 ? -12.588 -8.948 28.539 1.00 87.38 334 GLU A O 1
ATOM 2656 N N . LEU A 1 335 ? -11.625 -8.636 26.530 1.00 89.00 335 LEU A N 1
ATOM 2657 C CA . LEU A 1 335 ? -10.895 -9.902 26.508 1.00 89.00 335 LEU A CA 1
ATOM 2658 C C . LEU A 1 335 ? -9.426 -9.672 26.830 1.00 89.00 335 LEU A C 1
ATOM 2660 O O . LEU A 1 335 ? -8.735 -8.958 26.101 1.00 89.00 335 LEU A O 1
ATOM 2664 N N . GLN A 1 336 ? -8.925 -10.340 27.863 1.00 91.44 336 GLN A N 1
ATOM 2665 C CA . GLN A 1 336 ? -7.525 -10.275 28.263 1.00 91.44 336 GLN A CA 1
ATOM 2666 C C . GLN A 1 336 ? -6.819 -11.610 28.047 1.00 91.44 336 GLN A C 1
ATOM 2668 O O . GLN A 1 336 ? -7.306 -12.674 28.441 1.00 91.44 336 GLN A O 1
ATOM 2673 N N . LEU A 1 337 ? -5.633 -11.560 27.442 1.00 92.31 337 LEU A N 1
ATOM 2674 C CA . LEU A 1 337 ? -4.845 -12.757 27.178 1.00 92.31 337 LEU A CA 1
ATOM 2675 C C . LEU A 1 337 ? -4.328 -13.356 28.498 1.00 92.31 337 LEU A C 1
ATOM 2677 O O . LEU A 1 337 ? -3.626 -12.682 29.255 1.00 92.31 337 LEU A O 1
ATOM 2681 N N . ARG A 1 338 ? -4.611 -14.643 28.758 1.00 90.38 338 ARG A N 1
ATOM 2682 C CA . ARG A 1 338 ? -4.242 -15.317 30.024 1.00 90.38 338 ARG A CA 1
ATOM 2683 C C . ARG A 1 338 ? -2.740 -15.286 30.299 1.00 90.38 338 ARG A C 1
ATOM 2685 O O . ARG A 1 338 ? -2.323 -15.102 31.435 1.00 90.38 338 ARG A O 1
ATOM 2692 N N . ALA A 1 339 ? -1.944 -15.499 29.253 1.00 90.81 339 ALA A N 1
ATOM 2693 C CA . ALA A 1 339 ? -0.500 -15.682 29.366 1.00 90.81 339 ALA A CA 1
ATOM 2694 C C . ALA A 1 339 ? 0.273 -14.370 29.575 1.00 90.81 339 ALA A C 1
ATOM 2696 O O . ALA A 1 339 ? 1.383 -14.402 30.093 1.00 90.81 339 ALA A O 1
ATOM 2697 N N . LEU A 1 340 ? -0.295 -13.229 29.171 1.00 87.38 340 LEU A N 1
ATOM 2698 C CA . LEU A 1 340 ? 0.399 -11.936 29.166 1.00 87.38 340 LEU A CA 1
ATOM 2699 C C . LEU A 1 340 ? -0.128 -10.959 30.226 1.00 87.38 340 LEU A C 1
ATOM 2701 O O . LEU A 1 340 ? 0.167 -9.772 30.149 1.00 87.38 340 LEU A O 1
ATOM 2705 N N . GLY A 1 341 ? -0.893 -11.444 31.209 1.00 78.44 341 GLY A N 1
ATOM 2706 C CA . GLY A 1 341 ? -1.220 -10.676 32.414 1.00 78.44 341 GLY A CA 1
ATOM 2707 C C . GLY A 1 341 ? -1.947 -9.353 32.154 1.00 78.44 341 GLY A C 1
ATOM 2708 O O . GLY A 1 341 ? -1.564 -8.338 32.725 1.00 78.44 341 GLY A O 1
ATOM 2709 N N . GLY A 1 342 ? -2.973 -9.359 31.294 1.00 81.88 342 GLY A N 1
ATOM 2710 C CA . GLY A 1 342 ? -3.850 -8.194 31.097 1.00 81.88 342 GLY A CA 1
ATOM 2711 C C . GLY A 1 342 ? -3.732 -7.482 29.748 1.00 81.88 342 GLY A C 1
ATOM 2712 O O . GLY A 1 342 ? -4.293 -6.404 29.578 1.00 81.88 342 GLY A O 1
ATOM 2713 N N . VAL A 1 343 ? -3.034 -8.060 28.762 1.00 87.12 343 VAL A N 1
ATOM 2714 C CA . VAL A 1 343 ? -3.051 -7.524 27.390 1.00 87.12 343 VAL A CA 1
ATOM 2715 C C . VAL A 1 343 ? -4.448 -7.690 26.796 1.00 87.12 343 VAL A C 1
ATOM 2717 O O . VAL A 1 343 ? -4.925 -8.818 26.648 1.00 87.12 343 VAL A O 1
ATOM 2720 N N . THR A 1 344 ? -5.078 -6.573 26.441 1.00 87.00 344 THR A N 1
ATOM 2721 C CA . THR A 1 344 ? -6.385 -6.541 25.785 1.00 87.00 344 THR A CA 1
ATOM 2722 C C . THR A 1 344 ? -6.283 -7.057 24.348 1.00 87.00 344 THR A C 1
ATOM 2724 O O . THR A 1 344 ? -5.358 -6.728 23.604 1.00 87.00 344 THR A O 1
ATOM 2727 N N . THR A 1 345 ? -7.219 -7.927 23.974 1.00 87.19 345 THR A N 1
ATOM 2728 C CA . THR A 1 345 ? -7.290 -8.605 22.661 1.00 87.19 345 THR A CA 1
ATOM 2729 C C . THR A 1 345 ? -8.578 -8.288 21.904 1.00 87.19 345 THR A C 1
ATOM 2731 O O . THR A 1 345 ? -8.722 -8.660 20.739 1.00 87.19 345 THR A O 1
ATOM 2734 N N . SER A 1 346 ? -9.512 -7.593 22.555 1.00 86.38 346 SER A N 1
ATOM 2735 C CA . SER A 1 346 ? -10.676 -6.983 21.921 1.00 86.38 346 SER A CA 1
ATOM 2736 C C . SER A 1 346 ? -10.265 -5.711 21.182 1.00 86.38 346 SER A C 1
ATOM 2738 O O . SER A 1 346 ? -9.447 -4.933 21.675 1.00 86.38 346 SER A O 1
ATOM 2740 N N . PHE A 1 347 ? -10.852 -5.488 20.011 1.00 84.75 347 PHE A N 1
ATOM 2741 C CA . PHE A 1 347 ? -10.644 -4.261 19.247 1.00 84.75 347 PHE A CA 1
ATOM 2742 C C . PHE A 1 347 ? -11.399 -3.105 19.885 1.00 84.75 347 PHE A C 1
ATOM 2744 O O . PHE A 1 347 ? -12.556 -3.259 20.266 1.00 84.75 347 PHE A O 1
ATOM 2751 N N . THR A 1 348 ? -10.822 -1.910 19.945 1.00 85.12 348 THR A N 1
ATOM 2752 C CA . THR A 1 348 ? -11.629 -0.731 20.272 1.00 85.12 348 THR A CA 1
ATOM 2753 C C . THR A 1 348 ? -12.508 -0.352 19.077 1.00 85.12 348 THR A C 1
ATOM 2755 O O . THR A 1 348 ? -12.266 -0.751 17.940 1.00 85.12 348 THR A O 1
ATOM 2758 N N . THR A 1 349 ? -13.580 0.399 19.322 1.00 83.69 349 THR A N 1
ATOM 2759 C CA . THR A 1 349 ? -14.441 0.914 18.242 1.00 83.69 349 THR A CA 1
ATOM 2760 C C . THR A 1 349 ? -13.638 1.815 17.298 1.00 83.69 349 THR A C 1
ATOM 2762 O O . THR A 1 349 ? -13.841 1.795 16.086 1.00 83.69 349 THR A O 1
ATOM 2765 N N . GLU A 1 350 ? -12.678 2.562 17.850 1.00 84.00 350 GLU A N 1
ATOM 2766 C CA . GLU A 1 350 ? -11.767 3.402 17.074 1.00 84.00 350 GLU A CA 1
ATOM 2767 C C . GLU A 1 350 ? -10.895 2.561 16.128 1.00 84.00 350 GLU A C 1
ATOM 2769 O O . GLU A 1 350 ? -10.764 2.921 14.959 1.00 84.00 350 GLU A O 1
ATOM 2774 N N . ASP A 1 351 ? -10.378 1.413 16.585 1.00 85.94 351 ASP A N 1
ATOM 2775 C CA . ASP A 1 351 ? -9.537 0.530 15.764 1.00 85.94 351 ASP A CA 1
ATOM 2776 C C . ASP A 1 351 ? -10.277 0.020 14.518 1.00 85.94 351 ASP A C 1
ATOM 2778 O O . ASP A 1 351 ? -9.718 0.056 13.419 1.00 85.94 351 ASP A O 1
ATOM 2782 N N . TYR A 1 352 ? -11.548 -0.385 14.660 1.00 86.81 352 TYR A N 1
ATOM 2783 C CA . TYR A 1 352 ? -12.375 -0.801 13.520 1.00 86.81 352 TYR A CA 1
ATOM 2784 C C . TYR A 1 352 ? -12.528 0.329 12.498 1.00 86.81 352 TYR A C 1
ATOM 2786 O O . TYR A 1 352 ? -12.328 0.111 11.305 1.00 86.81 352 TYR A O 1
ATOM 2794 N N . PHE A 1 353 ? -12.836 1.552 12.939 1.00 86.31 353 PHE A N 1
ATOM 2795 C CA . PHE A 1 353 ? -12.988 2.678 12.014 1.00 86.31 353 PHE A CA 1
ATOM 2796 C C . PHE A 1 353 ? -11.690 3.022 11.292 1.00 86.31 353 PHE A C 1
ATOM 2798 O O . PHE A 1 353 ? -11.710 3.253 10.085 1.00 86.31 353 PHE A O 1
ATOM 2805 N N . ILE A 1 354 ? -10.561 3.002 12.000 1.00 85.25 354 ILE A N 1
ATOM 2806 C CA . ILE A 1 354 ? -9.259 3.262 11.389 1.00 85.25 354 ILE A CA 1
ATOM 2807 C C . ILE A 1 354 ? -8.939 2.216 10.319 1.00 85.25 354 ILE A C 1
ATOM 2809 O O . ILE A 1 354 ? -8.462 2.563 9.232 1.00 85.25 354 ILE A O 1
ATOM 2813 N N . GLN A 1 355 ? -9.210 0.944 10.607 1.00 88.81 355 GLN A N 1
ATOM 2814 C CA . GLN A 1 355 ? -9.000 -0.137 9.656 1.00 88.81 355 GLN A CA 1
ATOM 2815 C C . GLN A 1 355 ? -9.887 0.041 8.414 1.00 88.81 355 GLN A C 1
ATOM 2817 O O . GLN A 1 355 ? -9.385 0.002 7.290 1.00 88.81 355 GLN A O 1
ATOM 2822 N N . LEU A 1 356 ? -11.176 0.340 8.610 1.00 89.94 356 LEU A N 1
ATOM 2823 C CA . LEU A 1 356 ? -12.120 0.609 7.524 1.00 89.94 356 LEU A CA 1
ATOM 2824 C C . LEU A 1 356 ? -11.686 1.788 6.646 1.00 89.94 356 LEU A C 1
ATOM 2826 O O . LEU A 1 356 ? -11.760 1.688 5.425 1.00 89.94 356 LEU A O 1
ATOM 2830 N N . ASP A 1 357 ? -11.187 2.881 7.226 1.00 86.38 357 ASP A N 1
ATOM 2831 C CA . ASP A 1 357 ? -10.700 4.024 6.441 1.00 86.38 357 ASP A CA 1
ATOM 2832 C C . ASP A 1 357 ? -9.422 3.710 5.669 1.00 86.38 357 ASP A C 1
ATOM 2834 O O . ASP A 1 357 ? -9.239 4.158 4.534 1.00 86.38 357 ASP A O 1
ATOM 2838 N N . THR A 1 358 ? -8.519 2.940 6.274 1.00 88.06 358 THR A N 1
ATOM 2839 C CA . THR A 1 358 ? -7.269 2.521 5.631 1.00 88.06 358 THR A CA 1
ATOM 2840 C C . THR A 1 358 ? -7.573 1.644 4.417 1.00 88.06 358 THR A C 1
ATOM 2842 O O . THR A 1 358 ? -7.006 1.823 3.337 1.00 88.06 358 THR A O 1
ATOM 2845 N N . TRP A 1 359 ? -8.542 0.743 4.545 1.00 92.12 359 TRP A N 1
ATOM 2846 C CA . TRP A 1 359 ? -9.021 -0.078 3.441 1.00 92.12 359 TRP A CA 1
ATOM 2847 C C . TRP A 1 359 ? -9.806 0.716 2.401 1.00 92.12 359 TRP A C 1
ATOM 2849 O O . TRP A 1 359 ? -9.560 0.547 1.210 1.00 92.12 359 TRP A O 1
ATOM 2859 N N . ALA A 1 360 ? -10.678 1.636 2.816 1.00 90.69 360 ALA A N 1
ATOM 2860 C CA . ALA A 1 360 ? -11.414 2.500 1.899 1.00 90.69 360 ALA A CA 1
ATOM 2861 C C . ALA A 1 360 ? -10.468 3.373 1.063 1.00 90.69 360 ALA A C 1
ATOM 2863 O O . ALA A 1 360 ? -10.578 3.425 -0.161 1.00 90.69 360 ALA A O 1
ATOM 2864 N N . SER A 1 361 ? -9.489 4.008 1.707 1.00 87.25 361 SER A N 1
ATOM 2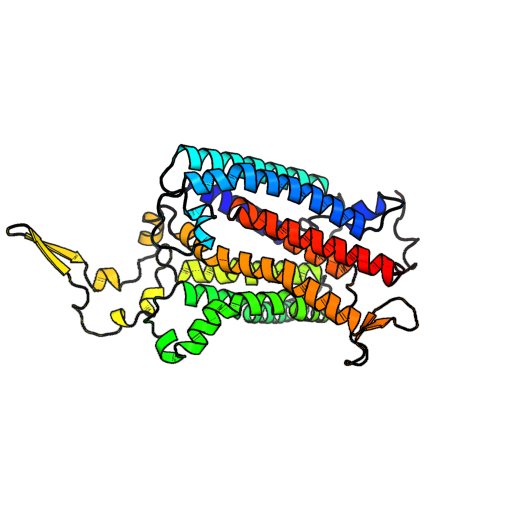865 C CA . SER A 1 361 ? -8.479 4.822 1.027 1.00 87.25 361 SER A CA 1
ATOM 2866 C C . SER A 1 361 ? -7.609 3.997 0.080 1.00 87.25 361 SER A C 1
ATOM 2868 O O . SER A 1 361 ? -7.354 4.431 -1.045 1.00 87.25 361 SER A O 1
ATOM 2870 N N . THR A 1 362 ? -7.212 2.787 0.484 1.00 90.94 362 THR A N 1
ATOM 2871 C CA . THR A 1 362 ? -6.466 1.863 -0.381 1.00 90.94 362 THR A CA 1
ATOM 2872 C C . THR A 1 362 ? -7.306 1.425 -1.579 1.00 90.94 362 THR A C 1
ATOM 2874 O O . THR A 1 362 ? -6.809 1.453 -2.704 1.00 90.94 362 THR A O 1
ATOM 2877 N N . ALA A 1 363 ? -8.590 1.113 -1.383 1.00 92.25 363 ALA A N 1
ATOM 2878 C CA . ALA A 1 363 ? -9.505 0.785 -2.471 1.00 92.25 363 ALA A CA 1
ATOM 2879 C C . ALA A 1 363 ? -9.627 1.957 -3.449 1.00 92.25 363 ALA A C 1
ATOM 2881 O O . ALA A 1 363 ? -9.442 1.771 -4.647 1.00 92.25 363 ALA A O 1
ATOM 2882 N N . VAL A 1 364 ? -9.854 3.181 -2.965 1.00 88.12 364 VAL A N 1
ATOM 2883 C CA . VAL A 1 364 ? -9.946 4.375 -3.821 1.00 88.12 364 VAL A CA 1
ATOM 2884 C C . VAL A 1 364 ? -8.675 4.612 -4.625 1.00 88.12 364 VAL A C 1
ATOM 2886 O O . VAL A 1 364 ? -8.757 4.798 -5.838 1.00 88.12 364 VAL A O 1
ATOM 2889 N N . ALA A 1 365 ? -7.518 4.618 -3.964 1.00 87.38 365 ALA A N 1
ATOM 2890 C CA . ALA A 1 365 ? -6.261 4.988 -4.599 1.00 87.38 365 ALA A CA 1
ATOM 2891 C C . ALA A 1 365 ? -5.747 3.904 -5.557 1.00 87.38 365 ALA A C 1
ATOM 2893 O O . ALA A 1 365 ? -5.297 4.218 -6.658 1.00 87.38 365 ALA A O 1
ATOM 2894 N N . TRP A 1 366 ? -5.825 2.634 -5.151 1.00 91.62 366 TRP A N 1
ATOM 2895 C CA . TRP A 1 366 ? -5.173 1.523 -5.850 1.00 91.62 366 TRP A CA 1
ATOM 2896 C C . TRP A 1 366 ? -6.126 0.617 -6.608 1.00 91.62 366 TRP A C 1
ATOM 2898 O O . TRP A 1 366 ? -5.718 0.020 -7.597 1.00 91.62 366 TRP A O 1
ATOM 2908 N N . GLY A 1 367 ? -7.394 0.547 -6.218 1.00 92.38 367 GLY A N 1
ATOM 2909 C CA . GLY A 1 367 ? -8.403 -0.268 -6.885 1.00 92.38 367 GLY A CA 1
ATOM 2910 C C . GLY A 1 367 ? -8.511 -0.093 -8.405 1.00 92.38 367 GLY A C 1
ATOM 2911 O O . GLY A 1 367 ? -8.551 -1.104 -9.103 1.00 92.38 367 GLY A O 1
ATOM 2912 N N . PRO A 1 368 ? -8.524 1.135 -8.964 1.00 88.81 368 PRO A N 1
ATOM 2913 C CA . PRO A 1 368 ? -8.601 1.303 -10.414 1.00 88.81 368 PRO A CA 1
ATOM 2914 C C . PRO A 1 368 ? -7.282 0.962 -11.130 1.00 88.81 368 PRO A C 1
ATOM 2916 O O . PRO A 1 368 ? -7.290 0.672 -12.322 1.00 88.81 368 PRO A O 1
ATOM 2919 N N . LEU A 1 369 ? -6.152 0.996 -10.417 1.00 90.44 369 LEU A N 1
ATOM 2920 C CA . LEU A 1 369 ? -4.816 0.712 -10.958 1.00 90.44 369 LEU A CA 1
ATOM 2921 C C . LEU A 1 369 ? -4.474 -0.785 -10.869 1.00 90.44 369 LEU A C 1
ATOM 2923 O O . LEU A 1 369 ? -3.788 -1.330 -11.737 1.00 90.44 369 LEU A O 1
ATOM 2927 N N . VAL A 1 370 ? -4.986 -1.445 -9.831 1.00 93.25 370 VAL A N 1
ATOM 2928 C CA . VAL A 1 370 ? -4.809 -2.859 -9.502 1.00 93.25 370 VAL A CA 1
ATOM 2929 C C . VAL A 1 370 ? -6.194 -3.456 -9.212 1.00 93.25 370 VAL A C 1
ATOM 2931 O O . VAL A 1 370 ? -6.591 -3.554 -8.051 1.00 93.25 370 VAL A O 1
ATOM 2934 N N . PRO A 1 371 ? -6.958 -3.863 -10.241 1.00 91.75 371 PRO A N 1
ATOM 2935 C CA . PRO A 1 371 ? -8.314 -4.397 -10.086 1.00 91.75 371 PRO A CA 1
ATOM 2936 C C . PRO A 1 371 ? -8.448 -5.531 -9.060 1.00 91.75 371 PRO A C 1
ATOM 2938 O O . PRO A 1 371 ? -9.425 -5.560 -8.314 1.00 91.75 371 PRO A O 1
ATOM 2941 N N . LEU A 1 372 ? -7.445 -6.415 -8.954 1.00 92.62 372 LEU A N 1
ATOM 2942 C CA . LEU A 1 372 ? -7.405 -7.495 -7.952 1.00 92.62 372 LEU A CA 1
ATOM 2943 C C . LEU A 1 372 ? -7.371 -7.005 -6.497 1.00 92.62 372 LEU A C 1
ATOM 2945 O O . LEU A 1 372 ? -7.704 -7.761 -5.588 1.00 92.62 372 LEU A O 1
ATOM 2949 N N . MET A 1 373 ? -7.010 -5.745 -6.260 1.00 94.31 373 MET A N 1
ATOM 2950 C CA . MET A 1 373 ? -7.042 -5.152 -4.928 1.00 94.31 373 MET A CA 1
ATOM 2951 C C . MET A 1 373 ? -8.473 -5.088 -4.376 1.00 94.31 373 MET A C 1
ATOM 2953 O O . MET A 1 373 ? -8.681 -5.269 -3.180 1.00 94.31 373 MET A O 1
ATOM 2957 N N . GLN A 1 374 ? -9.474 -4.874 -5.236 1.00 94.06 374 GLN A N 1
ATOM 2958 C CA . GLN A 1 374 ? -10.866 -4.720 -4.810 1.00 94.06 374 GLN A CA 1
ATOM 2959 C C . GLN A 1 374 ? -11.472 -5.963 -4.153 1.00 94.06 374 GLN A C 1
ATOM 2961 O O . GLN A 1 374 ? -11.983 -5.835 -3.040 1.00 94.06 374 GLN A O 1
ATOM 2966 N N . PRO A 1 375 ? -11.430 -7.165 -4.765 1.00 94.31 375 PRO A N 1
ATOM 2967 C CA . PRO A 1 375 ? -11.948 -8.361 -4.108 1.00 94.31 375 PRO A CA 1
ATOM 2968 C C . PRO A 1 375 ? -11.188 -8.690 -2.818 1.00 94.31 375 PRO A C 1
ATOM 2970 O O . PRO A 1 375 ? -11.805 -9.167 -1.870 1.00 94.31 375 PRO A O 1
ATOM 2973 N N . LEU A 1 376 ? -9.883 -8.396 -2.742 1.00 95.06 376 LEU A N 1
ATOM 2974 C CA . LEU A 1 376 ? -9.101 -8.596 -1.518 1.00 95.06 376 LEU A CA 1
ATOM 2975 C C . LEU A 1 376 ? -9.534 -7.654 -0.393 1.00 95.06 376 LEU A C 1
ATOM 2977 O O . LEU A 1 376 ? -9.735 -8.108 0.729 1.00 95.06 376 LEU A O 1
ATOM 2981 N N . ILE A 1 377 ? -9.724 -6.365 -0.684 1.00 95.62 377 ILE A N 1
ATOM 2982 C CA . ILE A 1 377 ? -10.212 -5.403 0.309 1.00 95.62 377 ILE A CA 1
ATOM 2983 C C . ILE A 1 377 ? -11.650 -5.733 0.722 1.00 95.62 377 ILE A C 1
ATOM 2985 O O . ILE A 1 377 ? -11.966 -5.703 1.910 1.00 95.62 377 ILE A O 1
ATOM 2989 N N . LEU A 1 378 ? -12.515 -6.105 -0.226 1.00 94.38 378 LEU A N 1
ATOM 2990 C CA . LEU A 1 378 ? -13.876 -6.552 0.073 1.00 94.38 378 LEU A CA 1
ATOM 2991 C C . LEU A 1 378 ? -13.868 -7.770 1.007 1.00 94.38 378 LEU A C 1
ATOM 2993 O O . LEU A 1 378 ? -14.622 -7.798 1.978 1.00 94.38 378 LEU A O 1
ATOM 2997 N N . LEU A 1 379 ? -12.993 -8.748 0.749 1.00 93.75 379 LEU A N 1
ATOM 2998 C CA . LEU A 1 379 ? -12.803 -9.905 1.620 1.00 93.75 379 LEU A CA 1
ATOM 2999 C C . LEU A 1 379 ? -12.310 -9.480 3.009 1.00 93.75 379 LEU A C 1
ATOM 3001 O O . LEU A 1 379 ? -12.868 -9.936 4.003 1.00 93.75 379 LEU A O 1
ATOM 3005 N N . ALA A 1 380 ? -11.324 -8.584 3.092 1.00 94.19 380 ALA A N 1
ATOM 3006 C CA . ALA A 1 380 ? -10.799 -8.080 4.361 1.00 94.19 380 ALA A CA 1
ATOM 3007 C C . ALA A 1 380 ? -11.897 -7.418 5.213 1.00 94.19 380 ALA A C 1
ATOM 3009 O O . ALA A 1 380 ? -12.061 -7.750 6.389 1.00 94.19 380 ALA A O 1
ATOM 3010 N N . VAL A 1 381 ? -12.710 -6.549 4.600 1.00 93.81 381 VAL A N 1
ATOM 3011 C CA . VAL A 1 381 ? -13.844 -5.885 5.261 1.00 93.81 381 VAL A CA 1
ATOM 3012 C C . VAL A 1 381 ? -14.913 -6.895 5.674 1.00 93.81 381 VAL A C 1
ATOM 3014 O O . VAL A 1 381 ? -15.428 -6.812 6.787 1.00 93.81 381 VAL A O 1
ATOM 3017 N N . ALA A 1 382 ? -15.235 -7.872 4.822 1.00 92.19 382 ALA A N 1
ATOM 3018 C CA . ALA A 1 382 ? -16.221 -8.903 5.137 1.00 92.19 382 ALA A CA 1
ATOM 3019 C C . ALA A 1 382 ? -15.771 -9.783 6.311 1.00 92.19 382 ALA A C 1
ATOM 3021 O O . ALA A 1 382 ? -16.560 -10.061 7.213 1.00 92.19 382 ALA A O 1
ATOM 3022 N N . VAL A 1 383 ? -14.498 -10.184 6.339 1.00 92.44 383 VAL A N 1
ATOM 3023 C CA . VAL A 1 383 ? -13.937 -10.961 7.449 1.00 92.44 383 VAL A CA 1
ATOM 3024 C C . VAL A 1 383 ? -13.905 -10.125 8.729 1.00 92.44 383 VAL A C 1
ATOM 3026 O O . VAL A 1 383 ? -14.325 -10.620 9.772 1.00 92.44 383 VAL A O 1
ATOM 3029 N N . SER A 1 384 ? -13.502 -8.852 8.663 1.00 92.69 384 SER A N 1
ATOM 3030 C CA . SER A 1 384 ? -13.549 -7.940 9.817 1.00 92.69 384 SER A CA 1
ATOM 3031 C C . SER A 1 384 ? -14.971 -7.768 10.359 1.00 92.69 384 SER A C 1
ATOM 3033 O O . SER A 1 384 ? -15.202 -7.859 11.564 1.00 92.69 384 SER A O 1
ATOM 3035 N N . PHE A 1 385 ? -15.962 -7.660 9.471 1.00 91.38 385 PHE A N 1
ATOM 3036 C CA . PHE A 1 385 ? -17.368 -7.614 9.859 1.00 91.38 385 PHE A CA 1
ATOM 3037 C C . PHE A 1 385 ? -17.828 -8.895 10.568 1.00 91.38 385 PHE A C 1
ATOM 3039 O O . PHE A 1 385 ? -18.518 -8.831 11.587 1.00 91.38 385 PHE A O 1
ATOM 3046 N N . VAL A 1 386 ? -17.436 -10.071 10.065 1.00 91.12 386 VAL A N 1
ATOM 3047 C CA . VAL A 1 386 ? -17.720 -11.352 10.731 1.00 91.12 386 VAL A CA 1
ATOM 3048 C C . VAL A 1 386 ? -17.067 -11.396 12.112 1.00 91.12 386 VAL A C 1
ATOM 3050 O O . VAL A 1 386 ? -17.723 -11.795 13.073 1.00 91.12 386 VAL A O 1
ATOM 3053 N N . MET A 1 387 ? -15.821 -10.935 12.238 1.00 91.25 387 MET A N 1
ATOM 3054 C CA . MET A 1 387 ? -15.114 -10.852 13.519 1.00 91.25 387 MET A CA 1
ATOM 3055 C C . MET A 1 387 ? -15.856 -9.950 14.509 1.00 91.25 387 MET A C 1
ATOM 3057 O O . MET A 1 387 ? -16.149 -10.397 15.615 1.00 91.25 387 MET A O 1
ATOM 3061 N N . LEU A 1 388 ? -16.282 -8.754 14.094 1.00 90.31 388 LEU A N 1
ATOM 3062 C CA . LEU A 1 388 ? -17.100 -7.856 14.915 1.00 90.31 388 LEU A CA 1
ATOM 3063 C C . LEU A 1 388 ? -18.406 -8.529 15.382 1.00 90.31 388 LEU A C 1
ATOM 3065 O O . LEU A 1 388 ? -18.815 -8.405 16.540 1.00 90.31 388 LEU A O 1
ATOM 3069 N N . ARG A 1 389 ? -19.079 -9.276 14.497 1.00 90.12 389 ARG A N 1
ATOM 3070 C CA . ARG A 1 389 ? -20.315 -10.008 14.832 1.00 90.12 389 ARG A CA 1
ATOM 3071 C C . ARG A 1 389 ? -20.081 -11.149 15.815 1.00 90.12 389 ARG A C 1
ATOM 3073 O O . ARG A 1 389 ? -20.907 -11.367 16.700 1.00 90.12 389 ARG A O 1
ATOM 3080 N N . LEU A 1 390 ? -18.981 -11.881 15.669 1.00 89.94 390 LEU A N 1
ATOM 3081 C CA . LEU A 1 390 ? -18.591 -12.913 16.625 1.00 89.94 390 LEU A CA 1
ATOM 3082 C C . LEU A 1 390 ? -18.264 -12.283 17.980 1.00 89.94 390 LEU A C 1
ATOM 3084 O O . LEU A 1 390 ? -18.757 -12.754 19.003 1.00 89.94 390 LEU A O 1
ATOM 3088 N N . GLU A 1 391 ? -17.513 -11.183 17.982 1.00 88.38 391 GLU A N 1
ATOM 3089 C CA . GLU A 1 391 ? -17.109 -10.489 19.200 1.00 88.38 391 GLU A CA 1
ATOM 3090 C C . GLU A 1 391 ? -18.330 -10.003 19.998 1.00 88.38 391 GLU A C 1
ATOM 3092 O O . GLU A 1 391 ? -18.487 -10.309 21.181 1.00 88.38 391 GLU A O 1
ATOM 3097 N N . THR A 1 392 ? -19.251 -9.314 19.322 1.00 86.62 392 THR A N 1
ATOM 3098 C CA . THR A 1 392 ? -20.489 -8.796 19.926 1.00 86.62 392 THR A CA 1
ATOM 3099 C C . THR A 1 392 ? -21.406 -9.910 20.431 1.00 86.62 392 THR A C 1
ATOM 3101 O O . THR A 1 392 ? -21.967 -9.784 21.520 1.00 86.62 392 THR A O 1
ATOM 3104 N N . ARG A 1 393 ? -21.536 -11.018 19.689 1.00 87.94 393 ARG A N 1
ATOM 3105 C CA . ARG A 1 393 ? -22.419 -12.137 20.054 1.00 87.94 393 ARG A CA 1
ATOM 3106 C C . ARG A 1 393 ? -21.902 -12.962 21.231 1.00 87.94 393 ARG A C 1
ATOM 3108 O O . ARG A 1 393 ? -22.708 -13.370 22.061 1.00 87.94 393 ARG A O 1
ATOM 3115 N N . TYR A 1 394 ? -20.603 -13.254 21.282 1.00 87.38 394 TYR A N 1
ATOM 3116 C CA . TYR A 1 394 ? -20.042 -14.176 22.278 1.00 87.38 394 TYR A CA 1
ATOM 3117 C C . TYR A 1 394 ? -19.512 -13.482 23.527 1.00 87.38 394 TYR A C 1
ATOM 3119 O O . TYR A 1 394 ? -19.581 -14.063 24.607 1.00 87.38 394 TYR A O 1
ATOM 3127 N N . PHE A 1 395 ? -19.009 -12.254 23.403 1.00 83.31 395 PHE A N 1
ATOM 3128 C CA . PHE A 1 395 ? -18.414 -11.535 24.533 1.00 83.31 395 PHE A CA 1
ATOM 3129 C C . PHE A 1 395 ? -19.325 -10.441 25.082 1.00 83.31 395 PHE A C 1
ATOM 3131 O O . PHE A 1 395 ? -18.993 -9.822 26.083 1.00 83.31 395 PHE A O 1
ATOM 3138 N N . GLY A 1 396 ? -20.497 -10.235 24.469 1.00 71.56 396 GLY A N 1
ATOM 3139 C CA . GLY A 1 396 ? -21.540 -9.378 25.023 1.00 71.56 396 GLY A CA 1
ATOM 3140 C C . GLY A 1 396 ? -21.074 -7.943 25.229 1.00 71.56 396 GLY A C 1
ATOM 3141 O O . GLY A 1 396 ? -21.454 -7.337 26.229 1.00 71.56 396 GLY A O 1
ATOM 3142 N N . ARG A 1 397 ? -20.246 -7.430 24.302 1.00 67.00 397 ARG A N 1
ATOM 3143 C CA . ARG A 1 397 ? -19.668 -6.081 24.325 1.00 67.00 397 ARG A CA 1
ATOM 3144 C C . ARG A 1 397 ? -20.753 -5.069 24.684 1.00 67.00 397 ARG A C 1
ATOM 3146 O O . ARG A 1 397 ? -21.548 -4.659 23.836 1.00 67.00 397 ARG A O 1
ATOM 3153 N N . ARG A 1 398 ? -20.801 -4.682 25.962 1.00 58.00 398 ARG A N 1
ATOM 3154 C CA . ARG A 1 398 ? -21.648 -3.591 26.429 1.00 58.00 398 ARG A CA 1
ATOM 3155 C C . ARG A 1 398 ? -21.002 -2.336 25.879 1.00 58.00 398 ARG A C 1
ATOM 3157 O O . ARG A 1 398 ? -20.028 -1.851 26.447 1.00 58.00 398 ARG A O 1
ATOM 3164 N N . VAL A 1 399 ? -21.491 -1.873 24.728 1.00 55.66 399 VAL A N 1
ATOM 3165 C CA . VAL A 1 399 ? -21.167 -0.547 24.193 1.00 55.66 399 VAL A CA 1
ATOM 3166 C C . VAL A 1 399 ? -21.359 0.407 25.361 1.00 55.66 399 VAL A C 1
ATOM 3168 O O . VAL A 1 399 ? -22.464 0.479 25.899 1.00 55.66 399 VAL A O 1
ATOM 3171 N N . GLY A 1 400 ? -20.258 0.985 25.848 1.00 52.41 400 GLY A N 1
ATOM 3172 C CA . GLY A 1 400 ? -20.234 1.679 27.129 1.00 52.41 400 GLY A CA 1
ATOM 3173 C C . GLY A 1 400 ? -21.420 2.629 27.223 1.00 52.41 400 GLY A C 1
ATOM 3174 O O . GLY A 1 400 ? -21.546 3.537 26.404 1.00 52.41 400 GLY A O 1
ATOM 3175 N N . GLY A 1 401 ? -22.300 2.400 28.200 1.00 45.06 401 GLY A N 1
ATOM 3176 C CA . GLY A 1 401 ? -23.528 3.167 28.430 1.00 45.06 401 GLY A CA 1
ATOM 3177 C C . GLY A 1 401 ? -23.285 4.605 28.904 1.00 45.06 401 GLY A C 1
ATOM 3178 O O . GLY A 1 401 ? -24.051 5.118 29.708 1.00 45.06 401 GLY A O 1
ATOM 3179 N N . GLY A 1 402 ? -22.201 5.245 28.459 1.00 46.16 402 GLY A N 1
ATOM 3180 C CA . GLY A 1 402 ? -21.703 6.522 28.962 1.00 46.16 402 GLY A CA 1
ATOM 3181 C C . GLY A 1 402 ? -21.971 7.739 28.075 1.00 46.16 402 GLY A C 1
ATOM 3182 O O . GLY A 1 402 ? -21.492 8.814 28.410 1.00 46.16 402 GLY A O 1
ATOM 3183 N N . ARG A 1 403 ? -22.694 7.619 26.951 1.00 48.28 403 ARG A N 1
ATOM 3184 C CA . ARG A 1 403 ? -22.978 8.762 26.051 1.00 48.28 403 ARG A CA 1
ATOM 3185 C C . ARG A 1 403 ? -24.415 8.822 25.528 1.00 48.28 403 ARG A C 1
ATOM 3187 O O . ARG A 1 403 ? -24.654 9.208 24.389 1.00 48.28 403 ARG A O 1
ATOM 3194 N N . GLY A 1 404 ? -25.386 8.511 26.385 1.00 49.06 404 GLY A N 1
ATOM 3195 C CA . GLY A 1 404 ? -26.794 8.823 26.107 1.00 49.06 404 GLY A CA 1
ATOM 3196 C C . GLY A 1 404 ? -27.086 10.326 25.936 1.00 49.06 404 GLY A C 1
ATOM 3197 O O . GLY A 1 404 ? -28.155 10.671 25.452 1.00 49.06 404 GLY A O 1
ATOM 3198 N N . GLU A 1 405 ? -26.152 11.223 26.281 1.00 52.75 405 GLU A N 1
ATOM 3199 C CA . GLU A 1 405 ? -26.368 12.681 26.239 1.00 52.75 405 GLU A CA 1
ATOM 3200 C C . GLU A 1 405 ? -25.727 13.411 25.041 1.00 52.75 405 GLU A C 1
ATOM 3202 O O . GLU A 1 405 ? -26.022 14.583 24.826 1.00 52.75 405 GLU A O 1
ATOM 3207 N N . GLU A 1 406 ? -24.878 12.769 24.225 1.00 53.06 406 GLU A N 1
ATOM 3208 C CA . GLU A 1 406 ? -24.157 13.479 23.144 1.00 53.06 406 GLU A CA 1
ATOM 3209 C C . GLU A 1 406 ? -24.811 13.391 21.756 1.00 53.06 406 GLU A C 1
ATOM 3211 O O . GLU A 1 406 ? -24.443 14.157 20.862 1.00 53.06 406 GLU A O 1
ATOM 3216 N N . CYS A 1 407 ? -25.845 12.563 21.576 1.00 51.44 407 CYS A N 1
ATOM 3217 C CA . CYS A 1 407 ? -26.746 12.684 20.424 1.00 51.44 407 CYS A CA 1
ATOM 3218 C C . CYS A 1 407 ? -27.746 13.822 20.677 1.00 51.44 407 CYS A C 1
ATOM 3220 O O . CYS A 1 407 ? -28.956 13.615 20.688 1.00 51.44 407 CYS A O 1
ATOM 3222 N N . GLY A 1 408 ? -27.233 15.024 20.949 1.00 48.38 408 GLY A N 1
ATOM 3223 C CA . GLY A 1 408 ? -28.048 16.224 21.071 1.00 48.38 408 GLY A CA 1
ATOM 3224 C C . GLY A 1 408 ? -28.825 16.420 19.775 1.00 48.38 408 GLY A C 1
ATOM 3225 O O . GLY A 1 408 ? -28.225 16.680 18.727 1.00 48.38 408 GLY A O 1
ATOM 3226 N N . GLY A 1 409 ? -30.144 16.241 19.858 1.00 49.62 409 GLY A N 1
ATOM 3227 C CA . GLY A 1 409 ? -31.074 16.588 18.792 1.00 49.62 409 GLY A CA 1
ATOM 3228 C C . GLY A 1 409 ? -30.891 18.048 18.351 1.00 49.62 409 GLY A C 1
ATOM 3229 O O . GLY A 1 409 ? -30.325 18.842 19.108 1.00 49.62 409 GLY A O 1
ATOM 3230 N N . PRO A 1 410 ? -31.297 18.375 17.111 1.00 44.19 410 PRO A N 1
ATOM 3231 C CA . PRO A 1 410 ? -31.088 19.688 16.503 1.00 44.19 410 PRO A CA 1
ATOM 3232 C C . PRO A 1 410 ? -31.576 20.863 17.353 1.00 44.19 410 PRO A C 1
ATOM 3234 O O . PRO A 1 410 ? -32.638 20.730 18.004 1.00 44.19 410 PRO A O 1
#

Organism: NCBI:txid73915